Protein 6CMV (pdb70)

Sequence (664 aa):
KKTQIEKLLEFYGLNEKEVQLIFRLLYSDTKLNIEELAEEFKVSKALISKSLSELANKGLIEREKVSNEGRKGRPIYVYYVDREQLFKRISRDLEELVQASIAKLKEYIFKKKTQIEKLLEFYGLNEKEVQLIFRLLYSDTKLNIEELAEEFKVSKALISKSLSELANKGLIEREKVSNEGRKGRPIYVYYVDREQLFKRISRDLEELVQASIAKLKEYIFKSKTQIEKLLEFYGLNEKEVQLIFRLLYSDTKLNIEELAEEFKVSKALISKSLSELANKGLIEREKVSNEGRKGRPIYVYYVDREQLFKRISRDLEELVQASIAKLKEYIFKSKTQIEKLLEFYGLNEKEVQLIFRLLYSDTKLNIEELAEEFKVSKALISKSLSELANKGLIEREKVSNEGRKGRPIYVYYVDREQLFKRISRDLEELVQASIAKLKEYIFKKTQIEKLLEFYGLNEKEVQLIFRLLYSDTKLNIEELAEEFKVSKALISKSLSELANKGLIEREKVSNEGRKGRPIYVYYVDREQLFKRISRDLEELVQASIAKLKEYIFKKTQIEKLLEFYGLNEKEVQLIFRLLYSDTKLNIEELAEEFKVSKALISKSLSELANKGLIEREKVSNEGRKGRPIYVYYVDREQLFKRISRDLEELVQASIAKLKEYIFK

Foldseek 3Di:
DDDVVCVVVCCCVDDNVLVVVLVVQAPDPDWAWLVVVCVVSVHDSVVSVVSQVVCVVVVSKPKDFDAQDDVVSRTTITIHHDVVSNVVVVVVVVVVVVVVVCVVVVVVVPD/DDDPVLVVVCVLVDDSVLSVVLVVQAPDPDWAWLVVVCVVVVHDSVVVVVSQVSCVVLQQKDWAWDDCQDVPGHTTITIHGDVVSNVVSVVVVVVVVVVVVVVVVCCVPPVD/DDVVVVLVCVLVDDPVLVVVLVVQVPDPDWAFLVVVCVVVVHDSVVSVVSQVSCVVLQQKDWDFDDCQDPVGHTTITIHGDVVSNVVSSVVVVVVVVVVVVVVVVCVPPVD/DDPVQVVVCVLVDDNVLSVVLVVLVVDPDWAWLVVVCVVVVHDSVVSVVSQVSCCVSVQKPKAWDAQCDVVSHTTITIHHPVVVNVVVSVVVVVVVVVVVVVVVVVVVDD/DDVVLVVVCVLVDDSVLSVVLVVQAPDPDWAFLVVVCVVVVHDSVVSVVSQVSCVVLQQKDKDFPACPPDVSHTTITIHGDVVSNCCSVVVVVVVVVVVVCVVVVVVVPD/DDPVQVVVCCLVDDNVLSVVLVCQAPDPDWAFLVVVCVVVVHDSVVSVVSQVSCVVLVQKDKDWPDCQDPVRHTGITIHGDVVSNCVSVVVVVVVVVVVVVVVVCVVVVD

B-factor: mean 77.75, std 25.18, range [35.39, 214.0]

Structure (mmCIF, N/CA/C/O backbone):
data_6CMV
#
_entry.id   6CMV
#
_cell.length_a   72.859
_cell.length_b   94.314
_cell.length_c   78.909
_cell.angle_alpha   90.00
_cell.angle_beta   112.00
_cell.angle_gamma   90.00
#
_symmetry.space_group_name_H-M   'P 1 21 1'
#
loop_
_entity.id
_entity.type
_entity.pdbx_description
1 polymer 'Transcriptional regulator Lrs14-like protein'
2 non-polymer GLYCEROL
3 non-polymer (4S)-2-METHYL-2,4-PENTANEDIOL
4 water water
#
loop_
_atom_site.group_PDB
_atom_site.id
_atom_site.type_symbol
_atom_site.label_atom_id
_atom_site.label_alt_id
_atom_site.label_comp_id
_atom_site.label_asym_id
_atom_site.label_entity_id
_atom_site.label_seq_id
_atom_site.pdbx_PDB_ins_code
_atom_site.Cartn_x
_atom_site.Cartn_y
_atom_site.Cartn_z
_atom_site.occupancy
_atom_site.B_iso_or_equiv
_atom_site.auth_seq_id
_atom_site.auth_comp_id
_atom_site.auth_asym_id
_atom_site.auth_atom_id
_atom_site.pdbx_PDB_model_num
ATOM 1 N N . LYS A 1 27 ? -11.954 39.137 46.607 1.00 127.40 11 LYS A N 1
ATOM 2 C CA . LYS A 1 27 ? -11.508 40.115 45.621 1.00 128.87 11 LYS A CA 1
ATOM 3 C C . LYS A 1 27 ? -10.201 40.773 46.049 1.00 124.13 11 LYS A C 1
ATOM 4 O O . LYS A 1 27 ? -9.590 40.374 47.040 1.00 123.31 11 LYS A O 1
ATOM 10 N N . LYS A 1 28 ? -9.780 41.785 45.299 1.00 119.54 12 LYS A N 1
ATOM 11 C CA . LYS A 1 28 ? -8.521 42.468 45.570 1.00 108.22 12 LYS A CA 1
ATOM 12 C C . LYS A 1 28 ? -8.589 43.354 46.814 1.00 104.39 12 LYS A C 1
ATOM 13 O O . LYS A 1 28 ? -9.554 44.097 47.025 1.00 109.33 12 LYS A O 1
ATOM 19 N N . THR A 1 29 ? -7.551 43.250 47.635 1.00 100.51 13 THR A N 1
ATOM 20 C CA . THR A 1 29 ? -7.363 44.100 48.802 1.00 91.97 13 THR A CA 1
ATOM 21 C C . THR A 1 29 ? -7.254 45.546 48.350 1.00 79.15 13 THR A C 1
ATOM 22 O O . THR A 1 29 ? -6.682 45.814 47.297 1.00 75.68 13 THR A O 1
ATOM 26 N N . GLN A 1 30 ? -7.710 46.449 49.197 1.00 76.51 14 GLN A N 1
ATOM 27 C CA . GLN A 1 30 ? -7.616 47.863 48.933 1.00 87.79 14 GLN A CA 1
ATOM 28 C C . GLN A 1 30 ? -6.146 48.274 48.838 1.00 80.03 14 GLN A C 1
ATOM 29 O O . GLN A 1 30 ? -5.788 49.099 48.017 1.00 77.01 14 GLN A O 1
ATOM 35 N N . ILE A 1 31 ? -5.301 47.702 49.686 1.00 69.82 15 ILE A N 1
ATOM 36 C CA . ILE A 1 31 ? -3.889 48.019 49.670 1.00 75.73 15 ILE A CA 1
ATOM 37 C C . ILE A 1 31 ? -3.258 47.584 48.370 1.00 75.49 15 ILE A C 1
ATOM 38 O O . ILE A 1 31 ? -2.469 48.289 47.786 1.00 68.99 15 ILE A O 1
ATOM 43 N N . GLU A 1 32 ? -3.637 46.412 47.910 1.00 75.61 16 GLU A N 1
ATOM 44 C CA . GLU A 1 32 ? -3.119 45.896 46.672 1.00 82.87 16 GLU A CA 1
ATOM 45 C C . GLU A 1 32 ? -3.543 46.836 45.586 1.00 69.89 16 GLU A C 1
ATOM 46 O O . GLU A 1 32 ? -2.828 47.064 44.646 1.00 57.37 16 GLU A O 1
ATOM 52 N N . LYS A 1 33 ? -4.739 47.364 45.714 1.00 64.73 17 LYS A N 1
ATOM 53 C CA . LYS A 1 33 ? -5.240 48.310 44.748 1.00 63.86 17 LYS A CA 1
ATOM 54 C C . LYS A 1 33 ? -4.411 49.579 44.768 1.00 71.31 17 LYS A C 1
ATOM 55 O O . LYS A 1 33 ? -4.137 50.163 43.748 1.00 72.92 17 LYS A O 1
ATOM 61 N N . LEU A 1 34 ? -4.031 50.010 45.955 1.00 69.60 18 LEU A N 1
ATOM 62 C CA . LEU A 1 34 ? -3.209 51.190 46.111 1.00 65.65 18 LEU A CA 1
ATOM 63 C C . LEU A 1 34 ? -1.818 51.030 45.518 1.00 64.92 18 LEU A C 1
ATOM 64 O O . LEU A 1 34 ? -1.339 51.901 44.842 1.00 61.01 18 LEU A O 1
ATOM 69 N N . LEU A 1 35 ? -1.176 49.902 45.754 1.00 58.20 19 LEU A N 1
ATOM 70 C CA . LEU A 1 35 ? 0.151 49.694 45.182 1.00 62.26 19 LEU A CA 1
ATOM 71 C C . LEU A 1 35 ? 0.103 49.629 43.655 1.00 62.05 19 LEU A C 1
ATOM 72 O O . LEU A 1 35 ? 0.995 50.137 42.982 1.00 61.61 19 LEU A O 1
ATOM 77 N N . GLU A 1 36 ? -0.937 49.015 43.111 1.00 56.30 20 GLU A N 1
ATOM 78 C CA . GLU A 1 36 ? -1.110 48.973 41.666 1.00 67.31 20 GLU A CA 1
ATOM 79 C C . GLU A 1 36 ? -1.225 50.386 41.064 1.00 73.08 20 GLU A C 1
ATOM 80 O O . GLU A 1 36 ? -0.477 50.740 40.150 1.00 67.96 20 GLU A O 1
ATOM 86 N N . PHE A 1 37 ? -2.145 51.189 41.598 1.00 55.08 21 PHE A N 1
ATOM 87 C CA . PHE A 1 37 ? -2.268 52.601 41.234 1.00 62.32 21 PHE A CA 1
ATOM 88 C C . PHE A 1 37 ? -0.984 53.437 41.367 1.00 64.44 21 PHE A C 1
ATOM 89 O O . PHE A 1 37 ? -0.657 54.198 40.466 1.00 84.36 21 PHE A O 1
ATOM 105 N N . TYR A 1 39 ? 2.326 52.584 41.698 1.00 56.05 23 TYR A N 1
ATOM 106 C CA . TYR A 1 39 ? 3.591 52.157 41.125 1.00 57.69 23 TYR A CA 1
ATOM 107 C C . TYR A 1 39 ? 3.427 51.496 39.765 1.00 61.52 23 TYR A C 1
ATOM 108 O O . TYR A 1 39 ? 4.359 50.864 39.275 1.00 70.27 23 TYR A O 1
ATOM 117 N N . GLY A 1 40 ? 2.246 51.656 39.176 1.00 64.98 24 GLY A N 1
ATOM 118 C CA . GLY A 1 40 ? 1.875 50.957 37.959 1.00 72.35 24 GLY A CA 1
ATOM 119 C C . GLY A 1 40 ? 2.312 49.504 37.948 1.00 73.74 24 GLY A C 1
ATOM 120 O O . GLY A 1 40 ? 3.172 49.125 37.152 1.00 80.81 24 GLY A O 1
ATOM 121 N N . LEU A 1 41 ? 1.762 48.702 38.858 1.00 68.60 25 LEU A N 1
ATOM 122 C CA . LEU A 1 41 ? 2.102 47.277 38.927 1.00 71.15 25 LEU A CA 1
ATOM 123 C C . LEU A 1 41 ? 0.869 46.420 38.649 1.00 75.62 25 LEU A C 1
ATOM 124 O O . LEU A 1 41 ? -0.244 46.786 39.021 1.00 80.67 25 LEU A O 1
ATOM 129 N N . ASN A 1 42 ? 1.054 45.279 37.996 1.00 82.35 26 ASN A N 1
ATOM 130 C CA . ASN A 1 42 ? -0.059 44.348 37.869 1.00 85.74 26 ASN A CA 1
ATOM 131 C C . ASN A 1 42 ? -0.209 43.495 39.136 1.00 85.44 26 ASN A C 1
ATOM 132 O O . ASN A 1 42 ? 0.555 43.628 40.098 1.00 78.84 26 ASN A O 1
ATOM 137 N N . GLU A 1 43 ? -1.218 42.633 39.120 1.00 90.88 27 GLU A N 1
ATOM 138 C CA . GLU A 1 43 ? -1.599 41.802 40.255 1.00 94.37 27 GLU A CA 1
ATOM 139 C C . GLU A 1 43 ? -0.452 40.907 40.733 1.00 86.64 27 GLU A C 1
ATOM 140 O O . GLU A 1 43 ? -0.279 40.694 41.941 1.00 85.35 27 GLU A O 1
ATOM 146 N N . LYS A 1 44 ? 0.329 40.387 39.785 1.00 76.28 28 LYS A N 1
ATOM 147 C CA . LYS A 1 44 ? 1.386 39.432 40.113 1.00 83.18 28 LYS A CA 1
ATOM 148 C C . LYS A 1 44 ? 2.621 40.112 40.700 1.00 69.78 28 LYS A C 1
ATOM 149 O O . LYS A 1 44 ? 3.314 39.522 41.525 1.00 62.87 28 LYS A O 1
ATOM 155 N N . GLU A 1 45 ? 2.888 41.349 40.291 1.00 59.54 29 GLU A N 1
ATOM 156 C CA . GLU A 1 45 ? 4.018 42.090 40.837 1.00 66.51 29 GLU A CA 1
ATOM 157 C C . GLU A 1 45 ? 3.811 42.400 42.320 1.00 67.85 29 GLU A C 1
ATOM 158 O O . GLU A 1 45 ? 4.762 42.336 43.110 1.00 60.43 29 GLU A O 1
ATOM 164 N N . VAL A 1 46 ? 2.576 42.709 42.711 1.00 63.26 30 VAL A N 1
ATOM 165 C CA . VAL A 1 46 ? 2.307 42.983 44.116 1.00 62.48 30 VAL A CA 1
ATOM 166 C C . VAL A 1 46 ? 2.497 41.707 44.934 1.00 58.98 30 VAL A C 1
ATOM 167 O O . VAL A 1 46 ? 3.056 4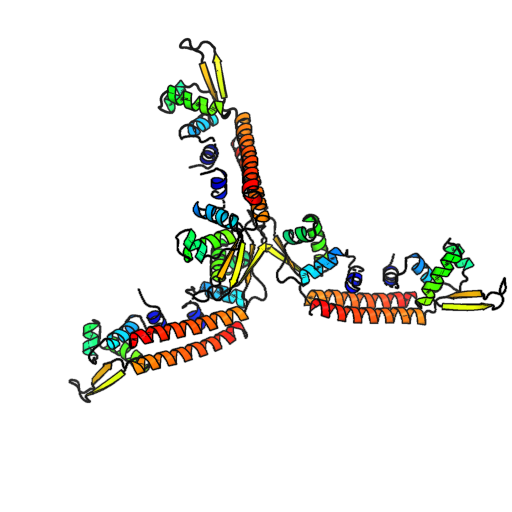1.757 46.027 1.00 57.70 30 VAL A O 1
ATOM 171 N N . GLN A 1 47 ? 2.051 40.572 44.398 1.00 53.05 31 GLN A N 1
ATOM 172 C CA . GLN A 1 47 ? 2.256 39.266 45.042 1.00 60.03 31 GLN A CA 1
ATOM 173 C C . GLN A 1 47 ? 3.731 38.944 45.206 1.00 54.94 31 GLN A C 1
ATOM 174 O O . GLN A 1 47 ? 4.148 38.472 46.259 1.00 58.88 31 GLN A O 1
ATOM 180 N N . LEU A 1 48 ? 4.510 39.192 44.159 1.00 48.53 32 LEU A N 1
ATOM 181 C CA . LEU A 1 48 ? 5.966 39.083 44.243 1.00 60.93 32 LEU A CA 1
ATOM 182 C C . LEU A 1 48 ? 6.548 39.920 45.393 1.00 52.58 32 LEU A C 1
ATOM 183 O O . LEU A 1 48 ? 7.360 39.421 46.170 1.00 51.80 32 LEU A O 1
ATOM 188 N N . ILE A 1 49 ? 6.138 41.172 45.508 1.00 46.08 33 ILE A N 1
ATOM 189 C CA . ILE A 1 49 ? 6.639 42.010 46.593 1.00 46.48 33 ILE A CA 1
ATOM 190 C C . ILE A 1 49 ? 6.272 41.403 47.945 1.00 53.24 33 ILE A C 1
ATOM 191 O O . ILE A 1 49 ? 7.076 41.409 48.879 1.00 52.14 33 ILE A O 1
ATOM 196 N N . PHE A 1 50 ? 5.067 40.851 48.041 1.00 48.97 34 PHE A N 1
ATOM 197 C CA . PHE A 1 50 ? 4.597 40.331 49.316 1.00 53.24 34 PHE A CA 1
ATOM 198 C C . PHE A 1 50 ? 5.201 38.975 49.603 1.00 57.49 34 PHE A C 1
ATOM 199 O O . PHE A 1 50 ? 5.370 38.586 50.759 1.00 57.06 34 PHE A O 1
ATOM 207 N N . ARG A 1 51 ? 5.547 38.250 48.548 1.00 63.27 35 ARG A N 1
ATOM 208 C CA . ARG A 1 51 ? 6.231 36.988 48.744 1.00 57.29 35 ARG A CA 1
ATOM 209 C C . ARG A 1 51 ? 7.601 37.262 49.391 1.00 53.55 35 ARG A C 1
ATOM 210 O O . ARG A 1 51 ? 8.013 36.558 50.309 1.00 52.70 35 ARG A O 1
ATOM 218 N N . LEU A 1 52 ? 8.284 38.305 48.925 1.00 46.74 36 LEU A N 1
ATOM 219 C CA . LEU A 1 52 ? 9.574 38.702 49.485 1.00 41.73 36 LEU A CA 1
ATOM 220 C C . LEU A 1 52 ? 9.420 39.240 50.909 1.00 57.70 36 LEU A C 1
ATOM 221 O O . LEU A 1 52 ? 10.107 38.806 51.838 1.00 55.13 36 LEU A O 1
ATOM 226 N N . LEU A 1 53 ? 8.508 40.188 51.067 1.00 59.40 37 LEU A N 1
ATOM 227 C CA . LEU A 1 53 ? 8.202 40.779 52.354 1.00 55.70 37 LEU A CA 1
ATOM 228 C C . LEU A 1 53 ? 8.052 39.709 53.447 1.00 59.51 37 LEU A C 1
ATOM 229 O O . LEU A 1 53 ? 8.615 39.816 54.539 1.00 65.96 37 LEU A O 1
ATOM 234 N N . TYR A 1 54 ? 7.319 38.652 53.121 1.00 61.09 38 TYR A N 1
ATOM 235 C CA . TYR A 1 54 ? 6.908 37.684 54.114 1.00 60.27 38 TYR A CA 1
ATOM 236 C C . TYR A 1 54 ? 7.897 36.515 54.295 1.00 68.73 38 TYR A C 1
ATOM 237 O O . TYR A 1 54 ? 7.771 35.730 55.240 1.00 66.00 38 TYR A O 1
ATOM 246 N N . SER A 1 55 ? 8.890 36.421 53.407 1.00 60.99 39 SER A N 1
ATOM 247 C CA . SER A 1 55 ? 9.988 35.460 53.557 1.00 58.69 39 SER A CA 1
ATOM 248 C C . SER A 1 55 ? 10.914 35.733 54.758 1.00 67.12 39 SER A C 1
ATOM 249 O O . SER A 1 55 ? 11.198 36.886 55.102 1.00 65.46 39 SER A O 1
ATOM 252 N N . ASP A 1 56 ? 11.397 34.662 55.379 1.00 66.28 40 ASP A N 1
ATOM 253 C CA . ASP A 1 56 ? 12.395 34.780 56.445 1.00 59.66 40 ASP A CA 1
ATOM 254 C C . ASP A 1 56 ? 13.818 34.804 55.883 1.00 57.25 40 ASP A C 1
ATOM 255 O O . ASP A 1 56 ? 14.766 34.935 56.634 1.00 60.58 40 ASP A O 1
ATOM 260 N N . THR A 1 57 ? 13.965 34.646 54.567 1.00 56.32 41 THR A N 1
ATOM 261 C CA . THR A 1 57 ? 15.277 34.668 53.929 1.00 51.62 41 THR A CA 1
ATOM 262 C C . THR A 1 57 ? 15.254 35.357 52.564 1.00 49.71 41 THR A C 1
ATOM 263 O O . THR A 1 57 ? 14.209 35.489 51.939 1.00 51.95 41 THR A O 1
ATOM 267 N N . LYS A 1 58 ? 16.427 35.762 52.093 1.00 47.92 42 LYS A N 1
ATOM 268 C CA . LYS A 1 58 ? 16.601 36.198 50.712 1.00 55.77 42 LYS A CA 1
ATOM 269 C C . LYS A 1 58 ? 16.364 35.069 49.688 1.00 51.20 42 LYS A C 1
ATOM 270 O O . LYS A 1 58 ? 16.559 33.903 49.982 1.00 65.53 42 LYS A O 1
ATOM 276 N N . LEU A 1 59 ? 15.929 35.435 48.494 1.00 47.87 43 LEU A N 1
ATOM 277 C CA . LEU A 1 59 ? 15.415 34.476 47.526 1.00 54.24 43 LEU A CA 1
ATOM 278 C C . LEU A 1 59 ? 16.071 34.698 46.180 1.00 50.23 43 LEU A C 1
ATOM 279 O O . LEU A 1 59 ? 16.281 35.842 45.782 1.00 46.79 43 LEU A O 1
ATOM 284 N N . ASN A 1 60 ? 16.401 33.604 45.496 1.00 46.23 44 ASN A N 1
ATOM 285 C CA . ASN A 1 60 ? 17.011 33.647 44.171 1.00 48.32 44 ASN A CA 1
ATOM 286 C C . ASN A 1 60 ? 15.945 33.505 43.069 1.00 51.89 44 ASN A C 1
ATOM 287 O O . ASN A 1 60 ? 14.797 33.131 43.354 1.00 52.11 44 ASN A O 1
ATOM 292 N N . ILE A 1 61 ? 16.317 33.783 41.817 1.00 53.74 45 ILE A N 1
ATOM 293 C CA . ILE A 1 61 ? 15.330 33.794 40.738 1.00 50.22 45 ILE A CA 1
ATOM 294 C C . ILE A 1 61 ? 14.778 32.414 40.376 1.00 55.38 45 ILE A C 1
ATOM 295 O O . ILE A 1 61 ? 13.664 32.296 39.847 1.00 58.86 45 ILE A O 1
ATOM 300 N N . GLU A 1 62 ? 15.548 31.372 40.652 1.00 53.68 46 GLU A N 1
ATOM 301 C CA . GLU A 1 62 ? 15.151 30.039 40.231 1.00 61.82 46 GLU A CA 1
ATOM 302 C C . GLU A 1 62 ? 13.934 29.569 41.050 1.00 61.91 46 GLU A C 1
ATOM 303 O O . GLU A 1 62 ? 12.965 29.061 40.488 1.00 61.73 46 GLU A O 1
ATOM 309 N N . GLU A 1 63 ? 13.955 29.779 42.361 1.00 60.33 47 GLU A N 1
ATOM 310 C CA . GLU A 1 63 ? 12.824 29.376 43.175 1.00 60.68 47 GLU A CA 1
ATOM 311 C C . GLU A 1 63 ? 11.621 30.307 42.952 1.00 64.19 47 GLU A C 1
ATOM 312 O O . GLU A 1 63 ? 10.467 29.870 43.052 1.00 57.89 47 GLU A O 1
ATOM 318 N N . LEU A 1 64 ? 11.876 31.573 42.632 1.00 53.87 48 LEU A N 1
ATOM 319 C CA . LEU A 1 64 ? 10.779 32.511 42.400 1.00 53.44 48 LEU A CA 1
ATOM 320 C C . LEU A 1 64 ? 10.122 32.281 41.028 1.00 59.52 48 LEU A C 1
ATOM 321 O O . LEU A 1 64 ? 8.909 32.436 40.894 1.00 57.62 48 LEU A O 1
ATOM 326 N N . ALA A 1 65 ? 10.914 31.897 40.026 1.00 56.05 49 ALA A N 1
ATOM 327 C CA . ALA A 1 65 ? 10.376 31.552 38.706 1.00 61.16 49 ALA A CA 1
ATOM 328 C C . ALA A 1 65 ? 9.436 30.375 38.822 1.00 60.25 49 ALA A C 1
ATOM 329 O O . ALA A 1 65 ? 8.354 30.359 38.226 1.00 61.60 49 ALA A O 1
ATOM 331 N N . GLU A 1 66 ? 9.880 29.375 39.577 1.00 59.93 50 GLU A N 1
ATOM 332 C CA . GLU A 1 66 ? 9.103 28.166 39.798 1.00 63.91 50 GLU A CA 1
ATOM 333 C C . GLU A 1 66 ? 7.782 28.497 40.494 1.00 64.51 50 GLU A C 1
ATOM 334 O O . GLU A 1 66 ? 6.711 28.047 40.080 1.00 58.56 50 GLU A O 1
ATOM 340 N N . GLU A 1 67 ? 7.869 29.313 41.534 1.00 56.31 51 GLU A N 1
ATOM 341 C CA . GLU A 1 67 ? 6.716 29.658 42.343 1.00 57.53 51 GLU A CA 1
ATOM 342 C C . GLU A 1 67 ? 5.724 30.513 41.564 1.00 58.79 51 GLU A C 1
ATOM 343 O O . GLU A 1 67 ? 4.518 30.312 41.671 1.00 59.11 51 GLU A O 1
ATOM 349 N N . PHE A 1 68 ? 6.221 31.448 40.754 1.00 55.39 52 PHE A N 1
ATOM 350 C CA . PHE A 1 68 ? 5.305 32.330 40.032 1.00 61.07 52 PHE A CA 1
ATOM 351 C C . PHE A 1 68 ? 4.963 31.812 38.635 1.00 68.30 52 PHE A C 1
ATOM 352 O O . PHE A 1 68 ? 4.243 32.471 37.883 1.00 55.80 52 PHE A O 1
ATOM 360 N N . LYS A 1 69 ? 5.437 30.603 38.329 1.00 62.78 53 LYS A N 1
ATOM 361 C CA . LYS A 1 69 ? 5.128 29.915 37.075 1.00 64.63 53 LYS A CA 1
ATOM 362 C C . LYS A 1 69 ? 5.410 30.770 35.830 1.00 61.20 53 LYS A C 1
ATOM 363 O O . LYS A 1 69 ? 4.546 30.949 34.982 1.00 66.05 53 LYS A O 1
ATOM 369 N N . VAL A 1 70 ? 6.617 31.314 35.752 1.00 55.23 54 VAL A N 1
ATOM 370 C CA . VAL A 1 70 ? 7.091 32.012 34.569 1.00 55.88 54 VAL A CA 1
ATOM 371 C C . VAL A 1 70 ? 8.537 31.580 34.329 1.00 57.45 54 VAL A C 1
ATOM 372 O O . VAL A 1 70 ? 9.120 30.878 35.152 1.00 56.00 54 VAL A O 1
ATOM 376 N N . SER A 1 71 ? 9.111 31.989 33.206 1.00 54.26 55 SER A N 1
ATOM 377 C CA . SER A 1 71 ? 10.506 31.674 32.933 1.00 60.51 55 SER A CA 1
ATOM 378 C C . SER A 1 71 ? 11.454 32.480 33.840 1.00 61.99 55 SER A C 1
ATOM 379 O O . SER A 1 71 ? 11.074 33.506 34.431 1.00 49.17 55 SER A O 1
ATOM 382 N N . LYS A 1 72 ? 12.696 32.005 33.939 1.00 57.17 56 LYS A N 1
ATOM 383 C CA . LYS A 1 72 ? 13.711 32.695 34.713 1.00 57.95 56 LYS A CA 1
ATOM 384 C C . LYS A 1 72 ? 13.917 34.106 34.164 1.00 56.36 56 LYS A C 1
ATOM 385 O O . LYS A 1 72 ? 13.973 35.068 34.935 1.00 53.88 56 LYS A O 1
ATOM 391 N N . ALA A 1 73 ? 13.979 34.233 32.841 1.00 48.13 57 ALA A N 1
ATOM 392 C CA . ALA A 1 73 ? 14.170 35.547 32.199 1.00 57.72 57 ALA A CA 1
ATOM 393 C C . ALA A 1 73 ? 13.080 36.526 32.596 1.00 54.73 57 ALA A C 1
ATOM 394 O O . ALA A 1 73 ? 13.364 37.675 32.930 1.00 62.62 57 ALA A O 1
ATOM 396 N N . LEU A 1 74 ? 11.836 36.060 32.589 1.00 54.90 58 LEU A N 1
ATOM 397 C CA . LEU A 1 74 ? 10.707 36.920 32.937 1.00 56.14 58 LEU A CA 1
ATOM 398 C C . LEU A 1 74 ? 10.750 37.364 34.398 1.00 56.02 58 LEU A C 1
ATOM 399 O O . LEU A 1 74 ? 10.625 38.568 34.664 1.00 52.12 58 LEU A O 1
ATOM 404 N N . ILE A 1 75 ? 10.946 36.420 35.339 1.00 56.62 59 ILE A N 1
ATOM 405 C CA . ILE A 1 75 ? 10.987 36.782 36.768 1.00 53.91 59 ILE A CA 1
ATOM 406 C C . ILE A 1 75 ? 12.216 37.661 37.036 1.00 50.22 59 ILE A C 1
ATOM 407 O O . ILE A 1 75 ? 12.171 38.593 37.835 1.00 56.08 59 ILE A O 1
ATOM 412 N N . SER A 1 76 ? 13.291 37.398 36.318 1.00 49.15 60 SER A N 1
ATOM 413 C CA . SER A 1 76 ? 14.512 38.163 36.480 1.00 46.89 60 SER A CA 1
ATOM 414 C C . SER A 1 76 ? 14.312 39.607 35.994 1.00 51.94 60 SER A C 1
ATOM 415 O O . SER A 1 76 ? 14.697 40.557 36.678 1.00 55.55 60 SER A O 1
ATOM 418 N N . LYS A 1 77 ? 13.689 39.780 34.830 1.00 51.38 61 LYS A N 1
ATOM 419 C CA . LYS A 1 77 ? 13.305 41.121 34.366 1.00 47.65 61 LYS A CA 1
ATOM 420 C C . LYS A 1 77 ? 12.396 41.864 35.383 1.00 56.34 61 LYS A C 1
ATOM 421 O O . LYS A 1 77 ? 12.606 43.061 35.669 1.00 57.34 61 LYS A O 1
ATOM 427 N N . SER A 1 78 ? 11.414 41.160 35.951 1.00 46.24 62 SER A N 1
ATOM 428 C CA . SER A 1 78 ? 10.497 41.784 36.916 1.00 44.72 62 SER A CA 1
ATOM 429 C C . SER A 1 78 ? 11.205 42.166 38.216 1.00 47.98 62 SER A C 1
ATOM 430 O O . SER A 1 78 ? 10.953 43.236 38.769 1.00 43.91 62 SER A O 1
ATOM 433 N N . LEU A 1 79 ? 12.065 41.282 38.721 1.00 43.47 63 LEU A N 1
ATOM 434 C CA . LEU A 1 79 ? 12.770 41.575 39.956 1.00 51.15 63 LEU A CA 1
ATOM 435 C C . LEU A 1 79 ? 13.673 42.783 39.746 1.00 58.04 63 LEU A C 1
ATOM 436 O O . LEU A 1 79 ? 13.778 43.649 40.619 1.00 53.32 63 LEU A O 1
ATOM 441 N N . SER A 1 80 ? 14.302 42.856 38.574 1.00 55.82 64 SER A N 1
ATOM 442 C CA . SER A 1 80 ? 15.212 43.957 38.276 1.00 50.13 64 SER A CA 1
ATOM 443 C C . SER A 1 80 ? 14.459 45.286 38.177 1.00 46.21 64 SER A C 1
ATOM 444 O O . SER A 1 80 ? 14.945 46.320 38.646 1.00 60.98 64 SER A O 1
ATOM 447 N N . GLU A 1 81 ? 13.258 45.265 37.602 1.00 48.63 65 GLU A N 1
ATOM 448 C CA . GLU A 1 81 ? 12.460 46.491 37.516 1.00 60.43 65 GLU A CA 1
ATOM 449 C C . GLU A 1 81 ? 11.859 46.889 38.871 1.00 62.20 65 GLU A C 1
ATOM 450 O O . GLU A 1 81 ? 11.688 48.077 39.150 1.00 69.81 65 GLU A O 1
ATOM 456 N N . LEU A 1 82 ? 11.571 45.909 39.724 1.00 57.16 66 LEU A N 1
ATOM 457 C CA . LEU A 1 82 ? 11.069 46.205 41.064 1.00 52.86 66 LEU A CA 1
ATOM 458 C C . LEU A 1 82 ? 12.186 46.777 41.945 1.00 52.27 66 LEU A C 1
ATOM 459 O O . LEU A 1 82 ? 11.947 47.676 42.761 1.00 50.74 66 LEU A O 1
ATOM 464 N N . ALA A 1 83 ? 13.402 46.257 41.772 1.00 46.44 67 ALA A N 1
ATOM 465 C CA . ALA A 1 83 ? 14.558 46.766 42.499 1.00 47.18 67 ALA A CA 1
ATOM 466 C C . ALA A 1 83 ? 14.911 48.187 42.027 1.00 45.89 67 ALA A C 1
ATOM 467 O O . ALA A 1 83 ? 15.229 49.031 42.854 1.00 52.54 67 ALA A O 1
ATOM 469 N N . ASN A 1 84 ? 14.806 48.467 40.732 1.00 43.67 68 ASN A N 1
ATOM 470 C CA . ASN A 1 84 ? 15.024 49.844 40.253 1.00 47.12 68 ASN A CA 1
ATOM 471 C C . ASN A 1 84 ? 13.896 50.807 40.621 1.00 50.44 68 ASN A C 1
ATOM 472 O O . ASN A 1 84 ? 14.076 52.017 40.586 1.00 52.37 68 ASN A O 1
ATOM 477 N N . LYS A 1 85 ? 12.736 50.286 40.998 1.00 54.06 69 LYS A N 1
ATOM 478 C CA . LYS A 1 85 ? 11.696 51.153 41.560 1.00 54.60 69 LYS A CA 1
ATOM 479 C C . LYS A 1 85 ? 11.954 51.379 43.047 1.00 49.68 69 LYS A C 1
ATOM 480 O O . LYS A 1 85 ? 11.285 52.194 43.690 1.00 45.55 69 LYS A O 1
ATOM 486 N N . GLY A 1 86 ? 12.903 50.628 43.602 1.00 47.08 70 GLY A N 1
ATOM 487 C CA . GLY A 1 86 ? 13.152 50.659 45.045 1.00 47.89 70 GLY A CA 1
ATOM 488 C C . GLY A 1 86 ? 12.157 49.899 45.915 1.00 48.32 70 GLY A C 1
ATOM 489 O O . GLY A 1 86 ? 12.187 50.004 47.140 1.00 58.47 70 GLY A O 1
ATOM 490 N N . LEU A 1 87 ? 11.268 49.132 45.295 1.00 50.63 71 LEU A N 1
ATOM 491 C CA . LEU A 1 87 ? 10.260 48.394 46.054 1.00 44.63 71 LEU A CA 1
ATOM 492 C C . LEU A 1 87 ? 10.840 47.116 46.669 1.00 49.79 71 LEU A C 1
ATOM 493 O O . LEU A 1 87 ? 10.334 46.624 47.676 1.00 60.20 71 LEU A O 1
ATOM 498 N N . ILE A 1 88 ? 11.899 46.580 46.061 1.00 51.44 72 ILE A N 1
ATOM 499 C CA . ILE A 1 88 ? 12.643 45.474 46.647 1.00 43.55 72 ILE A CA 1
ATOM 500 C C . ILE A 1 88 ? 14.131 45.794 46.643 1.00 52.44 72 ILE A C 1
ATOM 501 O O . ILE A 1 88 ? 14.567 46.808 46.060 1.00 47.65 72 ILE A O 1
ATOM 506 N N . GLU A 1 89 ? 14.899 44.960 47.334 1.00 45.82 73 GLU A N 1
ATOM 507 C CA . GLU A 1 89 ? 16.346 45.097 47.358 1.00 42.20 73 GLU A CA 1
ATOM 508 C C . GLU A 1 89 ? 16.997 43.954 46.576 1.00 49.80 73 GLU A C 1
ATOM 509 O O . GLU A 1 89 ? 16.505 42.815 46.579 1.00 42.78 73 GLU A O 1
ATOM 515 N N . ARG A 1 90 ? 18.094 44.267 45.893 1.00 44.51 74 ARG A N 1
ATOM 516 C CA . ARG A 1 90 ? 18.884 43.258 45.209 1.00 49.78 74 ARG A CA 1
ATOM 517 C C . ARG A 1 90 ? 20.270 43.168 45.833 1.00 47.22 74 ARG A C 1
ATOM 518 O O . ARG A 1 90 ? 20.815 44.164 46.295 1.00 52.19 74 ARG A O 1
ATOM 526 N N . GLU A 1 91 ? 20.854 41.979 45.809 1.00 45.30 75 GLU A N 1
ATOM 527 C CA . GLU A 1 91 ? 22.202 41.775 46.326 1.00 48.76 75 GLU A CA 1
ATOM 528 C C . GLU A 1 91 ? 22.959 40.840 45.386 1.00 47.04 75 GLU A C 1
ATOM 529 O O . GLU A 1 91 ? 22.535 39.694 45.150 1.00 42.86 75 GLU A O 1
ATOM 535 N N . LYS A 1 92 ? 24.049 41.351 44.825 1.00 43.97 76 LYS A N 1
ATOM 536 C CA . LYS A 1 92 ? 24.917 40.544 43.987 1.00 50.05 76 LYS A CA 1
ATOM 537 C C . LYS A 1 92 ? 25.722 39.613 44.889 1.00 51.90 76 LYS A C 1
ATOM 538 O O . LYS A 1 92 ? 26.451 40.076 45.744 1.00 54.70 76 LYS A O 1
ATOM 544 N N . VAL A 1 93 ? 25.579 38.305 44.715 1.00 52.15 77 VAL A N 1
ATOM 545 C CA . VAL A 1 93 ? 26.309 37.357 45.570 1.00 51.69 77 VAL A CA 1
ATOM 546 C C . VAL A 1 93 ? 27.401 36.632 44.795 1.00 52.09 77 VAL A C 1
ATOM 547 O O . VAL A 1 93 ? 28.317 36.082 45.393 1.00 54.01 77 VAL A O 1
ATOM 551 N N . SER A 1 94 ? 27.315 36.629 43.460 1.00 46.80 78 SER A N 1
ATOM 552 C CA . SER A 1 94 ? 28.349 35.989 42.657 1.00 39.50 78 SER A CA 1
ATOM 553 C C . SER A 1 94 ? 28.462 36.611 41.273 1.00 47.91 78 SER A C 1
ATOM 554 O O . SER A 1 94 ? 27.496 37.154 40.758 1.00 48.93 78 SER A O 1
ATOM 557 N N . ASN A 1 95 ? 29.664 36.570 40.701 1.00 56.54 79 ASN A N 1
ATOM 558 C CA . ASN A 1 95 ? 29.891 36.951 39.309 1.00 53.88 79 ASN A CA 1
ATOM 559 C C . ASN A 1 95 ? 30.138 35.706 38.465 1.00 58.39 79 ASN A C 1
ATOM 560 O O . ASN A 1 95 ? 30.584 35.796 37.330 1.00 64.25 79 ASN A O 1
ATOM 565 N N . GLU A 1 96 ? 29.839 34.537 39.022 1.00 55.67 80 GLU A N 1
ATOM 566 C CA . GLU A 1 96 ? 30.244 33.301 38.368 1.00 58.56 80 GLU A CA 1
ATOM 567 C C . GLU A 1 96 ? 29.077 32.452 37.890 1.00 56.86 80 GLU A C 1
ATOM 568 O O . GLU A 1 96 ? 29.135 31.235 37.973 1.00 55.01 80 GLU A O 1
ATOM 574 N N . GLY A 1 97 ? 28.025 33.092 37.392 1.00 51.41 81 GLY A N 1
ATOM 575 C CA . GLY A 1 97 ? 26.965 32.374 36.711 1.00 51.41 81 GLY A CA 1
ATOM 576 C C . GLY A 1 97 ? 27.477 31.947 35.346 1.00 58.99 81 GLY A C 1
ATOM 577 O O . GLY A 1 97 ? 28.556 32.385 34.938 1.00 66.59 81 GLY A O 1
ATOM 578 N N . ARG A 1 98 ? 26.730 31.092 34.646 1.00 55.11 82 ARG A N 1
ATOM 579 C CA . ARG A 1 98 ? 27.045 30.793 33.243 1.00 69.50 82 ARG A CA 1
ATOM 580 C C . ARG A 1 98 ? 27.397 32.046 32.440 1.00 65.43 82 ARG A C 1
ATOM 581 O O . ARG A 1 98 ? 26.621 33.014 32.421 1.00 69.85 82 ARG A O 1
ATOM 589 N N . LYS A 1 99 ? 28.571 32.015 31.800 1.00 72.14 83 LYS A N 1
ATOM 590 C CA . LYS A 1 99 ? 29.064 33.099 30.927 1.00 79.08 83 LYS A CA 1
ATOM 591 C C . LYS A 1 99 ? 29.413 34.374 31.739 1.00 74.71 83 LYS A C 1
ATOM 592 O O . LYS A 1 99 ? 29.489 35.481 31.206 1.00 69.75 83 LYS A O 1
ATOM 598 N N . GLY A 1 100 ? 29.644 34.200 33.038 1.00 72.80 84 GLY A N 1
ATOM 599 C CA . GLY A 1 100 ? 30.042 35.303 33.898 1.00 61.40 84 GLY A CA 1
ATOM 600 C C . GLY A 1 100 ? 28.908 36.244 34.262 1.00 50.37 84 GLY A C 1
ATOM 601 O O . GLY A 1 100 ? 29.145 37.357 34.709 1.00 58.14 84 GLY A O 1
ATOM 602 N N . ARG A 1 101 ? 27.672 35.800 34.062 1.00 58.04 85 ARG A N 1
ATOM 603 C CA . ARG A 1 101 ? 26.500 36.571 34.453 1.00 64.41 85 ARG A CA 1
ATOM 604 C C . ARG A 1 101 ? 26.396 36.641 35.982 1.00 64.39 85 ARG A C 1
ATOM 605 O O . ARG A 1 101 ? 26.567 35.628 36.681 1.00 57.63 85 ARG A O 1
ATOM 613 N N . PRO A 1 102 ? 26.144 37.829 36.521 1.00 62.85 86 PRO A N 1
ATOM 614 C CA . PRO A 1 102 ? 25.969 37.992 37.958 1.00 47.66 86 PRO A CA 1
ATOM 615 C C . PRO A 1 102 ? 24.785 37.171 38.475 1.00 49.10 86 PRO A C 1
ATOM 616 O O . PRO A 1 102 ? 23.830 36.924 37.733 1.00 51.27 86 PRO A O 1
ATOM 620 N N . ILE A 1 103 ? 24.870 36.754 39.734 1.00 47.52 87 ILE A N 1
ATOM 621 C CA . ILE A 1 103 ? 23.798 36.068 40.419 1.00 50.14 87 ILE A CA 1
ATOM 622 C C . ILE A 1 103 ? 23.326 36.971 41.555 1.00 43.44 87 ILE A C 1
ATOM 623 O O . ILE A 1 103 ? 24.133 37.481 42.325 1.00 49.68 87 ILE A O 1
ATOM 628 N N . TYR A 1 104 ? 22.033 37.157 41.671 1.00 48.49 88 TYR A N 1
ATOM 629 C CA . TYR A 1 104 ? 21.480 38.013 42.685 1.00 49.21 88 TYR A CA 1
ATOM 630 C C . TYR A 1 104 ? 20.503 37.331 43.570 1.00 53.35 88 TYR A C 1
ATOM 631 O O . TYR A 1 104 ? 19.981 36.301 43.243 1.00 48.13 88 TYR A O 1
ATOM 640 N N . VAL A 1 105 ? 20.278 37.942 44.715 1.00 51.20 89 VAL A N 1
ATOM 641 C CA . VAL A 1 105 ? 19.289 37.503 45.647 1.00 51.05 89 VAL A CA 1
ATOM 642 C C . VAL A 1 105 ? 18.476 38.736 45.861 1.00 46.67 89 VAL A C 1
ATOM 643 O O . VAL A 1 105 ? 18.923 39.831 45.689 1.00 46.10 89 VAL A O 1
ATOM 647 N N . TYR A 1 106 ? 17.248 38.531 46.224 1.00 41.16 90 TYR A N 1
ATOM 648 C CA . TYR A 1 106 ? 16.307 39.619 46.361 1.00 48.86 90 TYR A CA 1
ATOM 649 C C . TYR A 1 106 ? 15.595 39.505 47.686 1.00 52.56 90 TYR A C 1
ATOM 650 O O . TYR A 1 106 ? 15.365 38.408 48.189 1.00 59.15 90 TYR A O 1
ATOM 659 N N . TYR A 1 107 ? 15.240 40.652 48.243 1.00 49.14 91 TYR A N 1
ATOM 660 C CA . TYR A 1 107 ? 14.519 40.696 49.504 1.00 49.43 91 TYR A CA 1
ATOM 661 C C . TYR A 1 107 ? 13.813 42.025 49.662 1.00 49.80 91 TYR A C 1
ATOM 662 O O . TYR A 1 107 ? 13.971 42.934 48.844 1.00 45.34 91 TYR A O 1
ATOM 671 N N . VAL A 1 108 ? 13.022 42.124 50.718 1.00 50.02 92 VAL A N 1
ATOM 672 C CA . VAL A 1 108 ? 12.403 43.379 51.071 1.00 45.42 92 VAL A CA 1
ATOM 673 C C . VAL A 1 108 ? 12.870 43.824 52.458 1.00 49.75 92 VAL A C 1
ATOM 674 O O . VAL A 1 108 ? 12.699 43.112 53.446 1.00 57.06 92 VAL A O 1
ATOM 678 N N . ASP A 1 109 ? 13.526 44.984 52.478 1.00 52.41 93 ASP A N 1
ATOM 679 C CA . ASP A 1 109 ? 13.798 45.770 53.683 1.00 58.04 93 ASP A CA 1
ATOM 680 C C . ASP A 1 109 ? 12.500 46.425 54.202 1.00 57.21 93 ASP A C 1
ATOM 681 O O . ASP A 1 109 ? 12.023 47.428 53.645 1.00 61.39 93 ASP A O 1
ATOM 686 N N . ARG A 1 110 ? 11.935 45.866 55.273 1.00 53.14 94 ARG A N 1
ATOM 687 C CA . ARG A 1 110 ? 10.594 46.247 55.709 1.00 63.05 94 ARG A CA 1
ATOM 688 C C . ARG A 1 110 ? 10.489 47.716 56.156 1.00 65.51 94 ARG A C 1
ATOM 689 O O . ARG A 1 110 ? 9.495 48.380 55.836 1.00 63.89 94 ARG A O 1
ATOM 697 N N . GLU A 1 111 ? 11.497 48.239 56.860 1.00 61.50 95 GLU A N 1
ATOM 698 C CA . GLU A 1 111 ? 11.462 49.649 57.256 1.00 65.24 95 GLU A CA 1
ATOM 699 C C . GLU A 1 111 ? 11.551 50.563 56.028 1.00 66.25 95 GLU A C 1
ATOM 700 O O . GLU A 1 111 ? 10.815 51.554 55.913 1.00 59.76 95 GLU A O 1
ATOM 706 N N . GLN A 1 112 ? 12.443 50.223 55.101 1.00 61.60 96 GLN A N 1
ATOM 707 C CA . GLN A 1 112 ? 12.639 51.057 53.927 1.00 59.36 96 GLN A CA 1
ATOM 708 C C . GLN A 1 112 ? 11.376 51.044 53.049 1.00 60.43 96 GLN A C 1
ATOM 709 O O . GLN A 1 112 ? 10.959 52.085 52.534 1.00 58.10 96 GLN A O 1
ATOM 715 N N . LEU A 1 113 ? 10.744 49.881 52.902 1.00 50.48 97 LEU A N 1
ATOM 716 C CA . LEU A 1 113 ? 9.524 49.812 52.117 1.00 49.70 97 LEU A CA 1
ATOM 717 C C . LEU A 1 113 ? 8.405 50.672 52.747 1.00 49.26 97 LEU A C 1
ATOM 718 O O . LEU A 1 113 ? 7.697 51.425 52.047 1.00 46.05 97 LEU A O 1
ATOM 723 N N . PHE A 1 114 ? 8.241 50.555 54.061 1.00 47.25 98 PHE A N 1
ATOM 724 C CA . PHE A 1 114 ? 7.277 51.395 54.753 1.00 56.13 98 PHE A CA 1
ATOM 725 C C . PHE A 1 114 ? 7.579 52.875 54.514 1.00 58.22 98 PHE A C 1
ATOM 726 O O . PHE A 1 114 ? 6.686 53.627 54.109 1.00 52.99 98 PHE A O 1
ATOM 734 N N . LYS A 1 115 ? 8.829 53.281 54.749 1.00 55.74 99 LYS A N 1
ATOM 735 C CA . LYS A 1 115 ? 9.220 54.681 54.579 1.00 57.53 99 LYS A CA 1
ATOM 736 C C . LYS A 1 115 ? 9.023 55.138 53.129 1.00 54.80 99 LYS A C 1
ATOM 737 O O . LYS A 1 115 ? 8.539 56.239 52.889 1.00 61.23 99 LYS A O 1
ATOM 743 N N . ARG A 1 116 ? 9.366 54.288 52.161 1.00 52.62 100 ARG A N 1
ATOM 744 C CA . ARG A 1 116 ? 9.205 54.669 50.755 1.00 52.73 100 ARG A CA 1
ATOM 745 C C . ARG A 1 116 ? 7.742 54.900 50.369 1.00 52.55 100 ARG A C 1
ATOM 746 O O . ARG A 1 116 ? 7.406 55.927 49.761 1.00 53.56 100 ARG A O 1
ATOM 754 N N . ILE A 1 117 ? 6.882 53.946 50.702 1.00 44.75 101 ILE A N 1
ATOM 755 C CA . ILE A 1 117 ? 5.497 54.047 50.284 1.00 52.94 101 ILE A CA 1
ATOM 756 C C . ILE A 1 117 ? 4.834 55.232 50.985 1.00 58.96 101 ILE A C 1
ATOM 757 O O . ILE A 1 117 ? 4.107 56.006 50.355 1.00 58.48 101 ILE A O 1
ATOM 762 N N . SER A 1 118 ? 5.132 55.379 52.278 1.00 50.92 102 SER A N 1
ATOM 763 C CA . SER A 1 118 ? 4.667 56.501 53.096 1.00 61.10 102 SER A CA 1
ATOM 764 C C . SER A 1 118 ? 5.056 57.852 52.518 1.00 53.65 102 SER A C 1
ATOM 765 O O . SER A 1 118 ? 4.212 58.731 52.392 1.00 55.88 102 SER A O 1
ATOM 768 N N . ARG A 1 119 ? 6.341 58.017 52.200 1.00 55.40 103 ARG A N 1
ATOM 769 C CA . ARG A 1 119 ? 6.827 59.246 51.585 1.00 58.17 103 ARG A CA 1
ATOM 770 C C . ARG A 1 119 ? 6.194 59.447 50.198 1.00 60.07 103 ARG A C 1
ATOM 771 O O . ARG A 1 119 ? 5.814 60.570 49.846 1.00 58.64 103 ARG A O 1
ATOM 779 N N . ASP A 1 120 ? 6.089 58.376 49.411 1.00 52.43 104 ASP A N 1
ATOM 780 C CA . ASP A 1 120 ? 5.567 58.522 48.051 1.00 56.23 104 ASP A CA 1
ATOM 781 C C . ASP A 1 120 ? 4.102 58.919 48.110 1.00 63.67 104 ASP A C 1
ATOM 782 O O . ASP A 1 120 ? 3.625 59.673 47.268 1.00 63.06 104 ASP A O 1
ATOM 787 N N . LEU A 1 121 ? 3.404 58.423 49.127 1.00 61.21 105 LEU A N 1
ATOM 788 C CA . LEU A 1 121 ? 1.997 58.730 49.312 1.00 55.67 105 LEU A CA 1
ATOM 789 C C . LEU A 1 121 ? 1.835 60.188 49.669 1.00 59.09 105 LEU A C 1
ATOM 790 O O . LEU A 1 121 ? 0.993 60.885 49.102 1.00 56.20 105 LEU A O 1
ATOM 795 N N . GLU A 1 122 ? 2.642 60.645 50.622 1.00 54.75 106 GLU A N 1
ATOM 796 C CA . GLU A 1 122 ? 2.608 62.041 51.014 1.00 64.64 106 GLU A CA 1
ATOM 797 C C . GLU A 1 122 ? 2.964 62.984 49.848 1.00 63.58 106 GLU A C 1
ATOM 798 O O . GLU A 1 122 ? 2.340 64.031 49.701 1.00 61.98 106 GLU A O 1
ATOM 804 N N . GLU A 1 123 ? 3.951 62.621 49.024 1.00 60.11 107 GLU A N 1
ATOM 805 C CA . GLU A 1 123 ? 4.345 63.476 47.901 1.00 67.10 107 GLU A CA 1
ATOM 806 C C . GLU A 1 123 ? 3.264 63.490 46.802 1.00 63.67 107 GLU A C 1
ATOM 807 O O . GLU A 1 123 ? 2.998 64.528 46.194 1.00 65.24 107 GLU A O 1
ATOM 813 N N . LEU A 1 124 ? 2.638 62.341 46.565 1.00 60.83 108 LEU A N 1
ATOM 814 C CA . LEU A 1 124 ? 1.583 62.239 45.573 1.00 63.18 108 LEU A CA 1
ATOM 815 C C . LEU A 1 124 ? 0.415 63.153 45.961 1.00 69.47 108 LEU A C 1
ATOM 816 O O . LEU A 1 124 ? -0.180 63.818 45.114 1.00 72.89 108 LEU A O 1
ATOM 821 N N . VAL A 1 125 ? 0.113 63.205 47.247 1.00 64.32 109 VAL A N 1
ATOM 822 C CA . VAL A 1 125 ? -0.995 64.013 47.727 1.00 63.50 109 VAL A CA 1
ATOM 823 C C . VAL A 1 125 ? -0.687 65.512 47.685 1.00 68.96 109 VAL A C 1
ATOM 824 O O . VAL A 1 125 ? -1.536 66.320 47.287 1.00 64.18 109 VAL A O 1
ATOM 828 N N . GLN A 1 126 ? 0.526 65.892 48.069 1.00 64.75 110 GLN A N 1
ATOM 829 C CA . GLN A 1 126 ? 0.881 67.299 48.017 1.00 65.12 110 GLN A CA 1
ATOM 830 C C . GLN A 1 126 ? 0.945 67.802 46.570 1.00 68.19 110 GLN A C 1
ATOM 831 O O . GLN A 1 126 ? 0.442 68.886 46.262 1.00 71.63 110 GLN A O 1
ATOM 837 N N . ALA A 1 127 ? 1.531 66.998 45.686 1.00 61.96 111 ALA A N 1
ATOM 838 C CA . ALA A 1 127 ? 1.643 67.340 44.277 1.00 59.08 111 ALA A CA 1
ATOM 839 C C . ALA A 1 127 ? 0.252 67.476 43.650 1.00 68.00 111 ALA A C 1
ATOM 840 O O . ALA A 1 127 ? 0.001 68.402 42.867 1.00 72.35 111 ALA A O 1
ATOM 842 N N . SER A 1 128 ? -0.647 66.562 44.016 1.00 60.48 112 SER A N 1
ATOM 843 C CA . SER A 1 128 ? -2.031 66.584 43.544 1.00 69.24 112 SER A CA 1
ATOM 844 C C . SER A 1 128 ? -2.788 67.823 44.022 1.00 70.07 112 SER A C 1
ATOM 845 O O . SER A 1 128 ? -3.497 68.464 43.251 1.00 70.93 112 SER A O 1
ATOM 848 N N . ILE A 1 129 ? -2.643 68.149 45.302 1.00 66.13 113 ILE A N 1
ATOM 849 C CA . ILE A 1 129 ? -3.334 69.295 45.868 1.00 63.72 113 ILE A CA 1
ATOM 850 C C . ILE A 1 129 ? -2.786 70.614 45.296 1.00 66.52 113 ILE A C 1
ATOM 851 O O . ILE A 1 129 ? -3.548 71.554 45.043 1.00 63.94 113 ILE A O 1
ATOM 856 N N . ALA A 1 130 ? -1.476 70.686 45.081 1.00 59.27 114 ALA A N 1
ATOM 857 C CA . ALA A 1 130 ? -0.902 71.854 44.424 1.00 64.36 114 ALA A CA 1
ATOM 858 C C . ALA A 1 130 ? -1.441 72.010 43.002 1.00 74.96 114 ALA A C 1
ATOM 859 O O . ALA A 1 130 ? -1.830 73.103 42.595 1.00 75.70 114 ALA A O 1
ATOM 861 N N . LYS A 1 131 ? -1.454 70.906 42.255 1.00 79.50 115 LYS A N 1
ATOM 862 C CA . LYS A 1 131 ? -1.861 70.918 40.854 1.00 86.28 115 LYS A CA 1
ATOM 863 C C . LYS A 1 131 ? -3.313 71.380 40.679 1.00 82.90 115 LYS A C 1
ATOM 864 O O . LYS A 1 131 ? -3.600 72.243 39.852 1.00 87.96 115 LYS A O 1
ATOM 870 N N . LEU A 1 132 ? -4.229 70.827 41.460 1.00 71.72 116 LEU A N 1
ATOM 871 C CA . LEU A 1 132 ? -5.609 71.259 41.339 1.00 80.44 116 LEU A CA 1
ATOM 872 C C . LEU A 1 132 ? -5.918 72.537 42.138 1.00 73.34 116 LEU A C 1
ATOM 873 O O . LEU A 1 132 ? -7.035 73.041 42.084 1.00 76.71 116 LEU A O 1
ATOM 878 N N . LYS A 1 133 ? -4.945 73.067 42.872 1.00 75.65 117 LYS A N 1
ATOM 879 C CA . LYS A 1 133 ? -5.117 74.388 43.477 1.00 79.05 117 LYS A CA 1
ATOM 880 C C . LYS A 1 133 ? -4.953 75.429 42.385 1.00 89.38 117 LYS A C 1
ATOM 881 O O . LYS A 1 133 ? -5.671 76.427 42.350 1.00 91.50 117 LYS A O 1
ATOM 887 N N . GLU A 1 134 ? -4.015 75.182 41.480 1.00 94.24 118 GLU A N 1
ATOM 888 C CA . GLU A 1 134 ? -3.788 76.105 40.377 1.00 108.35 118 GLU A CA 1
ATOM 889 C C . GLU A 1 134 ? -4.863 75.932 39.305 1.00 116.79 118 GLU A C 1
ATOM 890 O O . GLU A 1 134 ? -5.154 76.872 38.571 1.00 124.97 118 GLU A O 1
ATOM 896 N N . TYR A 1 135 ? -5.476 74.751 39.227 1.00 114.48 119 TYR A N 1
ATOM 897 C CA . TYR A 1 135 ? -6.502 74.538 38.211 1.00 114.87 119 TYR A CA 1
ATOM 898 C C . TYR A 1 135 ? -7.864 75.102 38.623 1.00 108.78 119 TYR A C 1
ATOM 899 O O . TYR A 1 135 ? -8.591 75.651 37.796 1.00 113.57 119 TYR A O 1
ATOM 908 N N . ILE A 1 136 ? -8.205 74.968 39.898 1.00 97.44 120 ILE A N 1
ATOM 909 C CA . ILE A 1 136 ? -9.469 75.474 40.408 1.00 83.96 120 ILE A CA 1
ATOM 910 C C . ILE A 1 136 ? -9.450 77.002 40.532 1.00 94.32 120 ILE A C 1
ATOM 911 O O . ILE A 1 136 ? -10.489 77.656 40.399 1.00 98.46 120 ILE A O 1
ATOM 916 N N . PHE A 1 137 ? -8.262 77.575 40.746 1.00 94.58 121 PHE A N 1
ATOM 917 C CA . PHE A 1 137 ? -8.158 78.990 41.106 1.00 92.49 121 PHE A CA 1
ATOM 918 C C . PHE A 1 137 ? -7.341 79.870 40.149 1.00 102.54 121 PHE A C 1
ATOM 919 O O . PHE A 1 137 ? -7.724 81.004 39.864 1.00 105.09 121 PHE A O 1
ATOM 927 N N . LYS A 1 138 ? -6.216 79.367 39.665 1.00 115.43 122 LYS A N 1
ATOM 928 C CA . LYS A 1 138 ? -5.322 80.192 38.855 1.00 128.15 122 LYS A CA 1
ATOM 929 C C . LYS A 1 138 ? -5.739 80.229 37.385 1.00 131.43 122 LYS A C 1
ATOM 930 O O . LYS A 1 138 ? -6.568 79.435 36.939 1.00 132.32 122 LYS A O 1
ATOM 936 N N . LYS B 1 27 ? -5.023 61.984 26.463 1.00 148.46 11 LYS B N 1
ATOM 937 C CA . LYS B 1 27 ? -4.518 61.310 27.654 1.00 145.53 11 LYS B CA 1
ATOM 938 C C . LYS B 1 27 ? -5.231 61.825 28.909 1.00 141.07 11 LYS B C 1
ATOM 939 O O . LYS B 1 27 ? -5.855 62.886 28.884 1.00 141.20 11 LYS B O 1
ATOM 945 N N . LYS B 1 28 ? -5.149 61.064 29.997 1.00 136.60 12 LYS B N 1
ATOM 946 C CA . LYS B 1 28 ? -5.713 61.486 31.276 1.00 131.88 12 LYS B CA 1
ATOM 947 C C . LYS B 1 28 ? -4.634 61.986 32.225 1.00 125.86 12 LYS B C 1
ATOM 948 O O . LYS B 1 28 ? -3.566 61.385 32.334 1.00 128.40 12 LYS B O 1
ATOM 954 N N . THR B 1 29 ? -4.928 63.083 32.918 1.00 116.08 13 THR B N 1
ATOM 955 C CA . THR B 1 29 ? -4.013 63.671 33.893 1.00 112.73 13 THR B CA 1
ATOM 956 C C . THR B 1 29 ? -3.841 62.771 35.119 1.00 110.71 13 THR B C 1
ATOM 957 O O . THR B 1 29 ? -4.622 61.839 35.330 1.00 109.80 13 THR B O 1
ATOM 961 N N . GLN B 1 30 ? -2.812 63.052 35.916 1.00 106.81 14 GLN B N 1
ATOM 962 C CA . GLN B 1 30 ? -2.606 62.391 37.201 1.00 107.75 14 GLN B CA 1
ATOM 963 C C . GLN B 1 30 ? -3.771 62.649 38.148 1.00 103.84 14 GLN B C 1
ATOM 964 O O . GLN B 1 30 ? -4.124 61.804 38.972 1.00 100.45 14 GLN B O 1
ATOM 970 N N . ILE B 1 31 ? -4.363 63.831 38.028 1.00 104.41 15 ILE B N 1
ATOM 971 C CA . ILE B 1 31 ? -5.436 64.236 38.922 1.00 95.08 15 ILE B CA 1
ATOM 972 C C . ILE B 1 31 ? -6.707 63.456 38.615 1.00 94.55 15 ILE B C 1
ATOM 973 O O . ILE B 1 31 ? -7.412 63.023 39.527 1.00 96.95 15 ILE B O 1
ATOM 978 N N . GLU B 1 32 ? -6.985 63.261 37.330 1.00 95.04 16 GLU B N 1
ATOM 979 C CA . GLU B 1 32 ? -8.131 62.463 36.920 1.00 92.64 16 GLU B CA 1
ATOM 980 C C . GLU B 1 32 ? -8.004 61.046 37.454 1.00 81.19 16 GLU B C 1
ATOM 981 O O . GLU B 1 32 ? -8.921 60.534 38.091 1.00 80.87 16 GLU B O 1
ATOM 987 N N . LYS B 1 33 ? -6.857 60.424 37.212 1.00 82.14 17 LYS B N 1
ATOM 988 C CA . LYS B 1 33 ? -6.604 59.076 37.711 1.00 80.22 17 LYS B CA 1
ATOM 989 C C . LYS B 1 33 ? -6.765 58.965 39.231 1.00 81.43 17 LYS B C 1
ATOM 990 O O . LYS B 1 33 ? -7.254 57.951 39.733 1.00 84.82 17 LYS B O 1
ATOM 996 N N . LEU B 1 34 ? -6.372 60.009 39.960 1.00 79.02 18 LEU B N 1
ATOM 997 C CA . LEU B 1 34 ? -6.475 59.991 41.421 1.00 84.26 18 LEU B CA 1
ATOM 998 C C . LEU B 1 34 ? -7.920 60.083 41.917 1.00 79.77 18 LEU B C 1
ATOM 999 O O . LEU B 1 34 ? -8.292 59.352 42.832 1.00 78.70 18 LEU B O 1
ATOM 1004 N N . LEU B 1 35 ? -8.721 60.971 41.323 1.00 69.86 19 LEU B N 1
ATOM 1005 C CA . LEU B 1 35 ? -10.137 61.085 41.674 1.00 78.73 19 LEU B CA 1
ATOM 1006 C C . LEU B 1 35 ? -10.883 59.785 41.397 1.00 77.31 19 LEU B C 1
ATOM 1007 O O . LEU B 1 35 ? -11.756 59.387 42.168 1.00 72.66 19 LEU B O 1
ATOM 1012 N N . GLU B 1 36 ? -10.542 59.140 40.284 1.00 76.22 20 GLU B N 1
ATOM 1013 C CA . GLU B 1 36 ? -11.145 57.868 39.927 1.00 84.42 20 GLU B CA 1
ATOM 1014 C C . GLU B 1 36 ? -10.906 56.837 41.023 1.00 84.47 20 GLU B C 1
ATOM 1015 O O . GLU B 1 36 ? -11.834 56.155 41.439 1.00 91.11 20 GLU B O 1
ATOM 1021 N N . PHE B 1 37 ? -9.667 56.748 41.505 1.00 74.84 21 PHE B N 1
ATOM 1022 C CA . PHE B 1 37 ? -9.289 55.786 42.546 1.00 70.90 21 PHE B CA 1
ATOM 1023 C C . PHE B 1 37 ? -9.904 56.094 43.911 1.00 68.43 21 PHE B C 1
ATOM 1024 O O . PHE B 1 37 ? -10.598 55.269 44.488 1.00 72.26 21 PHE B O 1
ATOM 1040 N N . TYR B 1 39 ? -12.412 57.874 44.831 1.00 63.86 23 TYR B N 1
ATOM 1041 C CA . TYR B 1 39 ? -13.853 57.964 44.958 1.00 67.30 23 TYR B CA 1
ATOM 1042 C C . TYR B 1 39 ? -14.603 56.888 44.198 1.00 69.44 23 TYR B C 1
ATOM 1043 O O . TYR B 1 39 ? -15.830 56.862 44.229 1.00 75.49 23 TYR B O 1
ATOM 1052 N N . GLY B 1 40 ? -13.877 56.026 43.498 1.00 61.48 24 GLY B N 1
ATOM 1053 C CA . GLY B 1 40 ? -14.504 55.003 42.676 1.00 73.99 24 GLY B CA 1
ATOM 1054 C C . GLY B 1 40 ? -15.454 55.554 41.625 1.00 76.72 24 GLY B C 1
ATOM 1055 O O . GLY B 1 40 ? -16.613 55.153 41.566 1.00 87.71 24 GLY B O 1
ATOM 1056 N N . LEU B 1 41 ? -14.963 56.477 40.801 1.00 76.28 25 LEU B N 1
ATOM 1057 C CA . LEU B 1 41 ? -15.764 57.091 39.741 1.00 75.47 25 LEU B CA 1
ATOM 1058 C C . LEU B 1 41 ? -15.203 56.724 38.373 1.00 79.23 25 LEU B C 1
ATOM 1059 O O . LEU B 1 41 ? -13.994 56.563 38.231 1.00 87.66 25 LEU B O 1
ATOM 1064 N N . ASN B 1 42 ? -16.062 56.591 37.365 1.00 83.75 26 ASN B N 1
ATOM 1065 C CA . ASN B 1 42 ? -15.563 56.372 36.013 1.00 88.93 26 ASN B CA 1
ATOM 1066 C C . ASN B 1 42 ? -15.055 57.681 35.436 1.00 100.03 26 ASN B C 1
ATOM 1067 O O . ASN B 1 42 ? -15.331 58.751 35.983 1.00 100.79 26 ASN B O 1
ATOM 1072 N N . GLU B 1 43 ? -14.342 57.600 34.332 1.00 111.05 27 GLU B N 1
ATOM 1073 C CA . GLU B 1 43 ? -13.750 58.784 33.762 1.00 115.84 27 GLU B CA 1
ATOM 1074 C C . GLU B 1 43 ? -14.763 59.845 33.413 1.00 108.28 27 GLU B C 1
ATOM 1075 O O . GLU B 1 43 ? -14.488 61.015 33.598 1.00 108.78 27 GLU B O 1
ATOM 1081 N N . LYS B 1 44 ? -15.920 59.461 32.907 1.00 102.55 28 LYS B N 1
ATOM 1082 C CA . LYS B 1 44 ? -16.925 60.461 32.585 1.00 104.40 28 LYS B CA 1
ATOM 1083 C C . LYS B 1 44 ? -17.426 61.183 33.825 1.00 97.26 28 LYS B C 1
ATOM 1084 O O . LYS B 1 44 ? -17.648 62.377 33.791 1.00 94.27 28 LYS B O 1
ATOM 1090 N N . GLU B 1 45 ? -17.608 60.456 34.913 1.00 87.40 29 GLU B N 1
ATOM 1091 C CA . GLU B 1 45 ? -18.080 61.085 36.117 1.00 74.11 29 GLU B CA 1
ATOM 1092 C C . GLU B 1 45 ? -17.045 62.088 36.502 1.00 70.71 29 GLU B C 1
ATOM 1093 O O . GLU B 1 45 ? -17.365 63.158 36.943 1.00 63.25 29 GLU B O 1
ATOM 1099 N N . VAL B 1 46 ? -15.787 61.732 36.342 1.00 74.92 30 VAL B N 1
ATOM 1100 C CA . VAL B 1 46 ? -14.719 62.652 36.658 1.00 73.58 30 VAL B CA 1
ATOM 1101 C C . VAL B 1 46 ? -14.791 63.837 35.718 1.00 82.15 30 VAL B C 1
ATOM 1102 O O . VAL B 1 46 ? -14.571 64.957 36.107 1.00 79.56 30 VAL B O 1
ATOM 1106 N N . GLN B 1 47 ? -15.096 63.578 34.465 1.00 90.20 31 GLN B N 1
ATOM 1107 C CA . GLN B 1 47 ? -15.217 64.642 33.493 1.00 95.83 31 GLN B CA 1
ATOM 1108 C C . GLN B 1 47 ? -16.367 65.557 33.827 1.00 89.46 31 GLN B C 1
ATOM 1109 O O . GLN B 1 47 ? -16.304 66.750 33.617 1.00 90.46 31 GLN B O 1
ATOM 1115 N N . LEU B 1 48 ? -17.427 64.975 34.348 1.00 76.56 32 LEU B N 1
ATOM 1116 C CA . LEU B 1 48 ? -18.599 65.727 34.686 1.00 71.54 32 LEU B CA 1
ATOM 1117 C C . LEU B 1 48 ? -18.266 66.800 35.701 1.00 74.09 32 LEU B C 1
ATOM 1118 O O . LEU B 1 48 ? -18.792 67.885 35.637 1.00 72.98 32 LEU B O 1
ATOM 1123 N N . ILE B 1 49 ? -17.397 66.496 36.639 1.00 63.03 33 ILE B N 1
ATOM 1124 C CA . ILE B 1 49 ? -16.979 67.470 37.652 1.00 62.72 33 ILE B CA 1
ATOM 1125 C C . ILE B 1 49 ? -16.343 68.701 37.007 1.00 71.40 33 ILE B C 1
ATOM 1126 O O . ILE B 1 49 ? -16.583 69.838 37.414 1.00 72.81 33 ILE B O 1
ATOM 1131 N N . PHE B 1 50 ? -15.516 68.460 35.998 1.00 75.25 34 PHE B N 1
ATOM 1132 C CA . PHE B 1 50 ? -14.807 69.535 35.339 1.00 76.17 34 PHE B CA 1
ATOM 1133 C C . PHE B 1 50 ? -15.713 70.259 34.343 1.00 78.85 34 PHE B C 1
ATOM 1134 O O . PHE B 1 50 ? -15.528 71.445 34.086 1.00 78.08 34 PHE B O 1
ATOM 1142 N N . ARG B 1 51 ? -16.701 69.554 33.800 1.00 81.26 35 ARG B N 1
ATOM 1143 C CA . ARG B 1 51 ? -17.702 70.198 32.953 1.00 80.46 35 ARG B CA 1
ATOM 1144 C C . ARG B 1 51 ? -18.456 71.255 33.755 1.00 79.47 35 ARG B C 1
ATOM 1145 O O . ARG B 1 51 ? -18.727 72.347 33.255 1.00 88.00 35 ARG B O 1
ATOM 1153 N N . LEU B 1 52 ? -18.772 70.937 35.006 1.00 71.58 36 LEU B N 1
ATOM 1154 C CA . LEU B 1 52 ? -19.521 71.859 35.849 1.00 67.70 36 LEU B CA 1
ATOM 1155 C C . LEU B 1 52 ? -18.642 72.980 36.400 1.00 76.55 36 LEU B C 1
ATOM 1156 O O . LEU B 1 52 ? -19.123 74.101 36.620 1.00 80.90 36 LEU B O 1
ATOM 1161 N N . LEU B 1 53 ? -17.365 72.672 36.622 1.00 72.09 37 LEU B N 1
ATOM 1162 C CA . LEU B 1 53 ? -16.398 73.645 37.143 1.00 72.82 37 LEU B CA 1
ATOM 1163 C C . LEU B 1 53 ? -16.137 74.763 36.132 1.00 78.03 37 LEU B C 1
ATOM 1164 O O . LEU B 1 53 ? -15.752 75.877 36.496 1.00 84.98 37 LEU B O 1
ATOM 1169 N N . TYR B 1 54 ? -16.348 74.456 34.857 1.00 79.17 38 TYR B N 1
ATOM 1170 C CA . TYR B 1 54 ? -16.090 75.415 33.788 1.00 85.03 38 TYR B CA 1
ATOM 1171 C C . TYR B 1 54 ? -17.368 75.778 33.056 1.00 84.93 38 TYR B C 1
ATOM 1172 O O . TYR B 1 54 ? -17.355 76.150 31.882 1.00 90.48 38 TYR B O 1
ATOM 1181 N N . SER B 1 55 ? -18.468 75.654 33.787 1.00 83.16 39 SER B N 1
ATOM 1182 C CA . SER B 1 55 ? -19.759 76.133 33.359 1.00 79.17 39 SER B CA 1
ATOM 1183 C C . SER B 1 55 ? -19.975 77.508 33.964 1.00 85.93 39 SER B C 1
ATOM 1184 O O . SER B 1 55 ? -19.664 77.731 35.134 1.00 83.94 39 SER B O 1
ATOM 1187 N N . ASP B 1 56 ? -20.493 78.433 33.167 1.00 90.71 40 ASP B N 1
ATOM 1188 C CA . ASP B 1 56 ? -20.807 79.762 33.672 1.00 101.54 40 ASP B CA 1
ATOM 1189 C C . ASP B 1 56 ? -22.127 79.746 34.439 1.00 96.40 40 ASP B C 1
ATOM 1190 O O . ASP B 1 56 ? -22.319 80.525 35.373 1.00 100.76 40 ASP B O 1
ATOM 1195 N N . THR B 1 57 ? -23.034 78.856 34.049 1.00 84.53 41 THR B N 1
ATOM 1196 C CA . THR B 1 57 ? -24.330 78.779 34.711 1.00 81.37 41 THR B CA 1
ATOM 1197 C C . THR B 1 57 ? -24.531 77.460 35.430 1.00 78.19 41 THR B C 1
ATOM 1198 O O . THR B 1 57 ? -23.850 76.473 35.162 1.00 85.18 41 THR B O 1
ATOM 1202 N N . LYS B 1 58 ? -25.481 77.459 36.353 1.00 61.76 42 LYS B N 1
ATOM 1203 C CA . LYS B 1 58 ? -25.925 76.244 36.996 1.00 55.88 42 LYS B CA 1
ATOM 1204 C C . LYS B 1 58 ? -26.777 75.399 36.022 1.00 57.84 42 LYS B C 1
ATOM 1205 O O . LYS B 1 58 ? -27.441 75.933 35.139 1.00 68.84 42 LYS B O 1
ATOM 1211 N N . LEU B 1 59 ? -26.744 74.078 36.171 1.00 48.05 43 LEU B N 1
ATOM 1212 C CA . LEU B 1 59 ? -27.328 73.192 35.172 1.00 46.99 43 LEU B CA 1
ATOM 1213 C C . LEU B 1 59 ? -28.325 72.216 35.781 1.00 49.05 43 LEU B C 1
ATOM 1214 O O . LEU B 1 59 ? -28.127 71.727 36.887 1.00 53.59 43 LEU B O 1
ATOM 1219 N N . ASN B 1 60 ? -29.404 71.929 35.062 1.00 55.05 44 ASN B N 1
ATOM 1220 C CA . ASN B 1 60 ? -30.355 70.929 35.543 1.00 54.33 44 ASN B CA 1
ATOM 1221 C C . ASN B 1 60 ? -30.140 69.579 34.856 1.00 56.35 44 ASN B C 1
ATOM 1222 O O . ASN B 1 60 ? -29.237 69.423 34.025 1.00 49.25 44 ASN B O 1
ATOM 1227 N N . ILE B 1 61 ? -30.955 68.598 35.232 1.00 62.75 45 ILE B N 1
ATOM 1228 C CA . ILE B 1 61 ? -30.803 67.244 34.731 1.00 60.21 45 ILE B CA 1
ATOM 1229 C C . ILE B 1 61 ? -30.975 67.227 33.222 1.00 62.87 45 ILE B C 1
ATOM 1230 O O . ILE B 1 61 ? -30.169 66.619 32.509 1.00 62.13 45 ILE B O 1
ATOM 1235 N N . GLU B 1 62 ? -32.012 67.906 32.728 1.00 61.33 46 GLU B N 1
ATOM 1236 C CA . GLU B 1 62 ? -32.366 67.763 31.315 1.00 68.23 46 GLU B CA 1
ATOM 1237 C C . GLU B 1 62 ? -31.324 68.414 30.397 1.00 63.81 46 GLU B C 1
ATOM 1238 O O . GLU B 1 62 ? -31.051 67.889 29.322 1.00 64.13 46 GLU B O 1
ATOM 1244 N N . GLU B 1 63 ? -30.728 69.528 30.825 1.00 55.83 47 GLU B N 1
ATOM 1245 C CA . GLU B 1 63 ? -29.605 70.116 30.090 1.00 51.83 47 GLU B CA 1
ATOM 1246 C C . GLU B 1 63 ? -28.416 69.163 30.024 1.00 56.92 47 GLU B C 1
ATOM 1247 O O . GLU B 1 63 ? -27.746 69.076 28.997 1.00 62.44 47 GLU B O 1
ATOM 1253 N N . LEU B 1 64 ? -28.151 68.446 31.108 1.00 60.15 48 LEU B N 1
ATOM 1254 C CA . LEU B 1 64 ? -26.984 67.564 31.144 1.00 64.72 48 LEU B CA 1
ATOM 1255 C C . LEU B 1 64 ? -27.225 66.306 30.319 1.00 67.34 48 LEU B C 1
ATOM 1256 O O . LEU B 1 64 ? -26.336 65.851 29.610 1.00 69.53 48 LEU B O 1
ATOM 1261 N N . ALA B 1 65 ? -28.436 65.765 30.406 1.00 69.84 49 ALA B N 1
ATOM 1262 C CA . ALA B 1 65 ? -28.818 64.579 29.651 1.00 73.39 49 ALA B CA 1
ATOM 1263 C C . ALA B 1 65 ? -28.761 64.820 28.143 1.00 76.17 49 ALA B C 1
ATOM 1264 O O . ALA B 1 65 ? -28.419 63.916 27.380 1.00 76.42 49 ALA B O 1
ATOM 1266 N N . GLU B 1 66 ? -29.095 66.034 27.715 1.00 76.58 50 GLU B N 1
ATOM 1267 C CA . GLU B 1 66 ? -29.066 66.367 26.295 1.00 83.76 50 GLU B CA 1
ATOM 1268 C C . GLU B 1 66 ? -27.650 66.644 25.808 1.00 89.91 50 GLU B C 1
ATOM 1269 O O . GLU B 1 66 ? -27.299 66.295 24.685 1.00 107.74 50 GLU B O 1
ATOM 1275 N N . GLU B 1 67 ? -26.834 67.270 26.649 1.00 89.05 51 GLU B N 1
ATOM 1276 C CA . GLU B 1 67 ? -25.448 67.542 26.281 1.00 92.54 51 GLU B CA 1
ATOM 1277 C C . GLU B 1 67 ? -24.649 66.246 26.145 1.00 91.90 51 GLU B C 1
ATOM 1278 O O . GLU B 1 67 ? -24.005 66.015 25.125 1.00 91.81 51 GLU B O 1
ATOM 1284 N N . PHE B 1 68 ? -24.704 65.410 27.182 1.00 86.11 52 PHE B N 1
ATOM 1285 C CA . PHE B 1 68 ? -23.942 64.166 27.245 1.00 78.23 52 PHE B CA 1
ATOM 1286 C C . PHE B 1 68 ? -24.569 63.048 26.403 1.00 85.68 52 PHE B C 1
ATOM 1287 O O . PHE B 1 68 ? -24.018 61.949 26.319 1.00 86.64 52 PHE B O 1
ATOM 1295 N N . LYS B 1 69 ? -25.717 63.338 25.789 1.00 90.09 53 LYS B N 1
ATOM 1296 C CA . LYS B 1 69 ? -26.446 62.381 24.947 1.00 89.60 53 LYS B CA 1
ATOM 1297 C C . LYS B 1 69 ? -26.856 61.091 25.685 1.00 79.95 53 LYS B C 1
ATOM 1298 O O . LYS B 1 69 ? -26.679 59.999 25.152 1.00 85.08 53 LYS B O 1
ATOM 1304 N N . VAL B 1 70 ? -27.401 61.213 26.894 1.00 69.85 54 VAL B N 1
ATOM 1305 C CA . VAL B 1 70 ? -27.761 60.046 27.706 1.00 66.39 54 VAL B CA 1
ATOM 1306 C C . VAL B 1 70 ? -29.142 60.193 28.340 1.00 66.30 54 VAL B C 1
ATOM 1307 O O . VAL B 1 70 ? -29.783 61.249 28.224 1.00 60.29 54 VAL B O 1
ATOM 1311 N N . SER B 1 71 ? -29.595 59.135 29.014 1.00 59.93 55 SER B N 1
ATOM 1312 C CA . SER B 1 71 ? -30.875 59.174 29.719 1.00 59.03 55 SER B CA 1
ATOM 1313 C C . SER B 1 71 ? -30.811 60.027 30.978 1.00 60.62 55 SER B C 1
ATOM 1314 O O . SER B 1 71 ? -29.745 60.213 31.559 1.00 60.98 55 SER B O 1
ATOM 1317 N N . LYS B 1 72 ? -31.959 60.532 31.415 1.00 58.67 56 LYS B N 1
ATOM 1318 C CA . LYS B 1 72 ? -32.001 61.252 32.682 1.00 58.49 56 LYS B CA 1
ATOM 1319 C C . LYS B 1 72 ? -31.649 60.334 33.870 1.00 54.62 56 LYS B C 1
ATOM 1320 O O . LYS B 1 72 ? -31.050 60.790 34.825 1.00 58.57 56 LYS B O 1
ATOM 1326 N N . ALA B 1 73 ? -31.996 59.051 33.796 1.00 54.99 57 ALA B N 1
ATOM 1327 C CA . ALA B 1 73 ? -31.671 58.091 34.859 1.00 59.64 57 ALA B CA 1
ATOM 1328 C C . ALA B 1 73 ? -30.166 57.933 35.033 1.00 58.80 57 ALA B C 1
ATOM 1329 O O . ALA B 1 73 ? -29.655 57.901 36.147 1.00 64.26 57 ALA B O 1
ATOM 1331 N N . LEU B 1 74 ? -29.455 57.826 33.918 1.00 55.47 58 LEU B N 1
ATOM 1332 C CA . LEU B 1 74 ? -28.011 57.670 33.966 1.00 59.79 58 LEU B CA 1
ATOM 1333 C C . LEU B 1 74 ? -27.300 58.892 34.563 1.00 60.81 58 LEU B C 1
ATOM 1334 O O . LEU B 1 74 ? -26.444 58.758 35.431 1.00 69.94 58 LEU B O 1
ATOM 1339 N N . ILE B 1 75 ? -27.637 60.077 34.075 1.00 56.43 59 ILE B N 1
ATOM 1340 C CA . ILE B 1 75 ? -26.931 61.271 34.489 1.00 62.39 59 ILE B CA 1
ATOM 1341 C C . ILE B 1 75 ? -27.337 61.583 35.935 1.00 62.63 59 ILE B C 1
ATOM 1342 O O . ILE B 1 75 ? -26.530 62.084 36.710 1.00 67.71 59 ILE B O 1
ATOM 1347 N N . SER B 1 76 ? -28.563 61.222 36.311 1.00 54.40 60 SER B N 1
ATOM 1348 C CA . SER B 1 76 ? -29.032 61.392 37.688 1.00 60.03 60 SER B CA 1
ATOM 1349 C C . SER B 1 76 ? -28.226 60.537 38.662 1.00 61.49 60 SER B C 1
ATOM 1350 O O . SER B 1 76 ? -27.840 60.995 39.734 1.00 63.06 60 SER B O 1
ATOM 1353 N N . LYS B 1 77 ? -27.962 59.297 38.283 1.00 67.62 61 LYS B N 1
ATOM 1354 C CA . LYS B 1 77 ? -27.120 58.430 39.112 1.00 63.94 61 LYS B CA 1
ATOM 1355 C C . LYS B 1 77 ? -25.734 59.045 39.357 1.00 60.60 61 LYS B C 1
ATOM 1356 O O . LYS B 1 77 ? -25.256 59.053 40.491 1.00 67.64 61 LYS B O 1
ATOM 1362 N N . SER B 1 78 ? -25.104 59.570 38.307 1.00 59.52 62 SER B N 1
ATOM 1363 C CA . SER B 1 78 ? -23.748 60.138 38.418 1.00 68.66 62 SER B CA 1
ATOM 1364 C C . SER B 1 78 ? -23.701 61.401 39.283 1.00 67.17 62 SER B C 1
ATOM 1365 O O . SER B 1 78 ? -22.818 61.546 40.132 1.00 70.05 62 SER B O 1
ATOM 1368 N N . LEU B 1 79 ? -24.651 62.308 39.045 1.00 62.28 63 LEU B N 1
ATOM 1369 C CA . LEU B 1 79 ? -24.774 63.556 39.783 1.00 65.15 63 LEU B CA 1
ATOM 1370 C C . LEU B 1 79 ? -25.039 63.282 41.256 1.00 61.55 63 LEU B C 1
ATOM 1371 O O . LEU B 1 79 ? -24.449 63.902 42.151 1.00 60.82 63 LEU B O 1
ATOM 1376 N N . SER B 1 80 ? -25.948 62.352 41.489 1.00 53.95 64 SER B N 1
ATOM 1377 C CA . SER B 1 80 ? -26.255 61.904 42.831 1.00 61.79 64 SER B CA 1
ATOM 1378 C C . SER B 1 80 ? -24.981 61.391 43.541 1.00 67.49 64 SER B C 1
ATOM 1379 O O . SER B 1 80 ? -24.712 61.736 44.695 1.00 70.95 64 SER B O 1
ATOM 1382 N N . GLU B 1 81 ? -24.182 60.589 42.846 1.00 59.05 65 GLU B N 1
ATOM 1383 C CA . GLU B 1 81 ? -22.969 60.080 43.458 1.00 61.38 65 GLU B CA 1
ATOM 1384 C C . GLU B 1 81 ? -21.973 61.203 43.689 1.00 67.48 65 GLU B C 1
ATOM 1385 O O . GLU B 1 81 ? -21.248 61.186 44.684 1.00 70.13 65 GLU B O 1
ATOM 1391 N N . LEU B 1 82 ? -21.947 62.191 42.794 1.00 50.40 66 LEU B N 1
ATOM 1392 C CA . LEU B 1 82 ? -21.010 63.286 42.948 1.00 51.74 66 LEU B CA 1
ATOM 1393 C C . LEU B 1 82 ? -21.457 64.188 44.097 1.00 55.21 66 LEU B C 1
ATOM 1394 O O . LEU B 1 82 ? -20.631 64.678 44.876 1.00 58.62 66 LEU B O 1
ATOM 1399 N N . ALA B 1 83 ? -22.768 64.389 44.209 1.00 54.92 67 ALA B N 1
ATOM 1400 C CA . ALA B 1 83 ? -23.324 65.261 45.239 1.00 60.09 67 ALA B CA 1
ATOM 1401 C C . ALA B 1 83 ? -23.240 64.641 46.652 1.00 59.38 67 ALA B C 1
ATOM 1402 O O . ALA B 1 83 ? -22.865 65.333 47.596 1.00 52.62 67 ALA B O 1
ATOM 1404 N N . ASN B 1 84 ? -23.588 63.359 46.808 1.00 62.04 68 ASN B N 1
ATOM 1405 C CA . ASN B 1 84 ? -23.391 62.669 48.099 1.00 66.34 68 ASN B CA 1
ATOM 1406 C C . ASN B 1 84 ? -21.940 62.764 48.611 1.00 65.40 68 ASN B C 1
ATOM 1407 O O . ASN B 1 84 ? -21.695 62.917 49.807 1.00 73.67 68 ASN B O 1
ATOM 1412 N N . LYS B 1 85 ? -20.975 62.680 47.702 1.00 59.02 69 LYS B N 1
ATOM 1413 C CA . LYS B 1 85 ? -19.567 62.759 48.095 1.00 56.22 69 LYS B CA 1
ATOM 1414 C C . LYS B 1 85 ? -19.110 64.197 48.371 1.00 60.61 69 LYS B C 1
ATOM 1415 O O . LYS B 1 85 ? -17.958 64.409 48.753 1.00 61.74 69 LYS B O 1
ATOM 1421 N N . GLY B 1 86 ? -20.002 65.170 48.166 1.00 53.48 70 GLY B N 1
ATOM 1422 C CA . GLY B 1 86 ? -19.702 66.578 48.410 1.00 40.73 70 GLY B CA 1
ATOM 1423 C C . GLY B 1 86 ? -18.841 67.247 47.347 1.00 47.72 70 GLY B C 1
ATOM 1424 O O . GLY B 1 86 ? -18.328 68.336 47.560 1.00 53.34 70 GLY B O 1
ATOM 1425 N N . LEU B 1 87 ? -18.681 66.601 46.194 1.00 49.97 71 LEU B N 1
ATOM 1426 C CA . LEU B 1 87 ? -17.823 67.137 45.142 1.00 58.03 71 LEU B CA 1
ATOM 1427 C C . LEU B 1 87 ? -18.531 68.178 44.270 1.00 59.45 71 LEU B C 1
ATOM 1428 O O . LEU B 1 87 ? -17.886 69.026 43.664 1.00 63.55 71 LEU B O 1
ATOM 1433 N N . ILE B 1 88 ? -19.854 68.104 44.198 1.00 56.92 72 ILE B N 1
ATOM 1434 C CA . ILE B 1 88 ? -20.636 69.144 43.530 1.00 53.79 72 ILE B CA 1
ATOM 1435 C C . ILE B 1 88 ? -21.785 69.568 44.410 1.00 51.56 72 ILE B C 1
ATOM 1436 O O . ILE B 1 88 ? -22.173 68.867 45.353 1.00 65.04 72 ILE B O 1
ATOM 1441 N N . GLU B 1 89 ? -22.311 70.732 44.091 1.00 50.55 73 GLU B N 1
ATOM 1442 C CA . GLU B 1 89 ? -23.440 71.309 44.800 1.00 50.50 73 GLU B CA 1
ATOM 1443 C C . GLU B 1 89 ? -24.759 70.982 44.096 1.00 61.70 73 GLU B C 1
ATOM 1444 O O . GLU B 1 89 ? -24.888 71.106 42.870 1.00 57.81 73 GLU B O 1
ATOM 1450 N N . ARG B 1 90 ? -25.736 70.559 44.884 1.00 62.03 74 ARG B N 1
ATOM 1451 C CA . ARG B 1 90 ? -27.067 70.278 44.381 1.00 48.83 74 ARG B CA 1
ATOM 1452 C C . ARG B 1 90 ? -28.057 71.184 45.108 1.00 48.61 74 ARG B C 1
ATOM 1453 O O . ARG B 1 90 ? -28.215 71.094 46.322 1.00 53.12 74 ARG B O 1
ATOM 1461 N N . GLU B 1 91 ? -28.713 72.063 44.366 1.00 50.00 75 GLU B N 1
ATOM 1462 C CA . GLU B 1 91 ? -29.516 73.117 44.971 1.00 54.51 75 GLU B CA 1
ATOM 1463 C C . GLU B 1 91 ? -30.911 73.175 44.374 1.00 56.88 75 GLU B C 1
ATOM 1464 O O . GLU B 1 91 ? -31.065 73.128 43.151 1.00 56.49 75 GLU B O 1
ATOM 1470 N N . LYS B 1 92 ? -31.913 73.303 45.243 1.00 53.70 76 LYS B N 1
ATOM 1471 C CA . LYS B 1 92 ? -33.303 73.378 44.828 1.00 51.76 76 LYS B CA 1
ATOM 1472 C C . LYS B 1 92 ? -33.646 74.784 44.330 1.00 55.77 76 LYS B C 1
ATOM 1473 O O . LYS B 1 92 ? -33.359 75.755 45.017 1.00 58.70 76 LYS B O 1
ATOM 1479 N N . VAL B 1 93 ? -34.251 74.892 43.149 1.00 55.86 77 VAL B N 1
ATOM 1480 C CA . VAL B 1 93 ? -34.615 76.197 42.578 1.00 51.59 77 VAL B CA 1
ATOM 1481 C C . VAL B 1 93 ? -36.123 76.361 42.406 1.00 60.90 77 VAL B C 1
ATOM 1482 O O . VAL B 1 93 ? -36.593 77.435 42.022 1.00 62.89 77 VAL B O 1
ATOM 1486 N N . SER B 1 94 ? -36.869 75.295 42.687 1.00 56.29 78 SER B N 1
ATOM 1487 C CA . SER B 1 94 ? -38.326 75.297 42.597 1.00 59.74 78 SER B CA 1
ATOM 1488 C C . SER B 1 94 ? -38.916 74.140 43.405 1.00 63.44 78 SER B C 1
ATOM 1489 O O . SER B 1 94 ? -38.366 73.053 43.419 1.00 56.94 78 SER B O 1
ATOM 1492 N N . ASN B 1 95 ? -40.050 74.373 44.016 1.00 66.01 79 ASN B N 1
ATOM 1493 C CA . ASN B 1 95 ? -40.725 73.332 44.718 1.00 64.57 79 ASN B CA 1
ATOM 1494 C C . ASN B 1 95 ? -41.611 72.491 43.828 1.00 70.80 79 ASN B C 1
ATOM 1495 O O . ASN B 1 95 ? -41.809 71.334 44.090 1.00 79.52 79 ASN B O 1
ATOM 1500 N N . GLU B 1 96 ? -42.173 73.094 42.794 1.00 67.34 80 GLU B N 1
ATOM 1501 C CA . GLU B 1 96 ? -43.041 72.409 41.845 1.00 81.11 80 GLU B CA 1
ATOM 1502 C C . GLU B 1 96 ? -42.415 72.807 40.520 1.00 78.67 80 GLU B C 1
ATOM 1503 O O . GLU B 1 96 ? -42.020 73.942 40.354 1.00 90.01 80 GLU B O 1
ATOM 1509 N N . GLY B 1 97 ? -42.317 71.863 39.605 1.00 75.74 81 GLY B N 1
ATOM 1510 C CA . GLY B 1 97 ? -41.726 72.019 38.294 1.00 61.69 81 GLY B CA 1
ATOM 1511 C C . GLY B 1 97 ? -42.816 71.531 37.351 1.00 62.84 81 GLY B C 1
ATOM 1512 O O . GLY B 1 97 ? -43.879 71.162 37.799 1.00 72.74 81 GLY B O 1
ATOM 1513 N N . ARG B 1 98 ? -42.618 71.538 36.046 1.00 66.35 82 ARG B N 1
ATOM 1514 C CA . ARG B 1 98 ? -43.737 71.120 35.203 1.00 67.44 82 ARG B CA 1
ATOM 1515 C C . ARG B 1 98 ? -44.407 69.822 35.650 1.00 66.13 82 ARG B C 1
ATOM 1516 O O . ARG B 1 98 ? -45.586 69.623 35.393 1.00 68.33 82 ARG B O 1
ATOM 1524 N N . LYS B 1 99 ? -43.661 68.943 36.310 1.00 65.20 83 LYS B N 1
ATOM 1525 C CA . LYS B 1 99 ? -44.202 67.643 36.682 1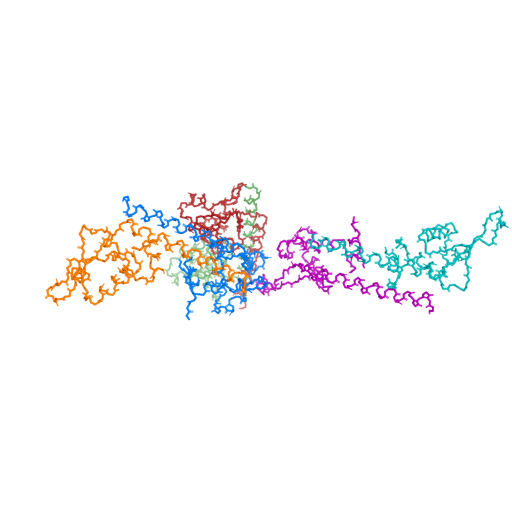.00 71.07 83 LYS B CA 1
ATOM 1526 C C . LYS B 1 99 ? -44.636 67.561 38.157 1.00 69.85 83 LYS B C 1
ATOM 1527 O O . LYS B 1 99 ? -45.025 66.491 38.632 1.00 80.11 83 LYS B O 1
ATOM 1533 N N . GLY B 1 100 ? -44.568 68.683 38.874 1.00 57.45 84 GLY B N 1
ATOM 1534 C CA . GLY B 1 100 ? -44.986 68.725 40.269 1.00 53.19 84 GLY B CA 1
ATOM 1535 C C . GLY B 1 100 ? -43.951 68.179 41.246 1.00 58.59 84 GLY B C 1
ATOM 1536 O O . GLY B 1 100 ? -44.260 67.865 42.383 1.00 63.50 84 GLY B O 1
ATOM 1537 N N . ARG B 1 101 ? -42.717 68.055 40.778 1.00 54.30 85 ARG B N 1
ATOM 1538 C CA . ARG B 1 101 ? -41.607 67.621 41.591 1.00 50.26 85 ARG B CA 1
ATOM 1539 C C . ARG B 1 101 ? -40.662 68.792 41.734 1.00 52.76 85 ARG B C 1
ATOM 1540 O O . ARG B 1 101 ? -40.615 69.645 40.852 1.00 55.47 85 ARG B O 1
ATOM 1548 N N . PRO B 1 102 ? -39.928 68.853 42.858 1.00 55.79 86 PRO B N 1
ATOM 1549 C CA . PRO B 1 102 ? -38.870 69.853 43.020 1.00 56.81 86 PRO B CA 1
ATOM 1550 C C . PRO B 1 102 ? -37.840 69.779 41.887 1.00 56.96 86 PRO B C 1
ATOM 1551 O O . PRO B 1 102 ? -37.608 68.710 41.329 1.00 56.18 86 PRO B O 1
ATOM 1555 N N . ILE B 1 103 ? -37.233 70.910 41.563 1.00 63.32 87 ILE B N 1
ATOM 1556 C CA . ILE B 1 103 ? -36.266 71.000 40.478 1.00 57.90 87 ILE B CA 1
ATOM 1557 C C . ILE B 1 103 ? -34.912 71.400 41.047 1.00 55.53 87 ILE B C 1
ATOM 1558 O O . ILE B 1 103 ? -34.845 72.351 41.825 1.00 45.91 87 ILE B O 1
ATOM 1563 N N . TYR B 1 104 ? -33.845 70.692 40.665 1.00 50.55 88 TYR B N 1
ATOM 1564 C CA . TYR B 1 104 ? -32.511 70.964 41.211 1.00 51.15 88 TYR B CA 1
ATOM 1565 C C . TYR B 1 104 ? -31.514 71.389 40.142 1.00 53.92 88 TYR B C 1
ATOM 1566 O O . TYR B 1 104 ? -31.553 70.877 39.027 1.00 48.63 88 TYR B O 1
ATOM 1575 N N . VAL B 1 105 ? -30.617 72.316 40.492 1.00 50.96 89 VAL B N 1
ATOM 1576 C CA . VAL B 1 105 ? -29.486 72.638 39.630 1.00 47.76 89 VAL B CA 1
ATOM 1577 C C . VAL B 1 105 ? -28.186 72.189 40.274 1.00 49.71 89 VAL B C 1
ATOM 1578 O O . VAL B 1 105 ? -28.095 72.033 41.486 1.00 51.95 89 VAL B O 1
ATOM 1582 N N . TYR B 1 106 ? -27.189 71.995 39.435 1.00 54.46 90 TYR B N 1
ATOM 1583 C CA . TYR B 1 106 ? -25.930 71.401 39.829 1.00 52.93 90 TYR B CA 1
ATOM 1584 C C . TYR B 1 106 ? -24.825 72.337 39.413 1.00 57.08 90 TYR B C 1
ATOM 1585 O O . TYR B 1 106 ? -24.831 72.870 38.304 1.00 65.83 90 TYR B O 1
ATOM 1594 N N . TYR B 1 107 ? -23.884 72.557 40.314 1.00 57.90 91 TYR B N 1
ATOM 1595 C CA . TYR B 1 107 ? -22.742 73.375 39.985 1.00 56.17 91 TYR B CA 1
ATOM 1596 C C . TYR B 1 107 ? -21.586 73.011 40.883 1.00 60.81 91 TYR B C 1
ATOM 1597 O O . TYR B 1 107 ? -21.720 72.242 41.827 1.00 56.25 91 TYR B O 1
ATOM 1606 N N . VAL B 1 108 ? -20.436 73.580 40.582 1.00 64.33 92 VAL B N 1
ATOM 1607 C CA . VAL B 1 108 ? -19.289 73.377 41.418 1.00 63.36 92 VAL B CA 1
ATOM 1608 C C . VAL B 1 108 ? -18.995 74.665 42.165 1.00 66.63 92 VAL B C 1
ATOM 1609 O O . VAL B 1 108 ? -18.893 75.730 41.555 1.00 67.94 92 VAL B O 1
ATOM 1613 N N . ASP B 1 109 ? -18.906 74.563 43.488 1.00 66.07 93 ASP B N 1
ATOM 1614 C CA . ASP B 1 109 ? -18.320 75.614 44.313 1.00 61.92 93 ASP B CA 1
ATOM 1615 C C . ASP B 1 109 ? -16.819 75.353 44.418 1.00 64.60 93 ASP B C 1
ATOM 1616 O O . ASP B 1 109 ? -16.392 74.300 44.924 1.00 61.39 93 ASP B O 1
ATOM 1621 N N . ARG B 1 110 ? -16.026 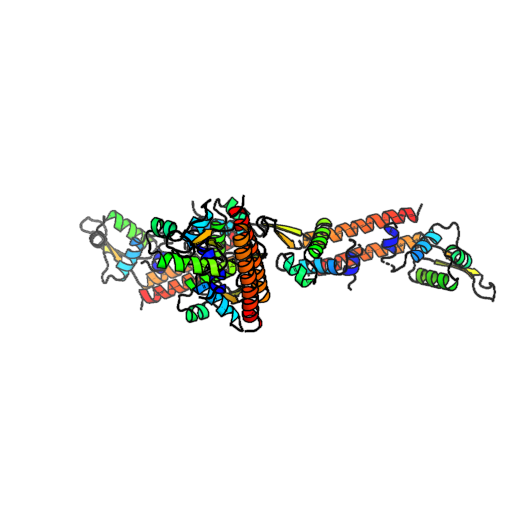76.303 43.943 1.00 72.56 94 ARG B N 1
ATOM 1622 C CA . ARG B 1 110 ? -14.582 76.117 43.832 1.00 73.60 94 ARG B CA 1
ATOM 1623 C C . ARG B 1 110 ? -13.877 75.907 45.173 1.00 69.67 94 ARG B C 1
ATOM 1624 O O . ARG B 1 110 ? -13.021 75.041 45.290 1.00 69.75 94 ARG B O 1
ATOM 1632 N N . GLU B 1 111 ? -14.224 76.688 46.188 1.00 71.69 95 GLU B N 1
ATOM 1633 C CA . GLU B 1 111 ? -13.598 76.496 47.488 1.00 77.81 95 GLU B CA 1
ATOM 1634 C C . GLU B 1 111 ? -14.041 75.176 48.113 1.00 67.23 95 GLU B C 1
ATOM 1635 O O . GLU B 1 111 ? -13.224 74.410 48.637 1.00 62.35 95 GLU B O 1
ATOM 1641 N N . GLN B 1 112 ? -15.336 74.906 48.055 1.00 63.94 96 GLN B N 1
ATOM 1642 C CA . GLN B 1 112 ? -15.857 73.681 48.633 1.00 62.01 96 GLN B CA 1
ATOM 1643 C C . GLN B 1 112 ? -15.214 72.472 47.977 1.00 65.83 96 GLN B C 1
ATOM 1644 O O . GLN B 1 112 ? -14.816 71.536 48.658 1.00 71.89 96 GLN B O 1
ATOM 1650 N N . LEU B 1 113 ? -15.087 72.513 46.652 1.00 65.00 97 LEU B N 1
ATOM 1651 C CA . LEU B 1 113 ? -14.518 71.397 45.910 1.00 70.17 97 LEU B CA 1
ATOM 1652 C C . LEU B 1 113 ? -13.092 71.118 46.376 1.00 62.01 97 LEU B C 1
ATOM 1653 O O . LEU B 1 113 ? -12.730 69.971 46.666 1.00 57.50 97 LEU B O 1
ATOM 1658 N N . PHE B 1 114 ? -12.299 72.178 46.459 1.00 59.80 98 PHE B N 1
ATOM 1659 C CA . PHE B 1 114 ? -10.910 72.072 46.857 1.00 61.03 98 PHE B CA 1
ATOM 1660 C C . PHE B 1 114 ? -10.797 71.606 48.312 1.00 66.62 98 PHE B C 1
ATOM 1661 O O . PHE B 1 114 ? -9.966 70.754 48.622 1.00 67.28 98 PHE B O 1
ATOM 1669 N N . LYS B 1 115 ? -11.637 72.147 49.200 1.00 54.22 99 LYS B N 1
ATOM 1670 C CA . LYS B 1 115 ? -11.645 71.688 50.589 1.00 63.28 99 LYS B CA 1
ATOM 1671 C C . LYS B 1 115 ? -12.036 70.204 50.721 1.00 67.89 99 LYS B C 1
ATOM 1672 O O . LYS B 1 115 ? -11.424 69.463 51.502 1.00 71.48 99 LYS B O 1
ATOM 1678 N N . ARG B 1 116 ? -13.035 69.771 49.982 1.00 64.89 100 ARG B N 1
ATOM 1679 C CA . ARG B 1 116 ? -13.466 68.404 50.075 1.00 60.20 100 ARG B CA 1
ATOM 1680 C C . ARG B 1 116 ? -12.393 67.426 49.649 1.00 61.94 100 ARG B C 1
ATOM 1681 O O . ARG B 1 116 ? -12.119 66.474 50.338 1.00 57.14 100 ARG B O 1
ATOM 1689 N N . ILE B 1 117 ? -11.757 67.682 48.526 1.00 62.05 101 ILE B N 1
ATOM 1690 C CA . ILE B 1 117 ? -10.719 66.798 48.053 1.00 64.55 101 ILE B CA 1
ATOM 1691 C C . ILE B 1 117 ? -9.523 66.760 48.975 1.00 70.88 101 ILE B C 1
ATOM 1692 O O . ILE B 1 117 ? -8.999 65.706 49.247 1.00 76.12 101 ILE B O 1
ATOM 1697 N N . SER B 1 118 ? -9.113 67.906 49.482 1.00 59.34 102 SER B N 1
ATOM 1698 C CA . SER B 1 118 ? -7.983 67.942 50.366 1.00 65.15 102 SER B CA 1
ATOM 1699 C C . SER B 1 118 ? -8.248 67.158 51.606 1.00 64.39 102 SER B C 1
ATOM 1700 O O . SER B 1 118 ? -7.403 66.415 52.045 1.00 66.27 102 SER B O 1
ATOM 1703 N N . ARG B 1 119 ? -9.419 67.324 52.177 1.00 54.94 103 ARG B N 1
ATOM 1704 C CA . ARG B 1 119 ? -9.740 66.601 53.376 1.00 60.33 103 ARG B CA 1
ATOM 1705 C C . ARG B 1 119 ? -9.818 65.130 53.111 1.00 66.78 103 ARG B C 1
ATOM 1706 O O . ARG B 1 119 ? -9.380 64.342 53.903 1.00 66.51 103 ARG B O 1
ATOM 1714 N N . ASP B 1 120 ? -10.398 64.763 51.989 1.00 68.89 104 ASP B N 1
ATOM 1715 C CA . ASP B 1 120 ? -10.521 63.361 51.663 1.00 66.65 104 ASP B CA 1
ATOM 1716 C C . ASP B 1 120 ? -9.160 62.732 51.455 1.00 65.43 104 ASP B C 1
ATOM 1717 O O . ASP B 1 120 ? -8.919 61.610 51.828 1.00 56.95 104 ASP B O 1
ATOM 1722 N N . LEU B 1 121 ? -8.276 63.486 50.837 1.00 62.81 105 LEU B N 1
ATOM 1723 C CA . LEU B 1 121 ? -6.931 63.010 50.527 1.00 63.29 105 LEU B CA 1
ATOM 1724 C C . LEU B 1 121 ? -6.100 62.805 51.794 1.00 66.76 105 LEU B C 1
ATOM 1725 O O . LEU B 1 121 ? -5.319 61.862 51.884 1.00 60.36 105 LEU B O 1
ATOM 1730 N N . GLU B 1 122 ? -6.267 63.679 52.779 1.00 63.58 106 GLU B N 1
ATOM 1731 C CA . GLU B 1 122 ? -5.540 63.488 54.019 1.00 75.70 106 GLU B CA 1
ATOM 1732 C C . GLU B 1 122 ? -6.063 62.264 54.764 1.00 71.33 106 GLU B C 1
ATOM 1733 O O . GLU B 1 122 ? -5.275 61.511 55.338 1.00 77.83 106 GLU B O 1
ATOM 1739 N N . GLU B 1 123 ? -7.375 62.050 54.734 1.00 64.39 107 GLU B N 1
ATOM 1740 C CA . GLU B 1 123 ? -7.953 60.880 55.390 1.00 69.55 107 GLU B CA 1
ATOM 1741 C C . GLU B 1 123 ? -7.568 59.570 54.694 1.00 73.73 107 GLU B C 1
ATOM 1742 O O . GLU B 1 123 ? -7.483 58.519 55.334 1.00 77.12 107 GLU B O 1
ATOM 1748 N N . LEU B 1 124 ? -7.338 59.633 53.385 1.00 66.22 108 LEU B N 1
ATOM 1749 C CA . LEU B 1 124 ? -6.956 58.449 52.631 1.00 68.65 108 LEU B CA 1
ATOM 1750 C C . LEU B 1 124 ? -5.500 58.054 52.929 1.00 64.46 108 LEU B C 1
ATOM 1751 O O . LEU B 1 124 ? -5.187 56.870 53.104 1.00 57.99 108 LEU B O 1
ATOM 1756 N N . VAL B 1 125 ? -4.626 59.054 52.984 1.00 57.79 109 VAL B N 1
ATOM 1757 C CA . VAL B 1 125 ? -3.225 58.859 53.326 1.00 61.72 109 VAL B CA 1
ATOM 1758 C C . VAL B 1 125 ? -3.039 58.278 54.724 1.00 70.45 109 VAL B C 1
ATOM 1759 O O . VAL B 1 125 ? -2.220 57.383 54.926 1.00 71.40 109 VAL B O 1
ATOM 1763 N N . GLN B 1 126 ? -3.802 58.778 55.689 1.00 61.78 110 GLN B N 1
ATOM 1764 C CA . GLN B 1 126 ? -3.670 58.288 57.049 1.00 57.17 110 GLN B CA 1
ATOM 1765 C C . GLN B 1 126 ? -4.238 56.883 57.198 1.00 61.37 110 GLN B C 1
ATOM 1766 O O . GLN B 1 126 ? -3.658 56.048 57.886 1.00 71.09 110 GLN B O 1
ATOM 1772 N N . ALA B 1 127 ? -5.362 56.612 56.552 1.00 61.70 111 ALA B N 1
ATOM 1773 C CA . ALA B 1 127 ? -5.942 55.277 56.629 1.00 67.17 111 ALA B CA 1
ATOM 1774 C C . ALA B 1 127 ? -5.056 54.238 55.923 1.00 64.54 111 ALA B C 1
ATOM 1775 O O . ALA B 1 127 ? -5.078 53.054 56.267 1.00 73.03 111 ALA B O 1
ATOM 1777 N N . SER B 1 128 ? -4.270 54.692 54.954 1.00 54.33 112 SER B N 1
ATOM 1778 C CA . SER B 1 128 ? -3.431 53.805 54.156 1.00 60.30 112 SER B CA 1
ATOM 1779 C C . SER B 1 128 ? -2.187 53.400 54.919 1.00 59.65 112 SER B C 1
ATOM 1780 O O . SER B 1 128 ? -1.893 52.218 55.074 1.00 62.59 112 SER B O 1
ATOM 1783 N N . ILE B 1 129 ? -1.462 54.407 55.377 1.00 64.21 113 ILE B N 1
ATOM 1784 C CA . ILE B 1 129 ? -0.273 54.236 56.187 1.00 63.69 113 ILE B CA 1
ATOM 1785 C C . ILE B 1 129 ? -0.547 53.336 57.387 1.00 66.69 113 ILE B C 1
ATOM 1786 O O . ILE B 1 129 ? 0.219 52.420 57.660 1.00 70.75 113 ILE B O 1
ATOM 1791 N N . ALA B 1 130 ? -1.652 53.581 58.077 1.00 63.94 114 ALA B N 1
ATOM 1792 C CA . ALA B 1 130 ? -2.061 52.724 59.183 1.00 69.58 114 ALA B CA 1
ATOM 1793 C C . ALA B 1 130 ? -2.204 51.256 58.752 1.00 70.05 114 ALA B C 1
ATOM 1794 O O . ALA B 1 130 ? -1.690 50.356 59.423 1.00 73.27 114 ALA B O 1
ATOM 1796 N N . LYS B 1 131 ? -2.899 51.020 57.638 1.00 57.73 115 LYS B N 1
ATOM 1797 C CA . LYS B 1 131 ? -3.097 49.664 57.106 1.00 66.82 115 LYS B CA 1
ATOM 1798 C C . LYS B 1 131 ? -1.768 49.036 56.617 1.00 61.85 115 LYS B C 1
ATOM 1799 O O . LYS B 1 131 ? -1.509 47.844 56.822 1.00 53.94 115 LYS B O 1
ATOM 1805 N N . LEU B 1 132 ? -0.938 49.851 55.973 1.00 55.85 116 LEU B N 1
ATOM 1806 C CA . LEU B 1 132 ? 0.380 49.433 55.527 1.00 58.74 116 LEU B CA 1
ATOM 1807 C C . LEU B 1 132 ? 1.242 48.956 56.681 1.00 64.52 116 LEU B C 1
ATOM 1808 O O . LEU B 1 132 ? 1.922 47.924 56.584 1.00 68.10 116 LEU B O 1
ATOM 1813 N N . LYS B 1 133 ? 1.221 49.735 57.759 1.00 61.35 117 LYS B N 1
ATOM 1814 C CA . LYS B 1 133 ? 1.934 49.410 58.983 1.00 64.18 117 LYS B CA 1
ATOM 1815 C C . LYS B 1 133 ? 1.590 47.992 59.444 1.00 70.53 117 LYS B C 1
ATOM 1816 O O . LYS B 1 133 ? 2.482 47.194 59.731 1.00 78.87 117 LYS B O 1
ATOM 1822 N N . GLU B 1 134 ? 0.298 47.681 59.484 1.00 68.71 118 GLU B N 1
ATOM 1823 C CA . GLU B 1 134 ? -0.171 46.347 59.875 1.00 74.12 118 GLU B CA 1
ATOM 1824 C C . GLU B 1 134 ? 0.279 45.249 58.906 1.00 71.49 118 GLU B C 1
ATOM 1825 O O . GLU B 1 134 ? 0.639 44.157 59.341 1.00 79.09 118 GLU B O 1
ATOM 1831 N N . TYR B 1 135 ? 0.239 45.519 57.603 1.00 62.45 119 TYR B N 1
ATOM 1832 C CA . TYR B 1 135 ? 0.728 44.544 56.624 1.00 71.46 119 TYR B CA 1
ATOM 1833 C C . TYR B 1 135 ? 2.236 44.281 56.766 1.00 66.61 119 TYR B C 1
ATOM 1834 O O . TYR B 1 135 ? 2.674 43.134 56.807 1.00 71.59 119 TYR B O 1
ATOM 1843 N N . ILE B 1 136 ? 3.019 45.351 56.862 1.00 62.56 120 ILE B N 1
ATOM 1844 C CA . ILE B 1 136 ? 4.466 45.255 56.768 1.00 60.59 120 ILE B CA 1
ATOM 1845 C C . ILE B 1 136 ? 5.110 44.821 58.091 1.00 70.47 120 ILE B C 1
ATOM 1846 O O . ILE B 1 136 ? 6.188 44.220 58.090 1.00 63.50 120 ILE B O 1
ATOM 1851 N N . PHE B 1 137 ? 4.445 45.068 59.220 1.00 70.66 121 PHE B N 1
ATOM 1852 C CA . PHE B 1 137 ? 5.088 44.790 60.505 1.00 69.95 121 PHE B CA 1
ATOM 1853 C C . PHE B 1 137 ? 4.361 43.807 61.415 1.00 73.92 121 PHE B C 1
ATOM 1854 O O . PHE B 1 137 ? 4.976 43.213 62.288 1.00 81.40 121 PHE B O 1
ATOM 1862 N N . LYS B 1 138 ? 3.064 43.629 61.224 1.00 77.18 122 LYS B N 1
ATOM 1863 C CA . LYS B 1 138 ? 2.295 42.818 62.158 1.00 78.29 122 LYS B CA 1
ATOM 1864 C C . LYS B 1 138 ? 1.694 41.580 61.492 1.00 73.88 122 LYS B C 1
ATOM 1865 O O . LYS B 1 138 ? 0.894 40.869 62.094 1.00 82.74 122 LYS B O 1
ATOM 1871 N N . SER B 1 139 ? 2.097 41.318 60.257 1.00 72.11 123 SER B N 1
ATOM 1872 C CA . SER B 1 139 ? 1.591 40.169 59.512 1.00 80.64 123 SER B CA 1
ATOM 1873 C C . SER B 1 139 ? 2.641 39.071 59.338 1.00 86.12 123 SER B C 1
ATOM 1874 O O . SER B 1 139 ? 2.308 37.891 59.211 1.00 86.38 123 SER B O 1
ATOM 1878 N N . LYS C 1 28 ? 21.746 33.635 7.677 1.00 132.12 12 LYS C N 1
ATOM 1879 C CA . LYS C 1 28 ? 23.174 33.825 7.438 1.00 128.16 12 LYS C CA 1
ATOM 1880 C C . LYS C 1 28 ? 23.977 33.111 8.520 1.00 119.03 12 LYS C C 1
ATOM 1881 O O . LYS C 1 28 ? 24.037 33.573 9.659 1.00 118.72 12 LYS C O 1
ATOM 1887 N N . THR C 1 29 ? 24.588 31.985 8.156 1.00 110.19 13 THR C N 1
ATOM 1888 C CA . THR C 1 29 ? 25.210 31.084 9.128 1.00 107.82 13 THR C CA 1
ATOM 1889 C C . THR C 1 29 ? 26.385 31.723 9.871 1.00 107.45 13 THR C C 1
ATOM 1890 O O . THR C 1 29 ? 27.000 32.668 9.371 1.00 106.70 13 THR C O 1
ATOM 1894 N N . GLN C 1 30 ? 26.688 31.212 11.065 1.00 103.47 14 GLN C N 1
ATOM 1895 C CA . GLN C 1 30 ? 27.765 31.780 11.874 1.00 105.96 14 GLN C CA 1
ATOM 1896 C C . GLN C 1 30 ? 29.150 31.399 11.332 1.00 91.63 14 GLN C C 1
ATOM 1897 O O . GLN C 1 30 ? 30.148 32.040 11.662 1.00 85.80 14 GLN C O 1
ATOM 1903 N N . ILE C 1 31 ? 29.209 30.361 10.500 1.00 83.77 15 ILE C N 1
ATOM 1904 C CA . ILE C 1 31 ? 30.458 30.001 9.828 1.00 82.80 15 ILE C CA 1
ATOM 1905 C C . ILE C 1 31 ? 30.770 31.016 8.719 1.00 90.35 15 ILE C C 1
ATOM 1906 O O . ILE C 1 31 ? 31.933 31.321 8.443 1.00 81.87 15 ILE C O 1
ATOM 1911 N N . GLU C 1 32 ? 29.724 31.558 8.103 1.00 100.43 16 GLU C N 1
ATOM 1912 C CA . GLU C 1 32 ? 29.896 32.613 7.120 1.00 101.10 16 GLU C CA 1
ATOM 1913 C C . GLU C 1 32 ? 30.273 33.919 7.825 1.00 94.05 16 GLU C C 1
ATOM 1914 O O . GLU C 1 32 ? 31.060 34.704 7.303 1.00 96.12 16 GLU C O 1
ATOM 1920 N N . LYS C 1 33 ? 29.724 34.143 9.018 1.00 88.13 17 LYS C N 1
ATOM 1921 C CA . LYS C 1 33 ? 30.058 35.336 9.804 1.00 93.97 17 LYS C CA 1
ATOM 1922 C C . LYS C 1 33 ? 31.451 35.246 10.425 1.00 86.04 17 LYS C C 1
ATOM 1923 O O . LYS C 1 33 ? 32.166 36.246 10.486 1.00 78.17 17 LYS C O 1
ATOM 1929 N N . LEU C 1 34 ? 31.831 34.055 10.890 1.00 79.77 18 LEU C N 1
ATOM 1930 C CA . LEU C 1 34 ? 33.192 33.830 11.367 1.00 73.39 18 LEU C CA 1
ATOM 1931 C C . LEU C 1 34 ? 34.215 34.166 10.281 1.00 75.84 18 LEU C C 1
ATOM 1932 O O . LEU C 1 34 ? 35.113 34.968 10.508 1.00 74.89 18 LEU C O 1
ATOM 1937 N N . LEU C 1 35 ? 34.068 33.555 9.104 1.00 84.26 19 LEU C N 1
ATOM 1938 C CA . LEU C 1 35 ? 34.982 33.796 7.981 1.00 89.24 19 LEU C CA 1
ATOM 1939 C C . LEU C 1 35 ? 34.961 35.251 7.516 1.00 90.21 19 LEU C C 1
ATOM 1940 O O . LEU C 1 35 ? 36.000 35.795 7.135 1.00 92.67 19 LEU C O 1
ATOM 1945 N N . GLU C 1 36 ? 33.780 35.867 7.538 1.00 90.98 20 GLU C N 1
ATOM 1946 C CA . GLU C 1 36 ? 33.651 37.305 7.302 1.00 96.76 20 GLU C CA 1
ATOM 1947 C C . GLU C 1 36 ? 34.490 38.088 8.314 1.00 91.13 20 GLU C C 1
ATOM 1948 O O . GLU C 1 36 ? 35.364 38.865 7.942 1.00 92.30 20 GLU C O 1
ATOM 1954 N N . PHE C 1 37 ? 34.218 37.861 9.596 1.00 77.93 21 PHE C N 1
ATOM 1955 C CA . PHE C 1 37 ? 34.917 38.539 10.676 1.00 78.83 21 PHE C CA 1
ATOM 1956 C C . PHE C 1 37 ? 36.451 38.370 10.634 1.00 83.84 21 PHE C C 1
ATOM 1957 O O . PHE C 1 37 ? 37.199 39.293 10.967 1.00 86.18 21 PHE C O 1
ATOM 1973 N N . TYR C 1 39 ? 38.560 36.979 7.867 1.00 83.16 23 TYR C N 1
ATOM 1974 C CA . TYR C 1 39 ? 39.266 37.137 6.602 1.00 73.60 23 TYR C CA 1
ATOM 1975 C C . TYR C 1 39 ? 38.619 38.154 5.679 1.00 76.10 23 TYR C C 1
ATOM 1976 O O . TYR C 1 39 ? 39.167 38.459 4.624 1.00 86.25 23 TYR C O 1
ATOM 1985 N N . GLY C 1 40 ? 37.458 38.672 6.072 1.00 69.85 24 GLY C N 1
ATOM 1986 C CA . GLY C 1 40 ? 36.721 39.621 5.251 1.00 77.86 24 GLY C CA 1
ATOM 1987 C C . GLY C 1 40 ? 36.279 39.068 3.897 1.00 89.76 24 GLY C C 1
ATOM 1988 O O . GLY C 1 40 ? 36.484 39.708 2.863 1.00 85.85 24 GLY C O 1
ATOM 1989 N N . LEU C 1 41 ? 35.711 37.875 3.900 1.00 94.59 25 LEU C N 1
ATOM 1990 C CA . LEU C 1 41 ? 35.330 37.281 2.643 1.00 98.77 25 LEU C CA 1
ATOM 1991 C C . LEU C 1 41 ? 34.062 37.886 2.098 1.00 116.41 25 LEU C C 1
ATOM 1992 O O . LEU C 1 41 ? 33.003 37.837 2.714 1.00 113.98 25 LEU C O 1
ATOM 1997 N N . ASN C 1 42 ? 34.193 38.440 0.903 1.00 131.09 26 ASN C N 1
ATOM 1998 C CA . ASN C 1 42 ? 33.082 39.059 0.224 1.00 147.26 26 ASN C CA 1
ATOM 1999 C C . ASN C 1 42 ? 32.209 37.934 -0.197 1.00 157.58 26 ASN C C 1
ATOM 2000 O O . ASN C 1 42 ? 32.681 36.800 -0.283 1.00 152.14 26 ASN C O 1
ATOM 2005 N N . GLU C 1 43 ? 30.949 38.212 -0.465 1.00 173.77 27 GLU C N 1
ATOM 2006 C CA . GLU C 1 43 ? 30.140 37.113 -0.890 1.00 185.93 27 GLU C CA 1
ATOM 2007 C C . GLU C 1 43 ? 30.788 36.674 -2.169 1.00 181.00 27 GLU C C 1
ATOM 2008 O O . GLU C 1 43 ? 31.313 37.475 -2.937 1.00 187.64 27 GLU C O 1
ATOM 2014 N N . LYS C 1 44 ? 30.789 35.358 -2.318 1.00 165.39 28 LYS C N 1
ATOM 2015 C CA . LYS C 1 44 ? 31.395 34.735 -3.450 1.00 148.91 28 LYS C CA 1
ATOM 2016 C C . LYS C 1 44 ? 32.483 33.837 -2.916 1.00 128.68 28 LYS C C 1
ATOM 2017 O O . LYS C 1 44 ? 32.602 32.694 -3.314 1.00 127.07 28 LYS C O 1
ATOM 2023 N N . GLU C 1 45 ? 33.273 34.362 -1.999 1.00 107.82 29 GLU C N 1
ATOM 2024 C CA . GLU C 1 45 ? 34.377 33.634 -1.436 1.00 91.78 29 GLU C CA 1
ATOM 2025 C C . GLU C 1 45 ? 33.936 32.505 -0.532 1.00 84.75 29 GLU C C 1
ATOM 2026 O O . GLU C 1 45 ? 34.500 31.435 -0.562 1.00 78.40 29 GLU C O 1
ATOM 2032 N N . VAL C 1 46 ? 32.927 32.747 0.274 1.00 82.51 30 VAL C N 1
ATOM 2033 C CA . VAL C 1 46 ? 32.434 31.715 1.154 1.00 89.71 30 VAL C CA 1
ATOM 2034 C C . VAL C 1 46 ? 31.778 30.554 0.439 1.00 88.95 30 VAL C C 1
ATOM 2035 O O . VAL C 1 46 ? 31.931 29.420 0.834 1.00 89.80 30 VAL C O 1
ATOM 2039 N N . GLN C 1 47 ? 31.020 30.844 -0.602 1.00 95.63 31 GLN C N 1
ATOM 2040 C CA . GLN C 1 47 ? 30.329 29.803 -1.339 1.00 99.47 31 GLN C CA 1
ATOM 2041 C C . GLN C 1 47 ? 31.375 28.940 -1.969 1.00 93.94 31 GLN C C 1
ATOM 2042 O O . GLN C 1 47 ? 31.306 27.729 -1.973 1.00 92.65 31 GLN C O 1
ATOM 2048 N N . LEU C 1 48 ? 32.368 29.613 -2.491 1.00 87.34 32 LEU C N 1
ATOM 2049 C CA . LEU C 1 48 ? 33.516 28.967 -3.098 1.00 76.58 32 LEU C CA 1
ATOM 2050 C C . LEU C 1 48 ? 34.223 28.006 -2.129 1.00 68.52 32 LEU C C 1
ATOM 2051 O O . LEU C 1 48 ? 34.487 26.858 -2.491 1.00 63.35 32 LEU C O 1
ATOM 2056 N N . ILE C 1 49 ? 34.536 28.471 -0.912 1.00 63.27 33 ILE C N 1
ATOM 2057 C CA . ILE C 1 49 ? 35.125 27.603 0.119 1.00 67.03 33 ILE C CA 1
ATOM 2058 C C . ILE C 1 49 ? 34.284 26.346 0.334 1.00 71.47 33 ILE C C 1
ATOM 2059 O O . ILE C 1 49 ? 34.783 25.217 0.274 1.00 72.93 33 ILE C O 1
ATOM 2064 N N . PHE C 1 50 ? 32.997 26.552 0.584 1.00 75.11 34 PHE C N 1
ATOM 2065 C CA . PHE C 1 50 ? 32.111 25.436 0.867 1.00 85.08 34 PHE C CA 1
ATOM 2066 C C . PHE C 1 50 ? 31.933 24.531 -0.342 1.00 84.18 34 PHE C C 1
ATOM 2067 O O . PHE C 1 50 ? 31.754 23.326 -0.185 1.00 84.10 34 PHE C O 1
ATOM 2075 N N . ARG C 1 51 ? 31.989 25.106 -1.543 1.00 80.64 35 ARG C N 1
ATOM 2076 C CA . ARG C 1 51 ? 31.959 24.305 -2.762 1.00 72.66 35 ARG C CA 1
ATOM 2077 C C . ARG C 1 51 ? 33.156 23.356 -2.810 1.00 67.22 35 ARG C C 1
ATOM 2078 O O . ARG C 1 51 ? 33.013 22.193 -3.165 1.00 72.94 35 ARG C O 1
ATOM 2086 N N . LEU C 1 52 ? 34.335 23.856 -2.453 1.00 67.77 36 LEU C N 1
ATOM 2087 C CA . LEU C 1 52 ? 35.530 23.028 -2.463 1.00 69.00 36 LEU C CA 1
ATOM 2088 C C . LEU C 1 52 ? 35.527 22.088 -1.268 1.00 74.83 36 LEU C C 1
ATOM 2089 O O . LEU C 1 52 ? 36.055 20.976 -1.332 1.00 72.79 36 LEU C O 1
ATOM 2094 N N . LEU C 1 53 ? 34.920 22.535 -0.176 1.00 78.54 37 LEU C N 1
ATOM 2095 C CA . LEU C 1 53 ? 34.871 21.730 1.032 1.00 83.50 37 LEU C CA 1
ATOM 2096 C C . LEU C 1 53 ? 34.011 20.474 0.832 1.00 89.86 37 LEU C C 1
ATOM 2097 O O . LEU C 1 53 ? 34.404 19.368 1.223 1.00 94.19 37 LEU C O 1
ATOM 2102 N N . TYR C 1 54 ? 32.852 20.650 0.201 1.00 93.65 38 TYR C N 1
ATOM 2103 C CA . TYR C 1 54 ? 31.901 19.557 -0.013 1.00 86.71 38 TYR C CA 1
ATOM 2104 C C . TYR C 1 54 ? 32.210 18.750 -1.258 1.00 93.37 38 TYR C C 1
ATOM 2105 O O . TYR C 1 54 ? 31.588 17.720 -1.504 1.00 111.26 38 TYR C O 1
ATOM 2114 N N . SER C 1 55 ? 33.170 19.220 -2.040 1.00 88.97 39 SER C N 1
ATOM 2115 C CA . SER C 1 55 ? 33.604 18.501 -3.223 1.00 80.22 39 SER C CA 1
ATOM 2116 C C . SER C 1 55 ? 34.521 17.341 -2.869 1.00 89.18 39 SER C C 1
ATOM 2117 O O . SER C 1 55 ? 35.299 17.425 -1.916 1.00 97.49 39 SER C O 1
ATOM 2120 N N . ASP C 1 56 ? 34.444 16.264 -3.644 1.00 98.47 40 ASP C N 1
ATOM 2121 C CA . ASP C 1 56 ? 35.375 15.155 -3.465 1.00 113.72 40 ASP C CA 1
ATOM 2122 C C . ASP C 1 56 ? 36.227 14.930 -4.710 1.00 109.94 40 ASP C C 1
ATOM 2123 O O . ASP C 1 56 ? 36.823 13.870 -4.882 1.00 113.98 40 ASP C O 1
ATOM 2128 N N . THR C 1 57 ? 36.274 15.937 -5.575 1.00 101.46 41 THR C N 1
ATOM 2129 C CA . THR C 1 57 ? 37.271 15.998 -6.641 1.00 99.87 41 THR C CA 1
ATOM 2130 C C . THR C 1 57 ? 37.874 17.411 -6.720 1.00 98.34 41 THR C C 1
ATOM 2131 O O . THR C 1 57 ? 37.203 18.404 -6.432 1.00 99.81 41 THR C O 1
ATOM 2135 N N . LYS C 1 58 ? 39.143 17.502 -7.097 1.00 86.98 42 LYS C N 1
ATOM 2136 C CA . LYS C 1 58 ? 39.770 18.804 -7.287 1.00 76.98 42 LYS C CA 1
ATOM 2137 C C . LYS C 1 58 ? 39.179 19.493 -8.518 1.00 74.33 42 LYS C C 1
ATOM 2138 O O . LYS C 1 58 ? 38.858 18.843 -9.511 1.00 82.90 42 LYS C O 1
ATOM 2144 N N . LEU C 1 59 ? 39.031 20.811 -8.449 1.00 70.92 43 LEU C N 1
ATOM 2145 C CA . LEU C 1 59 ? 38.316 21.543 -9.491 1.00 63.88 43 LEU C CA 1
ATOM 2146 C C . LEU C 1 59 ? 39.205 22.558 -10.213 1.00 63.25 43 LEU C C 1
ATOM 2147 O O . LEU C 1 59 ? 40.089 23.181 -9.600 1.00 62.92 43 LEU C O 1
ATOM 2152 N N . ASN C 1 60 ? 38.978 22.721 -11.513 1.00 61.07 44 ASN C N 1
ATOM 2153 C CA . ASN C 1 60 ? 39.663 23.779 -12.260 1.00 65.90 44 ASN C CA 1
ATOM 2154 C C . ASN C 1 60 ? 38.793 25.028 -12.359 1.00 62.36 44 ASN C C 1
ATOM 2155 O O . ASN C 1 60 ? 37.597 24.989 -12.061 1.00 59.53 44 ASN C O 1
ATOM 2160 N N . ILE C 1 61 ? 39.406 26.130 -12.778 1.00 63.40 45 ILE C N 1
ATOM 2161 C CA . ILE C 1 61 ? 38.745 27.439 -12.807 1.00 63.54 45 ILE C CA 1
ATOM 2162 C C . ILE C 1 61 ? 37.578 27.453 -13.793 1.00 68.19 45 ILE C C 1
ATOM 2163 O O . ILE C 1 61 ? 36.563 28.120 -13.565 1.00 64.07 45 ILE C O 1
ATOM 2168 N N . GLU C 1 62 ? 37.698 26.677 -14.865 1.00 66.73 46 GLU C N 1
ATOM 2169 C CA . GLU C 1 62 ? 36.663 26.652 -15.881 1.00 65.58 46 GLU C CA 1
ATOM 2170 C C . GLU C 1 62 ? 35.377 25.973 -15.388 1.00 65.17 46 GLU C C 1
ATOM 2171 O O . GLU C 1 62 ? 34.289 26.500 -15.622 1.00 75.29 46 GLU C O 1
ATOM 2177 N N . GLU C 1 63 ? 35.481 24.823 -14.718 1.00 60.35 47 GLU C N 1
ATOM 2178 C CA . GLU C 1 63 ? 34.301 24.203 -14.099 1.00 58.98 47 GLU C CA 1
ATOM 2179 C C . GLU C 1 63 ? 33.615 25.175 -13.136 1.00 71.05 47 GLU C C 1
ATOM 2180 O O . GLU C 1 63 ? 32.404 25.384 -13.206 1.00 74.26 47 GLU C O 1
ATOM 2186 N N . LEU C 1 64 ? 34.412 25.745 -12.226 1.00 65.56 48 LEU C N 1
ATOM 2187 C CA . LEU C 1 64 ? 33.931 26.676 -11.203 1.00 69.81 48 LEU C CA 1
ATOM 2188 C C . LEU C 1 64 ? 33.257 27.923 -11.778 1.00 69.68 48 LEU C C 1
ATOM 2189 O O . LEU C 1 64 ? 32.232 28.368 -11.260 1.00 71.07 48 LEU C O 1
ATOM 2194 N N . ALA C 1 65 ? 33.845 28.493 -12.831 1.00 62.51 49 ALA C N 1
ATOM 2195 C CA . ALA C 1 65 ? 33.283 29.675 -13.478 1.00 68.90 49 ALA C CA 1
ATOM 2196 C C . ALA C 1 65 ? 31.939 29.343 -14.112 1.00 74.53 49 ALA C C 1
ATOM 2197 O O . ALA C 1 65 ? 31.010 30.152 -14.084 1.00 70.96 49 ALA C O 1
ATOM 2199 N N . GLU C 1 66 ? 31.841 28.140 -14.673 1.00 76.02 50 GLU C N 1
ATOM 2200 C CA . GLU C 1 66 ? 30.618 27.697 -15.324 1.00 81.32 50 GLU C CA 1
ATOM 2201 C C . GLU C 1 66 ? 29.484 27.466 -14.319 1.00 86.69 50 GLU C C 1
ATOM 2202 O O . GLU C 1 66 ? 28.358 27.891 -14.562 1.00 97.17 50 GLU C O 1
ATOM 2208 N N . GLU C 1 67 ? 29.761 26.820 -13.187 1.00 80.26 51 GLU C N 1
ATOM 2209 C CA . GLU C 1 67 ? 28.684 26.593 -12.229 1.00 79.91 51 GLU C CA 1
ATOM 2210 C C . GLU C 1 67 ? 28.389 27.819 -11.364 1.00 82.45 51 GLU C C 1
ATOM 2211 O O . GLU C 1 67 ? 27.271 27.963 -10.879 1.00 93.44 51 GLU C O 1
ATOM 2217 N N . PHE C 1 68 ? 29.353 28.715 -11.178 1.00 81.11 52 PHE C N 1
ATOM 2218 C CA . PHE C 1 68 ? 29.053 29.961 -10.461 1.00 82.45 52 PHE C CA 1
ATOM 2219 C C . PHE C 1 68 ? 28.488 31.036 -11.398 1.00 87.33 52 PHE C C 1
ATOM 2220 O O . PHE C 1 68 ? 28.152 32.137 -10.955 1.00 86.30 52 PHE C O 1
ATOM 2228 N N . LYS C 1 69 ? 28.362 30.693 -12.681 1.00 89.08 53 LYS C N 1
ATOM 2229 C CA . LYS C 1 69 ? 27.922 31.623 -13.729 1.00 94.91 53 LYS C CA 1
ATOM 2230 C C . LYS C 1 69 ? 28.581 33.006 -13.613 1.00 87.37 53 LYS C C 1
ATOM 2231 O O . LYS C 1 69 ? 27.903 34.028 -13.529 1.00 83.45 53 LYS C O 1
ATOM 2237 N N . VAL C 1 70 ? 29.913 33.011 -13.622 1.00 78.10 54 VAL C N 1
ATOM 2238 C CA . VAL C 1 70 ? 30.721 34.214 -13.450 1.00 69.15 54 VAL C CA 1
ATOM 2239 C C . VAL C 1 70 ? 32.007 34.064 -14.295 1.00 68.55 54 VAL C C 1
ATOM 2240 O O . VAL C 1 70 ? 32.368 32.950 -14.685 1.00 65.32 54 VAL C O 1
ATOM 2244 N N . SER C 1 71 ? 32.698 35.159 -14.593 1.00 63.15 55 SER C N 1
ATOM 2245 C CA . SER C 1 71 ? 33.889 35.068 -15.447 1.00 56.76 55 SER C CA 1
ATOM 2246 C C . SER C 1 71 ? 35.033 34.270 -14.803 1.00 57.81 55 SER C C 1
ATOM 2247 O O . SER C 1 71 ? 35.209 34.296 -13.583 1.00 58.74 55 SER C O 1
ATOM 2250 N N . LYS C 1 72 ? 35.806 33.565 -15.631 1.00 56.12 56 LYS C N 1
ATOM 2251 C CA . LYS C 1 72 ? 37.030 32.884 -15.176 1.00 53.15 56 LYS C CA 1
ATOM 2252 C C . LYS C 1 72 ? 38.014 33.851 -14.521 1.00 55.96 56 LYS C C 1
ATOM 2253 O O . LYS C 1 72 ? 38.731 33.484 -13.596 1.00 60.42 56 LYS C O 1
ATOM 2259 N N . ALA C 1 73 ? 38.031 35.091 -14.993 1.00 52.42 57 ALA C N 1
ATOM 2260 C CA . ALA C 1 73 ? 38.892 36.121 -14.425 1.00 53.90 57 ALA C CA 1
ATOM 2261 C C . ALA C 1 73 ? 38.511 36.404 -12.980 1.00 62.74 57 ALA C C 1
ATOM 2262 O O . ALA C 1 73 ? 39.375 36.533 -12.109 1.00 65.03 57 ALA C O 1
ATOM 2264 N N . LEU C 1 74 ? 37.212 36.497 -12.719 1.00 61.73 58 LEU C N 1
ATOM 2265 C CA . LEU C 1 74 ? 36.762 36.784 -11.362 1.00 66.46 58 LEU C CA 1
ATOM 2266 C C . LEU C 1 74 ? 36.968 35.588 -10.434 1.00 57.42 58 LEU C C 1
ATOM 2267 O O . LEU C 1 74 ? 37.430 35.746 -9.314 1.00 63.91 58 LEU C O 1
ATOM 2272 N N . ILE C 1 75 ? 36.607 34.399 -10.904 1.00 61.64 59 ILE C N 1
ATOM 2273 C CA . ILE C 1 75 ? 36.852 33.165 -10.169 1.00 64.44 59 ILE C CA 1
ATOM 2274 C C . ILE C 1 75 ? 38.326 33.059 -9.764 1.00 62.62 59 ILE C C 1
ATOM 2275 O O . ILE C 1 75 ? 38.639 32.770 -8.609 1.00 63.20 59 ILE C O 1
ATOM 2280 N N . SER C 1 76 ? 39.216 33.326 -10.716 1.00 59.63 60 SER C N 1
ATOM 2281 C CA . SER C 1 76 ? 40.657 33.176 -10.525 1.00 64.58 60 SER C CA 1
ATOM 2282 C C . SER C 1 76 ? 41.152 34.116 -9.433 1.00 65.57 60 SER C C 1
ATOM 2283 O O . SER C 1 76 ? 42.031 33.778 -8.633 1.00 61.49 60 SER C O 1
ATOM 2286 N N . LYS C 1 77 ? 40.559 35.299 -9.389 1.00 57.34 61 LYS C N 1
ATOM 2287 C CA . LYS C 1 77 ? 41.003 36.312 -8.453 1.00 56.00 61 LYS C CA 1
ATOM 2288 C C . LYS C 1 77 ? 40.543 35.922 -7.048 1.00 63.27 61 LYS C C 1
ATOM 2289 O O . LYS C 1 77 ? 41.275 36.087 -6.069 1.00 62.66 61 LYS C O 1
ATOM 2295 N N . SER C 1 78 ? 39.324 35.392 -6.969 1.00 54.00 62 SER C N 1
ATOM 2296 C CA . SER C 1 78 ? 38.767 34.924 -5.712 1.00 62.03 62 SER C CA 1
ATOM 2297 C C . SER C 1 78 ? 39.566 33.744 -5.161 1.00 66.56 62 SER C C 1
ATOM 2298 O O . SER C 1 78 ? 39.915 33.725 -3.983 1.00 66.79 62 SER C O 1
ATOM 2301 N N . LEU C 1 79 ? 39.863 32.773 -6.023 1.00 68.34 63 LEU C N 1
ATOM 2302 C CA . LEU C 1 79 ? 40.583 31.575 -5.608 1.00 67.19 63 LEU C CA 1
ATOM 2303 C C . LEU C 1 79 ? 41.987 31.908 -5.125 1.00 66.87 63 LEU C C 1
ATOM 2304 O O . LEU C 1 79 ? 42.482 31.299 -4.180 1.00 66.73 63 LEU C O 1
ATOM 2309 N N . SER C 1 80 ? 42.626 32.877 -5.771 1.00 62.60 64 SER C N 1
ATOM 2310 C CA . SER C 1 80 ? 43.951 33.301 -5.344 1.00 62.88 64 SER C CA 1
ATOM 2311 C C . SER C 1 80 ? 43.889 33.970 -3.982 1.00 61.69 64 SER C C 1
ATOM 2312 O O . SER C 1 80 ? 44.756 33.744 -3.144 1.00 59.75 64 SER C O 1
ATOM 2315 N N . GLU C 1 81 ? 42.854 34.777 -3.761 1.00 65.84 65 GLU C N 1
ATOM 2316 C CA . GLU C 1 81 ? 42.648 35.418 -2.470 1.00 70.65 65 GLU C CA 1
ATOM 2317 C C . GLU C 1 81 ? 42.512 34.362 -1.371 1.00 72.52 65 GLU C C 1
ATOM 2318 O O . GLU C 1 81 ? 43.125 34.470 -0.307 1.00 72.04 65 GLU C O 1
ATOM 2324 N N . LEU C 1 82 ? 41.714 33.337 -1.649 1.00 59.61 66 LEU C N 1
ATOM 2325 C CA . LEU C 1 82 ? 41.524 32.237 -0.719 1.00 66.18 66 LEU C CA 1
ATOM 2326 C C . LEU C 1 82 ? 42.787 31.400 -0.547 1.00 57.05 66 LEU C C 1
ATOM 2327 O O . LEU C 1 82 ? 43.063 30.928 0.548 1.00 49.28 66 LEU C O 1
ATOM 2332 N N . ALA C 1 83 ? 43.549 31.213 -1.625 1.00 56.79 67 ALA C N 1
ATOM 2333 C CA . ALA C 1 83 ? 44.776 30.422 -1.544 1.00 51.97 67 ALA C CA 1
ATOM 2334 C C . ALA C 1 83 ? 45.853 31.193 -0.783 1.00 60.56 67 ALA C C 1
ATOM 2335 O O . ALA C 1 83 ? 46.551 30.622 0.055 1.00 69.88 67 ALA C O 1
ATOM 2337 N N . ASN C 1 84 ? 45.964 32.491 -1.054 1.00 60.10 68 ASN C N 1
ATOM 2338 C CA . ASN C 1 84 ? 46.954 33.335 -0.380 1.00 69.39 68 ASN C CA 1
ATOM 2339 C C . ASN C 1 84 ? 46.708 33.481 1.131 1.00 65.55 68 ASN C C 1
ATOM 2340 O O . ASN C 1 84 ? 47.619 33.798 1.874 1.00 71.09 68 ASN C O 1
ATOM 2345 N N . LYS C 1 85 ? 45.485 33.242 1.584 1.00 65.14 69 LYS C N 1
ATOM 2346 C CA . LYS C 1 85 ? 45.198 33.253 3.008 1.00 59.16 69 LYS C CA 1
ATOM 2347 C C . LYS C 1 85 ? 45.341 31.845 3.592 1.00 58.70 69 LYS C C 1
ATOM 2348 O O . LYS C 1 85 ? 45.049 31.618 4.766 1.00 57.24 69 LYS C O 1
ATOM 2354 N N . GLY C 1 86 ? 45.769 30.907 2.747 1.00 64.05 70 GLY C N 1
ATOM 2355 C CA . GLY C 1 86 ? 46.018 29.534 3.147 1.00 64.90 70 GLY C CA 1
ATOM 2356 C C . GLY C 1 86 ? 44.758 28.777 3.503 1.00 65.77 70 GLY C C 1
ATOM 2357 O O . GLY C 1 86 ? 44.779 27.850 4.328 1.00 77.25 70 GLY C O 1
ATOM 2358 N N . LEU C 1 87 ? 43.649 29.181 2.895 1.00 55.94 71 LEU C N 1
ATOM 2359 C CA . LEU C 1 87 ? 42.362 28.568 3.201 1.00 65.04 71 LEU C CA 1
ATOM 2360 C C . LEU C 1 87 ? 42.071 27.418 2.246 1.00 64.13 71 LEU C C 1
ATOM 2361 O O . LEU C 1 87 ? 41.349 26.491 2.597 1.00 66.74 71 LEU C O 1
ATOM 2366 N N . ILE C 1 88 ? 42.632 27.489 1.040 1.00 65.79 72 ILE C N 1
ATOM 2367 C CA . ILE C 1 88 ? 42.474 26.431 0.041 1.00 64.11 72 ILE C CA 1
ATOM 2368 C C . ILE C 1 88 ? 43.810 26.122 -0.642 1.00 66.31 72 ILE C C 1
ATOM 2369 O O . ILE C 1 88 ? 44.762 26.886 -0.533 1.00 63.02 72 ILE C O 1
ATOM 2374 N N . GLU C 1 89 ? 43.879 24.991 -1.334 1.00 65.53 73 GLU C N 1
ATOM 2375 C CA . GLU C 1 89 ? 45.094 24.614 -2.042 1.00 57.78 73 GLU C CA 1
ATOM 2376 C C . GLU C 1 89 ? 44.954 24.904 -3.534 1.00 60.35 73 GLU C C 1
ATOM 2377 O O . GLU C 1 89 ? 43.962 24.528 -4.165 1.00 65.66 73 GLU C O 1
ATOM 2383 N N . ARG C 1 90 ? 45.942 25.599 -4.072 1.00 60.50 74 ARG C N 1
ATOM 2384 C CA . ARG C 1 90 ? 46.092 25.774 -5.505 1.00 60.05 74 ARG C CA 1
ATOM 2385 C C . ARG C 1 90 ? 47.258 24.896 -5.981 1.00 58.45 74 ARG C C 1
ATOM 2386 O O . ARG C 1 90 ? 48.417 25.159 -5.662 1.00 70.08 74 ARG C O 1
ATOM 2394 N N . GLU C 1 91 ? 46.951 23.853 -6.725 1.00 53.68 75 GLU C N 1
ATOM 2395 C CA . GLU C 1 91 ? 47.980 22.912 -7.163 1.00 66.51 75 GLU C CA 1
ATOM 2396 C C . GLU C 1 91 ? 48.219 22.959 -8.679 1.00 69.02 75 GLU C C 1
ATOM 2397 O O . GLU C 1 91 ? 47.292 22.776 -9.469 1.00 70.56 75 GLU C O 1
ATOM 2403 N N . LYS C 1 92 ? 49.462 23.218 -9.068 1.00 69.71 76 LYS C N 1
ATOM 2404 C CA . LYS C 1 92 ? 49.907 23.026 -10.440 1.00 66.91 76 LYS C CA 1
ATOM 2405 C C . LYS C 1 92 ? 49.841 21.551 -10.780 1.00 65.12 76 LYS C C 1
ATOM 2406 O O . LYS C 1 92 ? 50.560 20.753 -10.195 1.00 71.11 76 LYS C O 1
ATOM 2412 N N . VAL C 1 93 ? 48.968 21.186 -11.712 1.00 71.86 77 VAL C N 1
ATOM 2413 C CA . VAL C 1 93 ? 48.824 19.789 -12.109 1.00 85.48 77 VAL C CA 1
ATOM 2414 C C . VAL C 1 93 ? 49.822 19.436 -13.212 1.00 92.85 77 VAL C C 1
ATOM 2415 O O . VAL C 1 93 ? 50.437 18.371 -13.190 1.00 96.53 77 VAL C O 1
ATOM 2419 N N . SER C 1 94 ? 49.908 20.270 -14.224 1.00 86.91 78 SER C N 1
ATOM 2420 C CA . SER C 1 94 ? 50.773 19.964 -15.325 1.00 85.65 78 SER C CA 1
ATOM 2421 C C . SER C 1 94 ? 51.313 21.215 -15.899 1.00 82.39 78 SER C C 1
ATOM 2422 O O . SER C 1 94 ? 50.672 22.238 -15.815 1.00 76.87 78 SER C O 1
ATOM 2425 N N . ASN C 1 95 ? 52.486 21.141 -16.497 1.00 79.28 79 ASN C N 1
ATOM 2426 C CA . ASN C 1 95 ? 53.034 22.323 -17.103 1.00 84.57 79 ASN C CA 1
ATOM 2427 C C . ASN C 1 95 ? 52.408 22.563 -18.459 1.00 79.00 79 ASN C C 1
ATOM 2428 O O . ASN C 1 95 ? 52.521 23.632 -18.997 1.00 71.33 79 ASN C O 1
ATOM 2433 N N . GLU C 1 96 ? 51.756 21.552 -19.013 1.00 79.86 80 GLU C N 1
ATOM 2434 C CA . GLU C 1 96 ? 51.119 21.685 -20.311 1.00 74.72 80 GLU C CA 1
ATOM 2435 C C . GLU C 1 96 ? 49.725 21.120 -20.389 1.00 72.75 80 GLU C C 1
ATOM 2436 O O . GLU C 1 96 ? 49.555 19.942 -20.557 1.00 77.02 80 GLU C O 1
ATOM 2442 N N . GLY C 1 97 ? 48.723 21.968 -20.321 1.00 65.23 81 GLY C N 1
ATOM 2443 C CA . GLY C 1 97 ? 47.346 21.521 -20.439 1.00 62.44 81 GLY C CA 1
ATOM 2444 C C . GLY C 1 97 ? 46.768 21.605 -21.839 1.00 73.96 81 GLY C C 1
ATOM 2445 O O . GLY C 1 97 ? 47.494 21.812 -22.813 1.00 70.25 81 GLY C O 1
ATOM 2446 N N . ARG C 1 98 ? 45.446 21.462 -21.934 1.00 87.02 82 ARG C N 1
ATOM 2447 C CA . ARG C 1 98 ? 44.746 21.359 -23.221 1.00 87.16 82 ARG C CA 1
ATOM 2448 C C . ARG C 1 98 ? 44.952 22.580 -24.135 1.00 79.12 82 ARG C C 1
ATOM 2449 O O . ARG C 1 98 ? 45.015 22.446 -25.358 1.00 75.89 82 ARG C O 1
ATOM 2457 N N . LYS C 1 99 ? 45.061 23.764 -23.534 1.00 65.40 83 LYS C N 1
ATOM 2458 C CA . LYS C 1 99 ? 45.271 25.000 -24.281 1.00 57.90 83 LYS C CA 1
ATOM 2459 C C . LYS C 1 99 ? 46.743 25.404 -24.430 1.00 56.42 83 LYS C C 1
ATOM 2460 O O . LYS C 1 99 ? 47.028 26.512 -24.865 1.00 62.67 83 LYS C O 1
ATOM 2466 N N . GLY C 1 100 ? 47.673 24.526 -24.046 1.00 54.71 84 GLY C N 1
ATOM 2467 C CA . GLY C 1 100 ? 49.091 24.852 -24.075 1.00 47.74 84 GLY C CA 1
ATOM 2468 C C . GLY C 1 100 ? 49.608 25.681 -22.895 1.00 60.20 84 GLY C C 1
ATOM 2469 O O . GLY C 1 100 ? 50.736 26.175 -22.916 1.00 60.56 84 GLY C O 1
ATOM 2470 N N . ARG C 1 101 ? 48.785 25.832 -21.865 1.00 52.60 85 ARG C N 1
ATOM 2471 C CA . ARG C 1 101 ? 49.141 26.605 -20.680 1.00 53.10 85 ARG C CA 1
ATOM 2472 C C . ARG C 1 101 ? 49.136 25.689 -19.461 1.00 55.67 85 ARG C C 1
ATOM 2473 O O . ARG C 1 101 ? 48.483 24.642 -19.477 1.00 61.17 85 ARG C O 1
ATOM 2481 N N . PRO C 1 102 ? 49.861 26.084 -18.391 1.00 57.95 86 PRO C N 1
ATOM 2482 C CA . PRO C 1 102 ? 49.801 25.276 -17.165 1.00 53.19 86 PRO C CA 1
ATOM 2483 C C . PRO C 1 102 ? 48.377 25.148 -16.628 1.00 58.65 86 PRO C C 1
ATOM 2484 O O . PRO C 1 102 ? 47.547 26.053 -16.793 1.00 59.30 86 PRO C O 1
ATOM 2488 N N . ILE C 1 103 ? 48.092 24.011 -16.009 1.00 59.51 87 ILE C N 1
ATOM 2489 C CA . ILE C 1 103 ? 46.784 23.789 -15.417 1.00 64.37 87 ILE C CA 1
ATOM 2490 C C . ILE C 1 103 ? 46.872 23.704 -13.894 1.00 60.44 87 ILE C C 1
ATOM 2491 O O . ILE C 1 103 ? 47.706 22.988 -13.328 1.00 57.90 87 ILE C O 1
ATOM 2496 N N . TYR C 1 104 ? 45.994 24.445 -13.237 1.00 57.47 88 TYR C N 1
ATOM 2497 C CA . TYR C 1 104 ? 45.928 24.438 -11.788 1.00 56.46 88 TYR C CA 1
ATOM 2498 C C . TYR C 1 104 ? 44.582 23.881 -11.363 1.00 62.89 88 TYR C C 1
ATOM 2499 O O . TYR C 1 104 ? 43.574 24.136 -12.024 1.00 64.37 88 TYR C O 1
ATOM 2508 N N . VAL C 1 105 ? 44.569 23.085 -10.296 1.00 60.42 89 VAL C N 1
ATOM 2509 C CA . VAL C 1 105 ? 43.310 22.691 -9.664 1.00 58.88 89 VAL C CA 1
ATOM 2510 C C . VAL C 1 105 ? 43.198 23.237 -8.236 1.00 61.40 89 VAL C C 1
ATOM 2511 O O . VAL C 1 105 ? 44.186 23.642 -7.623 1.00 58.54 89 VAL C O 1
ATOM 2515 N N . TYR C 1 106 ? 41.981 23.241 -7.710 1.00 63.50 90 TYR C N 1
ATOM 2516 C CA . TYR C 1 106 ? 41.708 23.869 -6.430 1.00 57.05 90 TYR C CA 1
ATOM 2517 C C . TYR C 1 106 ? 40.957 22.919 -5.531 1.00 61.55 90 TYR C C 1
ATOM 2518 O O . TYR C 1 106 ? 40.008 22.258 -5.958 1.00 69.87 90 TYR C O 1
ATOM 2527 N N . TYR C 1 107 ? 41.408 22.824 -4.289 1.00 60.17 91 TYR C N 1
ATOM 2528 C CA . TYR C 1 107 ? 40.717 22.002 -3.316 1.00 62.29 91 TYR C CA 1
ATOM 2529 C C . TYR C 1 107 ? 40.990 22.504 -1.900 1.00 65.14 91 TYR C C 1
ATOM 2530 O O . TYR C 1 107 ? 41.903 23.316 -1.681 1.00 58.19 91 TYR C O 1
ATOM 2539 N N . VAL C 1 108 ? 40.193 22.043 -0.939 1.00 63.75 92 VAL C N 1
ATOM 2540 C CA . VAL C 1 108 ? 40.567 22.283 0.437 1.00 59.55 92 VAL C CA 1
ATOM 2541 C C . VAL C 1 108 ? 41.150 21.010 1.045 1.00 58.54 92 VAL C C 1
ATOM 2542 O O . VAL C 1 108 ? 40.624 19.912 0.893 1.00 64.57 92 VAL C O 1
ATOM 2546 N N . ASP C 1 109 ? 42.313 21.183 1.659 1.00 63.52 93 ASP C N 1
ATOM 2547 C CA . ASP C 1 109 ? 42.911 20.188 2.519 1.00 64.33 93 ASP C CA 1
ATOM 2548 C C . ASP C 1 109 ? 42.319 20.413 3.921 1.00 68.01 93 ASP C C 1
ATOM 2549 O O . ASP C 1 109 ? 42.618 21.419 4.579 1.00 61.62 93 ASP C O 1
ATOM 2554 N N . ARG C 1 110 ? 41.455 19.507 4.365 1.00 72.79 94 ARG C N 1
ATOM 2555 C CA . ARG C 1 110 ? 40.732 19.720 5.623 1.00 68.91 94 ARG C CA 1
ATOM 2556 C C . ARG C 1 110 ? 41.638 19.980 6.831 1.00 68.83 94 ARG C C 1
ATOM 2557 O O . ARG C 1 110 ? 41.329 20.832 7.666 1.00 67.42 94 ARG C O 1
ATOM 2565 N N . GLU C 1 111 ? 42.760 19.279 6.922 1.00 70.39 95 GLU C N 1
ATOM 2566 C CA . GLU C 1 111 ? 43.699 19.511 8.012 1.00 70.52 95 GLU C CA 1
ATOM 2567 C C . GLU C 1 111 ? 44.278 20.932 7.968 1.00 70.16 95 GLU C C 1
ATOM 2568 O O . GLU C 1 111 ? 44.246 21.661 8.954 1.00 69.05 95 GLU C O 1
ATOM 2574 N N . GLN C 1 112 ? 44.797 21.319 6.807 1.00 71.54 96 GLN C N 1
ATOM 2575 C CA . GLN C 1 112 ? 45.408 22.627 6.630 1.00 71.09 96 GLN C CA 1
ATOM 2576 C C . GLN C 1 112 ? 44.428 23.741 6.951 1.00 74.51 96 GLN C C 1
ATOM 2577 O O . GLN C 1 112 ? 44.761 24.694 7.661 1.00 71.75 96 GLN C O 1
ATOM 2583 N N . LEU C 1 113 ? 43.219 23.609 6.415 1.00 68.37 97 LEU C N 1
ATOM 2584 C CA . LEU C 1 113 ? 42.158 24.573 6.631 1.00 66.63 97 LEU C CA 1
ATOM 2585 C C . LEU C 1 113 ? 41.902 24.747 8.120 1.00 75.08 97 LEU C C 1
ATOM 2586 O O . LEU C 1 113 ? 41.849 25.874 8.623 1.00 64.36 97 LEU C O 1
ATOM 2591 N N . PHE C 1 114 ? 41.759 23.625 8.822 1.00 65.38 98 PHE C N 1
ATOM 2592 C CA . PHE C 1 114 ? 41.523 23.668 10.256 1.00 68.08 98 PHE C CA 1
ATOM 2593 C C . PHE C 1 114 ? 42.663 24.312 11.036 1.00 72.92 98 PHE C C 1
ATOM 2594 O O . PHE C 1 114 ? 42.412 25.115 11.931 1.00 63.40 98 PHE C O 1
ATOM 2602 N N . LYS C 1 115 ? 43.904 23.953 10.709 1.00 66.26 99 LYS C N 1
ATOM 2603 C CA . LYS C 1 115 ? 45.070 24.530 11.382 1.00 66.77 99 LYS C CA 1
ATOM 2604 C C . LYS C 1 115 ? 45.183 26.023 11.095 1.00 66.22 99 LYS C C 1
ATOM 2605 O O . LYS C 1 115 ? 45.551 26.803 11.966 1.00 77.19 99 LYS C O 1
ATOM 2611 N N . ARG C 1 116 ? 44.846 26.427 9.877 1.00 68.78 100 ARG C N 1
ATOM 2612 C CA . ARG C 1 116 ? 44.909 27.839 9.520 1.00 65.95 100 ARG C CA 1
ATOM 2613 C C . ARG C 1 116 ? 43.885 28.672 10.295 1.00 64.05 100 ARG C C 1
ATOM 2614 O O . ARG C 1 116 ? 44.215 29.722 10.846 1.00 63.63 100 ARG C O 1
ATOM 2622 N N . ILE C 1 117 ? 42.641 28.211 10.332 1.00 62.98 101 ILE C N 1
ATOM 2623 C CA . ILE C 1 117 ? 41.603 28.971 10.996 1.00 62.78 101 ILE C CA 1
ATOM 2624 C C . ILE C 1 117 ? 41.907 29.023 12.488 1.00 64.97 101 ILE C C 1
ATOM 2625 O O . ILE C 1 117 ? 41.877 30.098 13.104 1.00 59.85 101 ILE C O 1
ATOM 2630 N N . SER C 1 118 ? 42.246 27.871 13.053 1.00 61.21 102 SER C N 1
ATOM 2631 C CA . SER C 1 118 ? 42.473 27.792 14.487 1.00 69.64 102 SER C CA 1
ATOM 2632 C C . SER C 1 118 ? 43.704 28.597 14.918 1.00 68.76 102 SER C C 1
ATOM 2633 O O . SER C 1 118 ? 43.667 29.256 15.955 1.00 72.86 102 SER C O 1
ATOM 2636 N N . ARG C 1 119 ? 44.769 28.591 14.121 1.00 66.03 103 ARG C N 1
ATOM 2637 C CA . ARG C 1 119 ? 45.928 29.421 14.443 1.00 63.61 103 ARG C CA 1
ATOM 2638 C C . ARG C 1 119 ? 45.636 30.917 14.290 1.00 77.38 103 ARG C C 1
ATOM 2639 O O . ARG C 1 119 ? 46.071 31.730 15.112 1.00 74.09 103 ARG C O 1
ATOM 2647 N N . ASP C 1 120 ? 44.909 31.286 13.239 1.00 69.42 104 ASP C N 1
ATOM 2648 C CA . ASP C 1 120 ? 44.574 32.691 13.018 1.00 70.58 104 ASP C CA 1
ATOM 2649 C C . ASP C 1 120 ? 43.597 33.177 14.088 1.00 67.85 104 ASP C C 1
ATOM 2650 O O . ASP C 1 120 ? 43.722 34.285 14.599 1.00 65.21 104 ASP C O 1
ATOM 2655 N N . LEU C 1 121 ? 42.624 32.337 14.428 1.00 70.76 105 LEU C N 1
ATOM 2656 C CA . LEU C 1 121 ? 41.686 32.649 15.498 1.00 71.97 105 LEU C CA 1
ATOM 2657 C C . LEU C 1 121 ? 42.405 32.811 16.857 1.00 71.45 105 LEU C C 1
ATOM 2658 O O . LEU C 1 121 ? 42.160 33.778 17.577 1.00 67.99 105 LEU C O 1
ATOM 2663 N N . GLU C 1 122 ? 43.317 31.927 17.214 1.00 63.74 106 GLU C N 1
ATOM 2664 C CA . GLU C 1 122 ? 44.012 32.086 18.478 1.00 69.74 106 GLU C CA 1
ATOM 2665 C C . GLU C 1 122 ? 44.845 33.349 18.537 1.00 85.37 106 GLU C C 1
ATOM 2666 O O . GLU C 1 122 ? 44.837 34.105 19.512 1.00 86.78 106 GLU C O 1
ATOM 2672 N N . GLU C 1 123 ? 45.565 33.587 17.465 1.00 81.71 107 GLU C N 1
ATOM 2673 C CA . GLU C 1 123 ? 46.423 34.727 17.403 1.00 76.71 107 GLU C CA 1
ATOM 2674 C C . GLU C 1 123 ? 45.614 35.976 17.506 1.00 75.44 107 GLU C C 1
ATOM 2675 O O . GLU C 1 123 ? 46.043 36.937 18.089 1.00 69.94 107 GLU C O 1
ATOM 2681 N N . LEU C 1 124 ? 44.439 35.964 16.919 1.00 74.07 108 LEU C N 1
ATOM 2682 C CA . LEU C 1 124 ? 43.604 37.133 16.952 1.00 72.59 108 LEU C CA 1
ATOM 2683 C C . LEU C 1 124 ? 43.210 37.513 18.361 1.00 75.60 108 LEU C C 1
ATOM 2684 O O . LEU C 1 124 ? 43.211 38.673 18.695 1.00 70.48 108 LEU C O 1
ATOM 2689 N N . VAL C 1 125 ? 42.858 36.544 19.184 1.00 74.78 109 VAL C N 1
ATOM 2690 C CA . VAL C 1 125 ? 42.519 36.844 20.555 1.00 85.68 109 VAL C CA 1
ATOM 2691 C C . VAL C 1 125 ? 43.731 37.288 21.336 1.00 84.60 109 VAL C C 1
ATOM 2692 O O . VAL C 1 125 ? 43.629 38.166 22.162 1.00 94.76 109 VAL C O 1
ATOM 2696 N N . GLN C 1 126 ? 44.878 36.691 21.068 1.00 71.11 110 GLN C N 1
ATOM 2697 C CA . GLN C 1 126 ? 46.059 37.070 21.809 1.00 66.38 110 GLN C CA 1
ATOM 2698 C C . GLN C 1 126 ? 46.323 38.560 21.625 1.00 70.82 110 GLN C C 1
ATOM 2699 O O . GLN C 1 126 ? 46.660 39.246 22.555 1.00 73.45 110 GLN C O 1
ATOM 2705 N N . ALA C 1 127 ? 46.149 39.045 20.414 1.00 65.23 111 ALA C N 1
ATOM 2706 C CA . ALA C 1 127 ? 46.315 40.443 20.020 1.00 63.25 111 ALA C CA 1
ATOM 2707 C C . ALA C 1 127 ? 45.178 41.350 20.514 1.00 63.04 111 ALA C C 1
ATOM 2708 O O . ALA C 1 127 ? 45.407 42.520 20.815 1.00 62.08 111 ALA C O 1
ATOM 2710 N N . SER C 1 128 ? 43.957 40.820 20.566 1.00 60.64 112 SER C N 1
ATOM 2711 C CA . SER C 1 128 ? 42.810 41.573 21.061 1.00 64.55 112 SER C CA 1
ATOM 2712 C C . SER C 1 128 ? 42.942 41.835 22.561 1.00 70.94 112 SER C C 1
ATOM 2713 O O . SER C 1 128 ? 42.810 42.969 23.024 1.00 63.02 112 SER C O 1
ATOM 2716 N N . ILE C 1 129 ? 43.207 40.765 23.303 1.00 67.94 113 ILE C N 1
ATOM 2717 C CA . ILE C 1 129 ? 43.455 40.841 24.728 1.00 66.11 113 ILE C CA 1
ATOM 2718 C C . ILE C 1 129 ? 44.603 41.801 25.064 1.00 72.70 113 ILE C C 1
ATOM 2719 O O . ILE C 1 129 ? 44.467 42.633 25.960 1.00 73.92 113 ILE C O 1
ATOM 2724 N N . ALA C 1 130 ? 45.712 41.708 24.335 1.00 73.05 114 ALA C N 1
ATOM 2725 C CA . ALA C 1 130 ? 46.834 42.618 24.548 1.00 66.70 114 ALA C CA 1
ATOM 2726 C C . ALA C 1 130 ? 46.431 44.064 24.270 1.00 66.12 114 ALA C C 1
ATOM 2727 O O . ALA C 1 130 ? 46.755 44.972 25.043 1.00 66.13 114 ALA C O 1
ATOM 2729 N N . LYS C 1 131 ? 45.716 44.277 23.173 1.00 68.68 115 LYS C N 1
ATOM 2730 C CA . LYS C 1 131 ? 45.238 45.612 22.835 1.00 70.65 115 LYS C CA 1
ATOM 2731 C C . LYS C 1 131 ? 44.264 46.092 23.913 1.00 71.71 115 LYS C C 1
ATOM 2732 O O . LYS C 1 131 ? 44.291 47.253 24.322 1.00 68.85 115 LYS C O 1
ATOM 2738 N N . LEU C 1 132 ? 43.418 45.187 24.390 1.00 68.48 116 LEU C N 1
ATOM 2739 C CA . LEU C 1 132 ? 42.451 45.545 25.405 1.00 64.09 116 LEU C CA 1
ATOM 2740 C C . LEU C 1 132 ? 43.177 45.862 26.710 1.00 69.58 116 LEU C C 1
ATOM 2741 O O . LEU C 1 132 ? 42.727 46.694 27.495 1.00 63.57 116 LEU C O 1
ATOM 2746 N N . LYS C 1 133 ? 44.320 45.217 26.929 1.00 64.57 117 LYS C N 1
ATOM 2747 C CA . LYS C 1 133 ? 45.087 45.465 28.135 1.00 60.53 117 LYS C CA 1
ATOM 2748 C C . LYS C 1 133 ? 45.631 46.891 28.138 1.00 68.08 117 LYS C C 1
ATOM 2749 O O . LYS C 1 133 ? 45.489 47.608 29.131 1.00 66.10 117 LYS C O 1
ATOM 2755 N N . GLU C 1 134 ? 46.240 47.310 27.030 1.00 68.75 118 GLU C N 1
ATOM 2756 C CA . GLU C 1 134 ? 46.810 48.649 26.982 1.00 74.74 118 GLU C CA 1
ATOM 2757 C C . GLU C 1 134 ? 45.711 49.701 27.055 1.00 72.36 118 GLU C C 1
ATOM 2758 O O . GLU C 1 134 ? 45.914 50.762 27.633 1.00 74.43 118 GLU C O 1
ATOM 2764 N N . TYR C 1 135 ? 44.534 49.400 26.518 1.00 64.93 119 TYR C N 1
ATOM 2765 C CA . TYR C 1 135 ? 43.452 50.371 26.575 1.00 70.08 119 TYR C CA 1
ATOM 2766 C C . TYR C 1 135 ? 42.908 50.564 27.983 1.00 72.72 119 TYR C C 1
ATOM 2767 O O . TYR C 1 135 ? 42.624 51.684 28.391 1.00 79.64 119 TYR C O 1
ATOM 2776 N N . ILE C 1 136 ? 42.765 49.469 28.720 1.00 77.10 120 ILE C N 1
ATOM 2777 C CA . ILE C 1 136 ? 42.135 49.498 30.035 1.00 69.73 120 ILE C CA 1
ATOM 2778 C C . ILE C 1 136 ? 43.071 50.011 31.136 1.00 69.88 120 ILE C C 1
ATOM 2779 O O . ILE C 1 136 ? 42.640 50.739 32.035 1.00 69.64 120 ILE C O 1
ATOM 2784 N N . PHE C 1 137 ? 44.347 49.653 31.050 1.00 67.80 121 PHE C N 1
ATOM 2785 C CA . PHE C 1 137 ? 45.296 49.932 32.127 1.00 60.33 121 PHE C CA 1
ATOM 2786 C C . PHE C 1 137 ? 46.347 50.969 31.800 1.00 67.15 121 PHE C C 1
ATOM 2787 O O . PHE C 1 137 ? 46.879 51.603 32.703 1.00 83.19 121 PHE C O 1
ATOM 2795 N N . LYS C 1 138 ? 46.649 51.159 30.524 1.00 69.88 122 LYS C N 1
ATOM 2796 C CA . LYS C 1 138 ? 47.749 52.048 30.178 1.00 79.90 122 LYS C CA 1
ATOM 2797 C C . LYS C 1 138 ? 47.318 53.183 29.256 1.00 79.20 122 LYS C C 1
ATOM 2798 O O . LYS C 1 138 ? 48.144 53.984 28.834 1.00 84.18 122 LYS C O 1
ATOM 2804 N N . SER C 1 139 ? 46.027 53.262 28.954 1.00 77.59 123 SER C N 1
ATOM 2805 C CA . SER C 1 139 ? 45.508 54.352 28.123 1.00 92.29 123 SER C CA 1
ATOM 2806 C C . SER C 1 139 ? 44.643 55.339 28.923 1.00 94.89 123 SER C C 1
ATOM 2807 O O . SER C 1 139 ? 44.234 56.379 28.406 1.00 89.23 123 SER C O 1
ATOM 2811 N N . LYS D 1 28 ? 33.566 49.452 14.742 1.00 134.91 12 LYS D N 1
ATOM 2812 C CA . LYS D 1 28 ? 34.483 49.336 13.619 1.00 136.40 12 LYS D CA 1
ATOM 2813 C C . LYS D 1 28 ? 35.530 48.268 13.888 1.00 128.37 12 LYS D C 1
ATOM 2814 O O . LYS D 1 28 ? 35.574 47.263 13.189 1.00 121.18 12 LYS D O 1
ATOM 2820 N N . THR D 1 29 ? 36.372 48.477 14.897 1.00 122.92 13 THR D N 1
ATOM 2821 C CA . THR D 1 29 ? 37.393 47.475 15.212 1.00 112.30 13 THR D CA 1
ATOM 2822 C C . THR D 1 29 ? 36.813 46.101 15.514 1.00 112.46 13 THR D C 1
ATOM 2823 O O . THR D 1 29 ? 35.607 45.944 15.720 1.00 115.45 13 THR D O 1
ATOM 2827 N N . GLN D 1 30 ? 37.697 45.109 15.562 1.00 107.65 14 GLN D N 1
ATOM 2828 C CA . GLN D 1 30 ? 37.297 43.739 15.837 1.00 103.03 14 GLN D CA 1
ATOM 2829 C C . GLN D 1 30 ? 36.982 43.526 17.323 1.00 97.89 14 GLN D C 1
ATOM 2830 O O . GLN D 1 30 ? 36.195 42.645 17.662 1.00 97.30 14 GLN D O 1
ATOM 2836 N N . ILE D 1 31 ? 37.590 44.306 18.208 1.00 90.56 15 ILE D N 1
ATOM 2837 C CA . ILE D 1 31 ? 37.301 44.162 19.627 1.00 97.24 15 ILE D CA 1
ATOM 2838 C C . ILE D 1 31 ? 35.853 44.532 19.886 1.00 85.16 15 ILE D C 1
ATOM 2839 O O . ILE D 1 31 ? 35.151 43.880 20.645 1.00 69.78 15 ILE D O 1
ATOM 2844 N N . GLU D 1 32 ? 35.416 45.597 19.236 1.00 83.57 16 GLU D N 1
ATOM 2845 C CA . GLU D 1 32 ? 34.060 46.072 19.394 1.00 83.85 16 GLU D CA 1
ATOM 2846 C C . GLU D 1 32 ? 33.051 45.055 18.913 1.00 87.43 16 GLU D C 1
ATOM 2847 O O . GLU D 1 32 ? 32.022 44.848 19.541 1.00 87.22 16 GLU D O 1
ATOM 2853 N N . LYS D 1 33 ? 33.344 44.415 17.794 1.00 78.03 17 LYS D N 1
ATOM 2854 C CA . LYS D 1 33 ? 32.440 43.418 17.267 1.00 77.55 17 LYS D CA 1
ATOM 2855 C C . LYS D 1 33 ? 32.336 42.273 18.250 1.00 86.12 17 LYS D C 1
ATOM 2856 O O . LYS D 1 33 ? 31.260 41.733 18.470 1.00 81.67 17 LYS D O 1
ATOM 2862 N N . LEU D 1 34 ? 33.470 41.904 18.834 1.00 86.31 18 LEU D N 1
ATOM 2863 C CA . LEU D 1 34 ? 33.503 40.822 19.800 1.00 73.35 18 LEU D CA 1
ATOM 2864 C C . LEU D 1 34 ? 32.676 41.177 21.010 1.00 70.10 18 LEU D C 1
ATOM 2865 O O . LEU D 1 34 ? 31.894 40.369 21.487 1.00 79.06 18 LEU D O 1
ATOM 2870 N N . LEU D 1 35 ? 32.829 42.400 21.496 1.00 66.34 19 LEU D N 1
ATOM 2871 C CA . LEU D 1 35 ? 32.031 42.834 22.636 1.00 70.34 19 LEU D CA 1
ATOM 2872 C C . LEU D 1 35 ? 30.530 42.775 22.318 1.00 64.21 19 LEU D C 1
ATOM 2873 O O . LEU D 1 35 ? 29.735 42.278 23.121 1.00 67.31 19 LEU D O 1
ATOM 2878 N N . GLU D 1 36 ? 30.153 43.256 21.142 1.00 64.51 20 GLU D N 1
ATOM 2879 C CA . GLU D 1 36 ? 28.757 43.208 20.712 1.00 81.19 20 GLU D CA 1
ATOM 2880 C C . GLU D 1 36 ? 28.207 41.784 20.637 1.00 82.08 20 GLU D C 1
ATOM 2881 O O . GLU D 1 36 ? 27.107 41.509 21.115 1.00 84.97 20 GLU D O 1
ATOM 2887 N N . PHE D 1 37 ? 28.978 40.883 20.045 1.00 67.33 21 PHE D N 1
ATOM 2888 C CA . PHE D 1 37 ? 28.533 39.508 19.884 1.00 65.99 21 PHE D CA 1
ATOM 2889 C C . PHE D 1 37 ? 28.422 38.737 21.198 1.00 74.99 21 PHE D C 1
ATOM 2890 O O . PHE D 1 37 ? 27.422 38.060 21.452 1.00 89.10 21 PHE D O 1
ATOM 2906 N N . TYR D 1 39 ? 28.226 39.647 24.332 1.00 59.69 23 TYR D N 1
ATOM 2907 C CA . TYR D 1 39 ? 27.398 40.149 25.425 1.00 64.68 23 TYR D CA 1
ATOM 2908 C C . TYR D 1 39 ? 26.071 40.693 24.922 1.00 63.15 23 TYR D C 1
ATOM 2909 O O . TYR D 1 39 ? 25.281 41.231 25.705 1.00 65.33 23 TYR D O 1
ATOM 2918 N N . GLY D 1 40 ? 25.823 40.541 23.623 1.00 68.23 24 GLY D N 1
ATOM 2919 C CA . GLY D 1 40 ? 24.576 41.001 23.028 1.00 66.01 24 GLY D CA 1
ATOM 2920 C C . GLY D 1 40 ? 24.341 42.481 23.282 1.00 68.26 24 GLY D C 1
ATOM 2921 O O . GLY D 1 40 ? 23.295 42.881 23.808 1.00 66.52 24 GLY D O 1
ATOM 2922 N N . LEU D 1 41 ? 25.334 43.289 22.923 1.00 69.28 25 LEU D N 1
ATOM 2923 C CA . LEU D 1 41 ? 25.277 44.730 23.115 1.00 67.14 25 LEU D CA 1
ATOM 2924 C C . LEU D 1 41 ? 25.084 45.412 21.783 1.00 73.58 25 LEU D C 1
ATOM 2925 O O . LEU D 1 41 ? 25.664 45.000 20.776 1.00 77.00 25 LEU D O 1
ATOM 2930 N N . ASN D 1 42 ? 24.337 46.491 21.789 1.00 83.26 26 ASN D N 1
ATOM 2931 C CA . ASN D 1 42 ? 24.193 47.272 20.598 1.00 94.01 26 ASN D CA 1
ATOM 2932 C C . ASN D 1 42 ? 25.472 48.088 20.561 1.00 97.27 26 ASN D C 1
ATOM 2933 O O . ASN D 1 42 ? 26.200 48.094 21.513 1.00 93.23 26 ASN D O 1
ATOM 2938 N N . GLU D 1 43 ? 25.705 48.817 19.491 1.00 104.43 27 GLU D N 1
ATOM 2939 C CA . GLU D 1 43 ? 26.914 49.610 19.392 1.00 109.66 27 GLU D CA 1
ATOM 2940 C C . GLU D 1 43 ? 27.055 50.686 20.449 1.00 106.06 27 GLU D C 1
ATOM 2941 O O . GLU D 1 43 ? 28.150 50.931 20.916 1.00 106.50 27 GLU D O 1
ATOM 2947 N N . LYS D 1 44 ? 25.978 51.359 20.808 1.00 97.31 28 LYS D N 1
ATOM 2948 C CA . LYS D 1 44 ? 26.115 52.398 21.814 1.00 92.90 28 LYS D CA 1
ATOM 2949 C C . LYS D 1 44 ? 26.523 51.849 23.178 1.00 86.22 28 LYS D C 1
ATOM 2950 O O . LYS D 1 44 ? 27.314 52.454 23.883 1.00 74.93 28 LYS D O 1
ATOM 2956 N N . GLU D 1 45 ? 25.976 50.699 23.540 1.00 86.84 29 GLU D N 1
ATOM 2957 C CA . GLU D 1 45 ? 26.260 50.088 24.819 1.00 78.97 29 GLU D CA 1
ATOM 2958 C C . GLU D 1 45 ? 27.730 49.863 24.979 1.00 66.94 29 GLU D C 1
ATOM 2959 O O . GLU D 1 45 ? 28.251 49.958 26.053 1.00 66.96 29 GLU D O 1
ATOM 2965 N N . VAL D 1 46 ? 28.398 49.539 23.904 1.00 61.31 30 VAL D N 1
ATOM 2966 C CA . VAL D 1 46 ? 29.835 49.330 23.944 1.00 62.35 30 VAL D CA 1
ATOM 2967 C C . VAL D 1 46 ? 30.556 50.643 24.271 1.00 59.57 30 VAL D C 1
ATOM 2968 O O . VAL D 1 46 ? 31.492 50.656 25.068 1.00 67.15 30 VAL D O 1
ATOM 2972 N N . GLN D 1 47 ? 30.107 51.758 23.711 1.00 59.80 31 GLN D N 1
ATOM 2973 C CA . GLN D 1 47 ? 30.802 53.013 23.982 1.00 69.80 31 GLN D CA 1
ATOM 2974 C C . GLN D 1 47 ? 30.428 53.572 25.365 1.00 70.53 31 GLN D C 1
ATOM 2975 O O . GLN D 1 47 ? 31.179 54.351 25.953 1.00 67.68 31 GLN D O 1
ATOM 2981 N N . LEU D 1 48 ? 29.291 53.133 25.894 1.00 64.62 32 LEU D N 1
ATOM 2982 C CA . LEU D 1 48 ? 28.938 53.375 27.290 1.00 57.34 32 LEU D CA 1
ATOM 2983 C C . LEU D 1 48 ? 29.966 52.736 28.236 1.00 55.42 32 LEU D C 1
ATOM 2984 O O . LEU D 1 48 ? 30.390 53.349 29.223 1.00 56.05 32 LEU D O 1
ATOM 2989 N N . ILE D 1 49 ? 30.372 51.505 27.940 1.00 52.57 33 ILE D N 1
ATOM 2990 C CA . ILE D 1 49 ? 31.421 50.854 28.723 1.00 48.89 33 ILE D CA 1
ATOM 2991 C C . ILE D 1 49 ? 32.732 51.645 28.632 1.00 55.66 33 ILE D C 1
ATOM 2992 O O . ILE D 1 49 ? 33.445 51.803 29.621 1.00 59.86 33 ILE D O 1
ATOM 2997 N N . PHE D 1 50 ? 33.046 52.157 27.452 1.00 57.35 34 PHE D N 1
ATOM 2998 C CA . PHE D 1 50 ? 34.330 52.808 27.253 1.00 63.47 34 PHE D CA 1
ATOM 2999 C C . PHE D 1 50 ? 34.340 54.217 27.825 1.00 63.49 34 PHE D C 1
ATOM 3000 O O . PHE D 1 50 ? 35.393 54.733 28.199 1.00 64.06 34 PHE D O 1
ATOM 3008 N N . ARG D 1 51 ? 33.154 54.824 27.886 1.00 57.08 35 ARG D N 1
ATOM 3009 C CA . ARG D 1 51 ? 32.958 56.107 28.547 1.00 55.77 35 ARG D CA 1
ATOM 3010 C C . ARG D 1 51 ? 33.171 55.998 30.066 1.00 53.36 35 ARG D C 1
ATOM 3011 O O . ARG D 1 51 ? 33.852 56.842 30.672 1.00 53.51 35 ARG D O 1
ATOM 3019 N N . LEU D 1 52 ? 32.593 54.966 30.673 1.00 54.64 36 LEU D N 1
ATOM 3020 C CA . LEU D 1 52 ? 32.836 54.679 32.086 1.00 55.91 36 LEU D CA 1
ATOM 3021 C C . LEU D 1 52 ? 34.309 54.358 32.340 1.00 59.08 36 LEU D C 1
ATOM 3022 O O . LEU D 1 52 ? 34.859 54.762 33.357 1.00 57.20 36 LEU D O 1
ATOM 3027 N N . LEU D 1 53 ? 34.957 53.651 31.414 1.00 56.25 37 LEU D N 1
ATOM 3028 C CA . LEU D 1 53 ? 36.400 53.412 31.523 1.00 61.23 37 LEU D CA 1
ATOM 3029 C C . LEU D 1 53 ? 37.234 54.698 31.477 1.00 63.08 37 LEU D C 1
ATOM 3030 O O . LEU D 1 53 ? 38.314 54.780 32.063 1.00 56.20 37 LEU D O 1
ATOM 3035 N N . TYR D 1 54 ? 36.736 55.684 30.742 1.00 50.81 38 TYR D N 1
ATOM 3036 C CA . TYR D 1 54 ? 37.459 56.925 30.526 1.00 56.88 38 TYR D CA 1
ATOM 3037 C C . TYR D 1 54 ? 37.411 57.825 31.784 1.00 62.57 38 TYR D C 1
ATOM 3038 O O . TYR D 1 54 ? 38.265 58.690 31.983 1.00 66.65 38 TYR D O 1
ATOM 3047 N N . SER D 1 55 ? 36.422 57.594 32.638 1.00 54.68 39 SER D N 1
ATOM 3048 C CA . SER D 1 55 ? 36.119 58.509 33.741 1.00 65.49 39 SER D CA 1
ATOM 3049 C C . SER D 1 55 ? 36.994 58.336 34.990 1.00 70.50 39 SER D C 1
ATOM 3050 O O . SER D 1 55 ? 37.412 57.233 35.320 1.00 68.30 39 SER D O 1
ATOM 3053 N N . ASP D 1 56 ? 37.235 59.440 35.692 1.00 73.66 40 ASP D N 1
ATOM 3054 C CA . ASP D 1 56 ? 37.945 59.427 36.975 1.00 72.66 40 ASP D CA 1
ATOM 3055 C C . ASP D 1 56 ? 37.006 59.216 38.169 1.00 69.66 40 ASP D C 1
ATOM 3056 O O . ASP D 1 56 ? 37.456 58.996 39.292 1.00 76.99 40 ASP D O 1
ATOM 3061 N N . THR D 1 57 ? 35.707 59.286 37.925 1.00 56.58 41 THR D N 1
ATOM 3062 C CA . THR D 1 57 ? 34.736 59.216 38.999 1.00 59.38 41 THR D CA 1
ATOM 3063 C C . THR D 1 57 ? 33.573 58.316 38.596 1.00 56.38 41 THR D C 1
ATOM 3064 O O . THR D 1 57 ? 33.485 57.895 37.448 1.00 61.02 41 THR D O 1
ATOM 3068 N N . LYS D 1 58 ? 32.691 58.021 39.541 1.00 51.11 42 LYS D N 1
ATOM 3069 C CA . LYS D 1 58 ? 31.460 57.297 39.246 1.00 44.95 42 LYS D CA 1
ATOM 3070 C C . LYS D 1 58 ? 30.403 58.214 38.613 1.00 48.77 42 LYS D C 1
ATOM 3071 O O . LYS D 1 58 ? 30.275 59.363 38.991 1.00 54.24 42 LYS D O 1
ATOM 3077 N N . LEU D 1 59 ? 29.636 57.694 37.651 1.00 51.17 43 LEU D N 1
ATOM 3078 C CA . LEU D 1 59 ? 28.764 58.543 36.852 1.00 44.36 43 LEU D CA 1
ATOM 3079 C C . LEU D 1 59 ? 27.297 58.246 37.120 1.00 52.08 43 LEU D C 1
ATOM 3080 O O . LEU D 1 59 ? 26.919 57.086 37.345 1.00 59.87 43 LEU D O 1
ATOM 3085 N N . ASN D 1 60 ? 26.482 59.297 37.108 1.00 52.40 44 ASN D N 1
ATOM 3086 C CA . ASN D 1 60 ? 25.038 59.173 37.268 1.00 61.51 44 ASN D CA 1
ATOM 3087 C C . ASN D 1 60 ? 24.346 59.281 35.915 1.00 61.28 44 ASN D C 1
ATOM 3088 O O . ASN D 1 60 ? 24.956 59.732 34.939 1.00 48.44 44 ASN D O 1
ATOM 3093 N N . ILE D 1 61 ? 23.078 58.879 35.860 1.00 57.44 45 ILE D N 1
ATOM 3094 C CA . ILE D 1 61 ? 22.411 58.710 34.580 1.00 59.77 45 ILE D CA 1
ATOM 3095 C C . ILE D 1 61 ? 22.080 60.052 33.935 1.00 55.83 45 ILE D C 1
ATOM 3096 O O . ILE D 1 61 ? 21.853 60.118 32.732 1.00 55.61 45 ILE D O 1
ATOM 3101 N N . GLU D 1 62 ? 22.041 61.120 34.719 1.00 53.00 46 GLU D N 1
ATOM 3102 C CA . GLU D 1 62 ? 21.656 62.417 34.157 1.00 61.62 46 GLU D CA 1
ATOM 3103 C C . GLU D 1 62 ? 22.772 62.975 33.282 1.00 61.79 46 GLU D C 1
ATOM 3104 O O . GLU D 1 62 ? 22.520 63.532 32.208 1.00 65.81 46 GLU D O 1
ATOM 3110 N N . GLU D 1 63 ? 24.005 62.823 33.733 1.00 59.27 47 GLU D N 1
ATOM 3111 C CA . GLU D 1 63 ? 25.125 63.282 32.934 1.00 72.23 47 GLU D CA 1
ATOM 3112 C C . GLU D 1 63 ? 25.365 62.333 31.765 1.00 72.25 47 GLU D C 1
ATOM 3113 O O . GLU D 1 63 ? 25.753 62.773 30.688 1.00 69.71 47 GLU D O 1
ATOM 3119 N N . LEU D 1 64 ? 25.118 61.041 31.959 1.00 62.22 48 LEU D N 1
ATOM 3120 C CA . LEU D 1 64 ? 25.253 60.102 30.850 1.00 63.93 48 LEU D CA 1
ATOM 3121 C C . LEU D 1 64 ? 24.163 60.341 29.795 1.00 67.52 48 LEU D C 1
ATOM 3122 O O . LEU D 1 64 ? 24.464 60.369 28.600 1.00 62.85 48 LEU D O 1
ATOM 3127 N N . ALA D 1 65 ? 22.917 60.538 30.229 1.00 66.70 49 ALA D N 1
ATOM 3128 C CA . ALA D 1 65 ? 21.823 60.897 29.309 1.00 70.45 49 ALA D CA 1
ATOM 3129 C C . ALA D 1 65 ? 22.145 62.148 28.496 1.00 69.36 49 ALA D C 1
ATOM 3130 O O . ALA D 1 65 ? 21.930 62.172 27.285 1.00 77.43 49 ALA D O 1
ATOM 3132 N N . GLU D 1 66 ? 22.663 63.176 29.169 1.00 68.02 50 GLU D N 1
ATOM 3133 C CA . GLU D 1 66 ? 23.115 64.403 28.518 1.00 76.50 50 GLU D CA 1
ATOM 3134 C C . GLU D 1 66 ? 24.273 64.190 27.531 1.00 81.30 50 GLU D C 1
ATOM 3135 O O . GLU D 1 66 ? 24.303 64.816 26.473 1.00 92.43 50 GLU D O 1
ATOM 3141 N N . GLU D 1 67 ? 25.222 63.321 27.868 1.00 76.54 51 GLU D N 1
ATOM 3142 C CA . GLU D 1 67 ? 26.336 63.034 26.963 1.00 80.76 51 GLU D CA 1
ATOM 3143 C C . GLU D 1 67 ? 25.871 62.239 25.729 1.00 81.85 51 GLU D C 1
ATOM 3144 O O . GLU D 1 67 ? 26.272 62.533 24.602 1.00 83.27 51 GLU D O 1
ATOM 3150 N N . PHE D 1 68 ? 25.006 61.252 25.939 1.00 77.52 52 PHE D N 1
ATOM 3151 C CA . PHE D 1 68 ? 24.569 60.387 24.844 1.00 74.38 52 PHE D CA 1
ATOM 3152 C C . PHE D 1 68 ? 23.314 60.895 24.125 1.00 83.43 52 PHE D C 1
ATOM 3153 O O . PHE D 1 68 ? 22.859 60.282 23.157 1.00 85.17 52 PHE D O 1
ATOM 3161 N N . LYS D 1 69 ? 22.785 62.025 24.587 1.00 75.83 53 LYS D N 1
ATOM 3162 C CA . LYS D 1 69 ? 21.612 62.647 23.981 1.00 76.58 53 LYS D CA 1
ATOM 3163 C C . LYS D 1 69 ? 20.478 61.653 23.794 1.00 77.28 53 LYS D C 1
ATOM 3164 O O . LYS D 1 69 ? 20.020 61.417 22.682 1.00 81.79 53 LYS D O 1
ATOM 3170 N N . VAL D 1 70 ? 20.071 61.047 24.901 1.00 77.93 54 VAL D N 1
ATOM 3171 C CA . VAL D 1 70 ? 18.854 60.254 24.989 1.00 78.20 54 VAL D CA 1
ATOM 3172 C C . VAL D 1 70 ? 18.217 60.556 26.343 1.00 79.31 54 VAL D C 1
ATOM 3173 O O . VAL D 1 70 ? 18.802 61.252 27.170 1.00 73.99 54 VAL D O 1
ATOM 3177 N N . SER D 1 71 ? 17.023 60.026 26.572 1.00 80.59 55 SER D N 1
ATOM 3178 C CA . SER D 1 71 ? 16.319 60.270 27.819 1.00 69.04 55 SER D CA 1
ATOM 3179 C C . SER D 1 71 ? 16.938 59.492 28.990 1.00 68.96 55 SER D C 1
ATOM 3180 O O . SER D 1 71 ? 17.625 58.486 28.797 1.00 70.45 55 SER D O 1
ATOM 3183 N N . LYS D 1 72 ? 16.678 59.977 30.199 1.00 66.31 56 LYS D N 1
ATOM 3184 C CA . LYS D 1 72 ? 17.098 59.324 31.422 1.00 66.37 56 LYS D CA 1
ATOM 3185 C C . LYS D 1 72 ? 16.594 57.888 31.483 1.00 67.61 56 LYS D C 1
ATOM 3186 O O . LYS D 1 72 ? 17.346 56.989 31.863 1.00 66.75 56 LYS D O 1
ATOM 3192 N N . ALA D 1 73 ? 15.337 57.673 31.087 1.00 64.31 57 ALA D N 1
ATOM 3193 C CA . ALA D 1 73 ? 14.736 56.338 31.126 1.00 66.82 57 ALA D CA 1
ATOM 3194 C C . ALA D 1 73 ? 15.504 55.364 30.256 1.00 69.52 57 ALA D C 1
ATOM 3195 O O . ALA D 1 73 ? 15.790 54.244 30.676 1.00 71.38 57 ALA D O 1
ATOM 3197 N N . LEU D 1 74 ? 15.813 55.758 29.042 1.00 67.62 58 LEU D N 1
ATOM 3198 C CA . LEU D 1 74 ? 16.528 54.895 28.137 1.00 64.29 58 LEU D CA 1
ATOM 3199 C C . LEU D 1 74 ? 17.951 54.547 28.532 1.00 62.21 58 LEU D C 1
ATOM 3200 O O . LEU D 1 74 ? 18.373 53.399 28.474 1.00 61.46 58 LEU D O 1
ATOM 3205 N N . ILE D 1 75 ? 18.695 55.554 28.942 1.00 64.66 59 ILE D N 1
ATOM 3206 C CA . ILE D 1 75 ? 20.064 55.365 29.343 1.00 60.02 59 ILE D CA 1
ATOM 3207 C C . ILE D 1 75 ? 20.069 54.504 30.575 1.00 54.08 59 ILE D C 1
ATOM 3208 O O . ILE D 1 75 ? 20.901 53.677 30.766 1.00 46.98 59 ILE D O 1
ATOM 3213 N N . SER D 1 76 ? 19.091 54.744 31.424 1.00 49.96 60 SER D N 1
ATOM 3214 C CA . SER D 1 76 ? 18.959 54.008 32.652 1.00 55.75 60 SER D CA 1
ATOM 3215 C C . SER D 1 76 ? 18.717 52.545 32.363 1.00 65.90 60 SER D C 1
ATOM 3216 O O . SER D 1 76 ? 19.248 51.678 33.036 1.00 68.28 60 SER D O 1
ATOM 3219 N N . LYS D 1 77 ? 17.926 52.273 31.336 1.00 57.23 61 LYS D N 1
ATOM 3220 C CA . LYS D 1 77 ? 17.640 50.906 30.959 1.00 61.52 61 LYS D CA 1
ATOM 3221 C C . LYS D 1 77 ? 18.889 50.172 30.509 1.00 62.27 61 LYS D C 1
ATOM 3222 O O . LYS D 1 77 ? 19.118 49.049 30.913 1.00 65.31 61 LYS D O 1
ATOM 3228 N N . SER D 1 78 ? 19.701 50.804 29.675 1.00 57.42 62 SER D N 1
ATOM 3229 C CA . SER D 1 78 ? 20.933 50.173 29.216 1.00 67.84 62 SER D CA 1
ATOM 3230 C C . SER D 1 78 ? 21.954 49.983 30.328 1.00 53.61 62 SER D C 1
ATOM 3231 O O . SER D 1 78 ? 22.626 48.972 30.395 1.00 56.49 62 SER D O 1
ATOM 3234 N N . LEU D 1 79 ? 22.066 50.966 31.201 1.00 50.66 63 LEU D N 1
ATOM 3235 C CA . LEU D 1 79 ? 22.992 50.858 32.299 1.00 39.68 63 LEU D CA 1
ATOM 3236 C C . LEU D 1 79 ? 22.570 49.711 33.185 1.00 39.58 63 LEU D C 1
ATOM 3237 O O . LEU D 1 79 ? 23.394 48.954 33.645 1.00 56.22 63 LEU D O 1
ATOM 3242 N N . SER D 1 80 ? 21.274 49.577 33.407 1.00 47.43 64 SER D N 1
ATOM 3243 C CA . SER D 1 80 ? 20.751 48.506 34.232 1.00 53.16 64 SER D CA 1
ATOM 3244 C C . SER D 1 80 ? 21.088 47.171 33.597 1.00 61.31 64 SER D C 1
ATOM 3245 O O . SER D 1 80 ? 21.464 46.231 34.271 1.00 56.58 64 SER D O 1
ATOM 3248 N N . GLU D 1 81 ? 20.951 47.107 32.285 1.00 57.10 65 GLU D N 1
ATOM 3249 C CA . GLU D 1 81 ? 21.285 45.908 31.495 1.00 47.62 65 GLU D CA 1
ATOM 3250 C C . GLU D 1 81 ? 22.765 45.536 31.568 1.00 53.23 65 GLU D C 1
ATOM 3251 O O . GLU D 1 81 ? 23.092 44.357 31.701 1.00 56.47 65 GLU D O 1
ATOM 3257 N N . LEU D 1 82 ? 23.656 46.530 31.478 1.00 45.88 66 LEU D N 1
ATOM 3258 C CA . LEU D 1 82 ? 25.096 46.258 31.566 1.00 47.96 66 LEU D CA 1
ATOM 3259 C C . LEU D 1 82 ? 25.454 45.749 32.959 1.00 51.67 66 LEU D C 1
ATOM 3260 O O . LEU D 1 82 ? 26.249 44.809 33.101 1.00 46.48 66 LEU D O 1
ATOM 3265 N N . ALA D 1 83 ? 24.846 46.355 33.983 1.00 45.81 67 ALA D N 1
ATOM 3266 C CA . ALA D 1 83 ? 25.114 45.969 35.361 1.00 37.59 67 ALA D CA 1
ATOM 3267 C C . ALA D 1 83 ? 24.641 44.537 35.604 1.00 45.06 67 ALA D C 1
ATOM 3268 O O . ALA D 1 83 ? 25.392 43.728 36.139 1.00 52.58 67 ALA D O 1
ATOM 3270 N N . ASN D 1 84 ? 23.411 44.225 35.175 1.00 42.59 68 ASN D N 1
ATOM 3271 C CA . ASN D 1 84 ? 22.861 42.867 35.278 1.00 41.95 68 ASN D CA 1
ATOM 3272 C C . ASN D 1 84 ? 23.673 41.864 34.475 1.00 47.89 68 ASN D C 1
ATOM 3273 O O . ASN D 1 84 ? 23.555 40.662 34.688 1.00 52.25 68 ASN D O 1
ATOM 3278 N N . LYS D 1 85 ? 24.489 42.364 33.552 1.00 49.83 69 LYS D N 1
ATOM 3279 C CA . LYS D 1 85 ? 25.352 41.510 32.748 1.00 57.87 69 LYS D CA 1
ATOM 3280 C C . LYS D 1 85 ? 26.740 41.393 33.380 1.00 56.62 69 LYS D C 1
ATOM 3281 O O . LYS D 1 85 ? 27.572 40.612 32.924 1.00 47.75 69 LYS D O 1
ATOM 3287 N N . GLY D 1 86 ? 26.977 42.172 34.432 1.00 53.80 70 GLY D N 1
ATOM 3288 C CA . GLY D 1 86 ? 28.250 42.157 35.138 1.00 40.78 70 GLY D CA 1
ATOM 3289 C C . GLY D 1 86 ? 29.380 42.936 34.459 1.00 51.96 70 GLY D C 1
ATOM 3290 O O . GLY D 1 86 ? 30.522 42.857 34.904 1.00 54.26 70 GLY D O 1
ATOM 3291 N N . LEU D 1 87 ? 29.068 43.693 33.409 1.00 38.92 71 LEU D N 1
ATOM 3292 C CA . LEU D 1 87 ? 30.094 44.395 32.634 1.00 46.24 71 LEU D CA 1
ATOM 3293 C C . LEU D 1 87 ? 30.502 45.702 33.323 1.00 54.25 71 LEU D C 1
ATOM 3294 O O . LEU D 1 87 ? 31.662 46.132 33.269 1.00 55.78 71 LEU D O 1
ATOM 3299 N N . ILE D 1 88 ? 29.525 46.328 33.972 1.00 44.96 72 ILE D N 1
ATOM 3300 C CA . ILE D 1 88 ? 29.772 47.490 34.787 1.00 43.34 72 ILE D CA 1
ATOM 3301 C C . ILE D 1 88 ? 29.202 47.265 36.185 1.00 50.69 72 ILE D C 1
ATOM 3302 O O . ILE D 1 88 ? 28.433 46.314 36.412 1.00 49.48 72 ILE D O 1
ATOM 3307 N N . GLU D 1 89 ? 29.588 48.129 37.115 1.00 45.87 73 GLU D N 1
ATOM 3308 C CA . GLU D 1 89 ? 29.020 48.115 38.467 1.00 44.36 73 GLU D CA 1
ATOM 3309 C C . GLU D 1 89 ? 27.972 49.222 38.644 1.00 48.15 73 GLU D C 1
ATOM 3310 O O . GLU D 1 89 ? 28.060 50.292 38.030 1.00 46.07 73 GLU D O 1
ATOM 3316 N N . ARG D 1 90 ? 26.977 48.933 39.478 1.00 53.95 74 ARG D N 1
ATOM 3317 C CA . ARG D 1 90 ? 25.911 49.859 39.822 1.00 54.91 74 ARG D CA 1
ATOM 3318 C C . ARG D 1 90 ? 26.005 50.057 41.322 1.00 56.18 74 ARG D C 1
ATOM 3319 O O . ARG D 1 90 ? 25.954 49.109 42.084 1.00 54.65 74 ARG D O 1
ATOM 3327 N N . GLU D 1 91 ? 26.144 51.295 41.749 1.00 49.55 75 GLU D N 1
ATOM 3328 C CA . GLU D 1 91 ? 26.194 51.574 43.162 1.00 50.13 75 GLU D CA 1
ATOM 3329 C C . GLU D 1 91 ? 25.090 52.580 43.438 1.00 60.09 75 GLU D C 1
ATOM 3330 O O . GLU D 1 91 ? 24.939 53.651 42.794 1.00 57.70 75 GLU D O 1
ATOM 3336 N N . LYS D 1 92 ? 24.321 52.228 44.439 1.00 59.78 76 LYS D N 1
ATOM 3337 C CA . LYS D 1 92 ? 23.216 53.033 44.819 1.00 55.75 76 LYS D CA 1
ATOM 3338 C C . LYS D 1 92 ? 23.458 53.882 46.026 1.00 57.02 76 LYS D C 1
ATOM 3339 O O . LYS D 1 92 ? 23.696 53.378 47.160 1.00 63.50 76 LYS D O 1
ATOM 3345 N N . VAL D 1 93 ? 23.355 55.171 45.706 1.00 46.61 77 VAL D N 1
ATOM 3346 C CA . VAL D 1 93 ? 23.584 56.318 46.553 1.00 54.23 77 VAL D CA 1
ATOM 3347 C C . VAL D 1 93 ? 22.464 57.082 47.174 1.00 56.03 77 VAL D C 1
ATOM 3348 O O . VAL D 1 93 ? 22.718 57.898 48.002 1.00 54.00 77 VAL D O 1
ATOM 3352 N N . SER D 1 94 ? 21.245 56.855 46.757 1.00 48.71 78 SER D N 1
ATOM 3353 C CA . SER D 1 94 ? 20.096 57.474 47.422 1.00 50.57 78 SER D CA 1
ATOM 3354 C C . SER D 1 94 ? 18.765 56.779 47.068 1.00 52.42 78 SER D C 1
ATOM 3355 O O . SER D 1 94 ? 18.661 56.088 46.050 1.00 48.28 78 SER D O 1
ATOM 3358 N N . ASN D 1 95 ? 17.771 56.938 47.938 1.00 48.94 79 ASN D N 1
ATOM 3359 C CA . ASN D 1 95 ? 16.402 56.548 47.631 1.00 53.09 79 ASN D CA 1
ATOM 3360 C C . ASN D 1 95 ? 15.486 57.761 47.376 1.00 52.54 79 ASN D C 1
ATOM 3361 O O . ASN D 1 95 ? 14.261 57.641 47.420 1.00 61.46 79 ASN D O 1
ATOM 3366 N N . GLU D 1 96 ? 16.070 58.918 47.074 1.00 44.67 80 GLU D N 1
ATOM 3367 C CA . GLU D 1 96 ? 15.271 60.152 46.993 1.00 53.20 80 GLU D CA 1
ATOM 3368 C C . GLU D 1 96 ? 15.293 60.830 45.622 1.00 55.26 80 GLU D C 1
ATOM 3369 O O . GLU D 1 96 ? 15.300 62.054 45.521 1.00 58.95 80 GLU D O 1
ATOM 3375 N N . GLY D 1 97 ? 15.246 60.006 44.592 1.00 53.62 81 GLY D N 1
ATOM 3376 C CA . GLY D 1 97 ? 15.200 60.437 43.219 1.00 49.86 81 GLY D CA 1
ATOM 3377 C C . GLY D 1 97 ? 13.773 60.799 42.919 1.00 56.48 81 GLY D C 1
ATOM 3378 O O . GLY D 1 97 ? 12.905 60.602 43.740 1.00 56.86 81 GLY D O 1
ATOM 3379 N N . ARG D 1 98 ? 13.524 61.332 41.740 1.00 65.66 82 ARG D N 1
ATOM 3380 C CA . ARG D 1 98 ? 12.178 61.716 41.376 1.00 74.42 82 ARG D CA 1
ATOM 3381 C C . ARG D 1 98 ? 11.257 60.505 41.460 1.00 65.95 82 ARG D C 1
ATOM 3382 O O . ARG D 1 98 ? 11.610 59.421 41.032 1.00 52.43 82 ARG D O 1
ATOM 3390 N N . LYS D 1 99 ? 10.078 60.707 42.033 1.00 68.75 83 LYS D N 1
ATOM 3391 C CA . LYS D 1 99 ? 9.092 59.647 42.195 1.00 79.87 83 LYS D CA 1
ATOM 3392 C C . LYS D 1 99 ? 9.553 58.659 43.245 1.00 77.79 83 LYS D C 1
ATOM 3393 O O . LYS D 1 99 ? 9.060 57.546 43.316 1.00 79.29 83 LYS D O 1
ATOM 3399 N N . GLY D 1 100 ? 10.543 59.039 44.034 1.00 60.97 84 GLY D N 1
ATOM 3400 C CA . GLY D 1 100 ? 11.051 58.158 45.066 1.00 56.16 84 GLY D CA 1
ATOM 3401 C C . GLY D 1 100 ? 11.879 57.024 44.514 1.00 57.80 84 GLY D C 1
ATOM 3402 O O . GLY D 1 100 ? 12.180 56.068 45.208 1.00 59.08 84 GLY D O 1
ATOM 3403 N N . ARG D 1 101 ? 12.237 57.135 43.248 1.00 51.43 85 ARG D N 1
ATOM 3404 C CA . ARG D 1 101 ? 13.031 56.134 42.574 1.00 60.68 85 ARG D CA 1
ATOM 3405 C C . ARG D 1 101 ? 14.431 56.204 43.135 1.00 60.24 85 ARG D C 1
ATOM 3406 O O . ARG D 1 101 ? 14.908 57.286 43.412 1.00 56.62 85 ARG D O 1
ATOM 3414 N N . PRO D 1 102 ? 15.111 55.078 43.304 1.00 55.89 86 PRO D N 1
ATOM 3415 C CA . PRO D 1 102 ? 16.486 55.179 43.824 1.00 53.27 86 PRO D CA 1
ATOM 3416 C C . PRO D 1 102 ? 17.455 55.781 42.822 1.00 49.47 86 PRO D C 1
ATOM 3417 O O . PRO D 1 102 ? 17.220 55.685 41.640 1.00 48.64 86 PRO D O 1
ATOM 3421 N N . ILE D 1 103 ? 18.522 56.406 43.300 1.00 40.49 87 ILE D N 1
ATOM 3422 C CA . ILE D 1 103 ? 19.503 57.023 42.411 1.00 46.31 87 ILE D CA 1
ATOM 3423 C C . ILE D 1 103 ? 20.754 56.156 42.384 1.00 51.80 87 ILE D C 1
ATOM 3424 O O . ILE D 1 103 ? 21.339 55.864 43.426 1.00 53.54 87 ILE D O 1
ATOM 3429 N N . TYR D 1 104 ? 21.146 55.721 41.192 1.00 49.09 88 TYR D N 1
ATOM 3430 C CA . TYR D 1 104 ? 22.350 54.922 41.036 1.00 46.47 88 TYR D CA 1
ATOM 3431 C C . TYR D 1 104 ? 23.505 55.697 40.428 1.00 54.10 88 TYR D C 1
ATOM 3432 O O . TYR D 1 104 ? 23.311 56.602 39.610 1.00 44.30 88 TYR D O 1
ATOM 3441 N N . VAL D 1 105 ? 24.717 55.319 40.800 1.00 37.93 89 VAL D N 1
ATOM 3442 C CA . VAL D 1 105 ? 25.853 55.720 39.995 1.00 52.56 89 VAL D CA 1
ATOM 3443 C C . VAL D 1 105 ? 26.492 54.463 39.420 1.00 46.84 89 VAL D C 1
ATOM 3444 O O . VAL D 1 105 ? 26.308 53.364 39.944 1.00 49.08 89 VAL D O 1
ATOM 3448 N N . TYR D 1 106 ? 27.213 54.623 38.324 1.00 45.16 90 TYR D N 1
ATOM 3449 C CA . TYR D 1 106 ? 27.781 53.475 37.629 1.00 43.33 90 TYR D CA 1
ATOM 3450 C C . TYR D 1 106 ? 29.235 53.680 37.350 1.00 48.68 90 TYR D C 1
ATOM 3451 O O . TYR D 1 106 ? 29.691 54.807 37.144 1.00 50.44 90 TYR D O 1
ATOM 3460 N N . TYR D 1 107 ? 29.956 52.577 37.308 1.00 46.89 91 TYR D N 1
ATOM 3461 C CA . TYR D 1 107 ? 31.375 52.638 37.039 1.00 47.55 91 TYR D CA 1
ATOM 3462 C C . TYR D 1 107 ? 31.873 51.298 36.554 1.00 43.28 91 TYR D C 1
ATOM 3463 O O . TYR D 1 107 ? 31.118 50.325 36.517 1.00 44.67 91 TYR D O 1
ATOM 3472 N N . VAL D 1 108 ? 33.150 51.252 36.202 1.00 51.44 92 VAL D N 1
ATOM 3473 C CA . VAL D 1 108 ? 33.775 50.005 35.800 1.00 58.74 92 VAL D CA 1
ATOM 3474 C C . VAL D 1 108 ? 34.890 49.600 36.756 1.00 55.51 92 VAL D C 1
ATOM 3475 O O . VAL D 1 108 ? 35.770 50.395 37.071 1.00 70.72 92 VAL D O 1
ATOM 3479 N N . ASP D 1 109 ? 34.822 48.363 37.241 1.00 64.72 93 ASP D N 1
ATOM 3480 C CA . ASP D 1 109 ? 35.930 47.703 37.961 1.00 58.44 93 ASP D CA 1
ATOM 3481 C C . ASP D 1 109 ? 36.877 47.150 36.888 1.00 60.24 93 ASP D C 1
ATOM 3482 O O . ASP D 1 109 ? 36.579 46.135 36.255 1.00 49.44 93 ASP D O 1
ATOM 3487 N N . ARG D 1 110 ? 37.994 47.834 36.667 1.00 49.77 94 ARG D N 1
ATOM 3488 C CA . ARG D 1 110 ? 38.880 47.524 35.549 1.00 55.66 94 ARG D CA 1
ATOM 3489 C C . ARG D 1 110 ? 39.516 46.129 35.588 1.00 57.95 94 ARG D C 1
ATOM 3490 O O . ARG D 1 110 ? 39.527 45.440 34.563 1.00 54.66 94 ARG D O 1
ATOM 3498 N N . GLU D 1 111 ? 40.054 45.727 36.745 1.00 58.62 95 GLU D N 1
ATOM 3499 C CA . GLU D 1 111 ? 40.612 44.379 36.935 1.00 61.27 95 GLU D CA 1
ATOM 3500 C C . GLU D 1 111 ? 39.574 43.280 36.654 1.00 63.65 95 GLU D C 1
ATOM 3501 O O . GLU D 1 111 ? 39.880 42.285 35.989 1.00 60.19 95 GLU D O 1
ATOM 3507 N N . GLN D 1 112 ? 38.346 43.471 37.137 1.00 55.15 96 GLN D N 1
ATOM 3508 C CA . GLN D 1 112 ? 37.296 42.483 36.950 1.00 50.45 96 GLN D CA 1
ATOM 3509 C C . GLN D 1 112 ? 36.891 42.412 35.480 1.00 55.18 96 GLN D C 1
ATOM 3510 O O . GLN D 1 112 ? 36.712 41.325 34.918 1.00 55.12 96 GLN D O 1
ATOM 3516 N N . LEU D 1 113 ? 36.749 43.576 34.860 1.00 49.65 97 LEU D N 1
ATOM 3517 C CA . LEU D 1 113 ? 36.294 43.642 33.487 1.00 48.44 97 LEU D CA 1
ATOM 3518 C C . LEU D 1 113 ? 37.319 42.988 32.550 1.00 55.86 97 LEU D C 1
ATOM 3519 O O . LEU D 1 113 ? 36.957 42.157 31.717 1.00 51.02 97 LEU D O 1
ATOM 3524 N N . PHE D 1 114 ? 38.588 43.352 32.697 1.00 50.79 98 PHE D N 1
ATOM 3525 C CA . PHE D 1 114 ? 39.620 42.764 31.861 1.00 55.48 98 PHE D CA 1
ATOM 3526 C C . PHE D 1 114 ? 39.689 41.236 32.001 1.00 57.97 98 PHE D C 1
ATOM 3527 O O . PHE D 1 114 ? 39.806 40.528 30.992 1.00 54.15 98 PHE D O 1
ATOM 3535 N N . LYS D 1 115 ? 39.636 40.734 33.241 1.00 53.30 99 LYS D N 1
ATOM 3536 C CA . LYS D 1 115 ? 39.723 39.289 33.482 1.00 56.76 99 LYS D CA 1
ATOM 3537 C C . LYS D 1 115 ? 38.517 38.580 32.893 1.00 61.61 99 LYS D C 1
ATOM 3538 O O . LYS D 1 115 ? 38.641 37.505 32.308 1.00 58.68 99 LYS D O 1
ATOM 3544 N N . ARG D 1 116 ? 37.360 39.173 33.064 1.00 67.14 100 ARG D N 1
ATOM 3545 C CA . ARG D 1 116 ? 36.149 38.607 32.542 1.00 66.72 100 ARG D CA 1
ATOM 3546 C C . ARG D 1 116 ? 36.101 38.575 31.026 1.00 64.46 100 ARG D C 1
ATOM 3547 O O . ARG D 1 116 ? 35.719 37.595 30.460 1.00 59.54 100 ARG D O 1
ATOM 3555 N N . ILE D 1 117 ? 36.499 39.641 30.366 1.00 57.67 101 ILE D N 1
ATOM 3556 C CA . ILE D 1 117 ? 36.518 39.639 28.905 1.00 59.64 101 ILE D CA 1
ATOM 3557 C C . ILE D 1 117 ? 37.635 38.691 28.438 1.00 61.50 101 ILE D C 1
ATOM 3558 O O . ILE D 1 117 ? 37.466 37.968 27.449 1.00 64.09 101 ILE D O 1
ATOM 3563 N N . SER D 1 118 ? 38.750 38.662 29.167 1.00 52.83 102 SER D N 1
ATOM 3564 C CA . SER D 1 118 ? 39.850 37.757 28.819 1.00 55.86 102 SER D CA 1
ATOM 3565 C C . SER D 1 118 ? 39.413 36.309 28.880 1.00 55.77 102 SER D C 1
ATOM 3566 O O . SER D 1 118 ? 39.642 35.542 27.946 1.00 56.95 102 SER D O 1
ATOM 3569 N N . ARG D 1 119 ? 38.760 35.951 29.979 1.00 52.75 103 ARG D N 1
ATOM 3570 C CA . ARG D 1 119 ? 38.298 34.587 30.176 1.00 56.04 103 ARG D CA 1
ATOM 3571 C C . ARG D 1 119 ? 37.284 34.217 29.096 1.00 59.94 103 ARG D C 1
ATOM 3572 O O . ARG D 1 119 ? 37.422 33.187 28.445 1.00 61.93 103 ARG D O 1
ATOM 3580 N N . ASP D 1 120 ? 36.303 35.083 28.872 1.00 60.46 104 ASP D N 1
ATOM 3581 C CA . ASP D 1 120 ? 35.242 34.808 27.903 1.00 60.80 104 ASP D CA 1
ATOM 3582 C C . ASP D 1 120 ? 35.738 34.696 26.460 1.00 66.13 104 ASP D C 1
ATOM 3583 O O . ASP D 1 120 ? 35.235 33.870 25.693 1.00 64.83 104 ASP D O 1
ATOM 3588 N N . LEU D 1 121 ? 36.718 35.516 26.086 1.00 61.49 105 LEU D N 1
ATOM 3589 C CA . LEU D 1 121 ? 37.299 35.414 24.759 1.00 59.39 105 LEU D CA 1
ATOM 3590 C C . LEU D 1 121 ? 38.021 34.068 24.570 1.00 65.54 105 LEU D C 1
ATOM 3591 O O . LEU D 1 121 ? 37.777 33.354 23.586 1.00 63.08 105 LEU D O 1
ATOM 3596 N N . GLU D 1 122 ? 38.898 33.735 25.513 1.00 61.57 106 GLU D N 1
ATOM 3597 C CA . GLU D 1 122 ? 39.597 32.452 25.511 1.00 61.75 106 GLU D CA 1
ATOM 3598 C C . GLU D 1 122 ? 38.612 31.280 25.401 1.00 68.52 106 GLU D C 1
ATOM 3599 O O . GLU D 1 122 ? 38.887 30.305 24.701 1.00 70.91 106 GLU D O 1
ATOM 3605 N N . GLU D 1 123 ? 37.457 31.376 26.059 1.00 62.90 107 GLU D N 1
ATOM 3606 C CA . GLU D 1 123 ? 36.486 30.279 25.996 1.00 65.26 107 GLU D CA 1
ATOM 3607 C C . GLU D 1 123 ? 35.770 30.233 24.648 1.00 67.26 107 GLU D C 1
ATOM 3608 O O . GLU D 1 123 ? 35.557 29.156 24.097 1.00 63.96 107 GLU D O 1
ATOM 3614 N N . LEU D 1 124 ? 35.416 31.400 24.116 1.00 60.84 108 LEU D N 1
ATOM 3615 C CA . LEU D 1 124 ? 34.755 31.490 22.817 1.00 61.17 108 LEU D CA 1
ATOM 3616 C C . LEU D 1 124 ? 35.620 30.865 21.723 1.00 60.73 108 LEU D C 1
ATOM 3617 O O . LEU D 1 124 ? 35.142 30.071 20.915 1.00 56.35 108 LEU D O 1
ATOM 3622 N N . VAL D 1 125 ? 36.894 31.235 21.710 1.00 55.42 109 VAL D N 1
ATOM 3623 C CA . VAL D 1 125 ? 37.847 30.693 20.757 1.00 61.18 109 VAL D CA 1
ATOM 3624 C C . VAL D 1 125 ? 38.008 29.182 20.899 1.00 66.84 109 VAL D C 1
ATOM 3625 O O . VAL D 1 125 ? 37.977 28.463 19.904 1.00 69.13 109 VAL D O 1
ATOM 3629 N N . GLN D 1 126 ? 38.168 28.700 22.128 1.00 67.11 110 GLN D N 1
ATOM 3630 C CA . GLN D 1 126 ? 38.388 27.279 22.330 1.00 70.35 110 GLN D CA 1
ATOM 3631 C C . GLN D 1 126 ? 37.168 26.476 21.889 1.00 62.33 110 GLN D C 1
ATOM 3632 O O . GLN D 1 126 ? 37.310 25.395 21.308 1.00 56.81 110 GLN D O 1
ATOM 3638 N N . ALA D 1 127 ? 35.973 27.007 22.142 1.00 51.13 111 ALA D N 1
ATOM 3639 C CA . ALA D 1 127 ? 34.752 26.291 21.792 1.00 52.22 111 ALA D CA 1
ATOM 3640 C C . ALA D 1 127 ? 34.493 26.392 20.290 1.00 60.17 111 ALA D C 1
ATOM 3641 O O . ALA D 1 127 ? 33.997 25.443 19.671 1.00 68.74 111 ALA D O 1
ATOM 3643 N N . SER D 1 128 ? 34.852 27.533 19.710 1.00 60.99 112 SER D N 1
ATOM 3644 C CA . SER D 1 128 ? 34.778 27.724 18.264 1.00 64.02 112 SER D CA 1
ATOM 3645 C C . SER D 1 128 ? 35.682 26.739 17.532 1.00 63.41 112 SER D C 1
ATOM 3646 O O . SER D 1 128 ? 35.239 26.007 16.640 1.00 58.36 112 SER D O 1
ATOM 3649 N N . ILE D 1 129 ? 36.948 26.714 17.933 1.00 60.55 113 ILE D N 1
ATOM 3650 C CA . ILE D 1 129 ? 37.920 25.805 17.357 1.00 60.19 113 ILE D CA 1
ATOM 3651 C C . ILE D 1 129 ? 37.446 24.359 17.484 1.00 62.32 113 ILE D C 1
ATOM 3652 O O . ILE D 1 129 ? 37.635 23.562 16.571 1.00 66.58 113 ILE D O 1
ATOM 3657 N N . ALA D 1 130 ? 36.783 24.036 18.588 1.00 63.35 114 ALA D N 1
ATOM 3658 C CA . ALA D 1 130 ? 36.308 22.674 18.801 1.00 64.93 114 ALA D CA 1
ATOM 3659 C C . ALA D 1 130 ? 35.057 22.346 17.964 1.00 59.38 114 ALA D C 1
ATOM 3660 O O . ALA D 1 130 ? 34.915 21.211 17.505 1.00 63.36 114 ALA D O 1
ATOM 3662 N N . LYS D 1 131 ? 34.148 23.310 17.779 1.00 58.03 115 LYS D N 1
ATOM 3663 C CA . LYS D 1 131 ? 32.961 23.071 16.946 1.00 62.50 115 LYS D CA 1
ATOM 3664 C C . LYS D 1 131 ? 33.402 22.886 15.496 1.00 59.41 115 LYS D C 1
ATOM 3665 O O . LYS D 1 131 ? 32.955 21.971 14.802 1.00 67.06 115 LYS D O 1
ATOM 3671 N N . LEU D 1 132 ? 34.297 23.764 15.064 1.00 57.94 116 LEU D N 1
ATOM 3672 C CA . LEU D 1 132 ? 34.917 23.705 13.752 1.00 63.82 116 LEU D CA 1
ATOM 3673 C C . LEU D 1 132 ? 35.576 22.348 13.491 1.00 68.69 116 LEU D C 1
ATOM 3674 O O . LEU D 1 132 ? 35.320 21.708 12.465 1.00 63.81 116 LEU D O 1
ATOM 3679 N N . LYS D 1 133 ? 36.394 21.899 14.427 1.00 73.43 117 LYS D N 1
ATOM 3680 C CA . LYS D 1 133 ? 37.091 20.646 14.253 1.00 68.05 117 LYS D CA 1
ATOM 3681 C C . LYS D 1 133 ? 36.131 19.495 14.082 1.00 66.42 117 LYS D C 1
ATOM 3682 O O . LYS D 1 133 ? 36.353 18.641 13.237 1.00 66.12 117 LYS D O 1
ATOM 3688 N N . GLU D 1 134 ? 35.066 19.457 14.869 1.00 61.00 118 GLU D N 1
ATOM 3689 C CA . GLU D 1 134 ? 34.110 18.376 14.709 1.00 77.48 118 GLU D CA 1
ATOM 3690 C C . GLU D 1 134 ? 33.431 18.481 13.349 1.00 74.13 118 GLU D C 1
ATOM 3691 O O . GLU D 1 134 ? 33.189 17.481 12.695 1.00 71.12 118 GLU D O 1
ATOM 3697 N N . TYR D 1 135 ? 33.119 19.697 12.931 1.00 66.75 119 TYR D N 1
ATOM 3698 C CA . TYR D 1 135 ? 32.510 19.909 11.633 1.00 68.60 119 TYR D CA 1
ATOM 3699 C C . TYR D 1 135 ? 33.411 19.577 10.437 1.00 71.72 119 TYR D C 1
ATOM 3700 O O . TYR D 1 135 ? 32.973 18.942 9.494 1.00 65.67 119 TYR D O 1
ATOM 3709 N N . ILE D 1 136 ? 34.669 20.005 10.479 1.00 69.22 120 ILE D N 1
ATOM 3710 C CA . ILE D 1 136 ? 35.591 19.749 9.379 1.00 69.22 120 ILE D CA 1
ATOM 3711 C C . ILE D 1 136 ? 35.825 18.266 9.220 1.00 79.50 120 ILE D C 1
ATOM 3712 O O . ILE D 1 136 ? 35.777 17.734 8.126 1.00 85.56 120 ILE D O 1
ATOM 3717 N N . PHE D 1 137 ? 36.056 17.599 10.333 1.00 79.93 121 PHE D N 1
ATOM 3718 C CA . PHE D 1 137 ? 36.247 16.145 10.316 1.00 80.36 121 PHE D CA 1
ATOM 3719 C C . PHE D 1 137 ? 34.970 15.426 10.758 1.00 88.63 121 PHE D C 1
ATOM 3720 O O . PHE D 1 137 ? 33.914 16.044 10.873 1.00 93.67 121 PHE D O 1
ATOM 3728 N N . LYS D 1 138 ? 35.066 14.123 10.985 1.00 96.68 122 LYS D N 1
ATOM 3729 C CA . LYS D 1 138 ? 33.926 13.333 11.455 1.00 113.19 122 LYS D CA 1
ATOM 3730 C C . LYS D 1 138 ? 32.684 13.511 10.578 1.00 113.22 122 LYS D C 1
ATOM 3731 O O . LYS D 1 138 ? 32.786 13.650 9.356 1.00 109.35 122 LYS D O 1
ATOM 3737 N N . LYS E 1 28 ? 47.471 38.116 69.154 1.00 138.76 12 LYS E N 1
ATOM 3738 C CA . LYS E 1 28 ? 46.368 37.160 69.107 1.00 132.08 12 LYS E CA 1
ATOM 3739 C C . LYS E 1 28 ? 45.558 37.171 70.401 1.00 119.77 12 LYS E C 1
ATOM 3740 O O . LYS E 1 28 ? 46.105 36.956 71.479 1.00 115.29 12 LYS E O 1
ATOM 3746 N N . THR E 1 29 ? 44.255 37.389 70.295 1.00 119.19 13 THR E N 1
ATOM 3747 C CA . THR E 1 29 ? 43.386 37.410 71.464 1.00 115.14 13 THR E CA 1
ATOM 3748 C C . THR E 1 29 ? 43.184 36.015 72.021 1.00 104.15 13 THR E C 1
ATOM 3749 O O . THR E 1 29 ? 43.443 35.035 71.349 1.00 106.57 13 THR E O 1
ATOM 3753 N N . GLN E 1 30 ? 42.704 35.931 73.253 1.00 98.20 14 GLN E N 1
ATOM 3754 C CA . GLN E 1 30 ? 42.482 34.638 73.884 1.00 105.78 14 GLN E CA 1
ATOM 3755 C C . GLN E 1 30 ? 41.426 33.796 73.182 1.00 102.99 14 GLN E C 1
ATOM 3756 O O . GLN E 1 30 ? 41.580 32.591 73.051 1.00 106.78 14 GLN E O 1
ATOM 3762 N N . ILE E 1 31 ? 40.358 34.437 72.728 1.00 90.68 15 ILE E N 1
ATOM 3763 C CA . ILE E 1 31 ? 39.283 33.740 72.036 1.00 94.41 15 ILE E CA 1
ATOM 3764 C C . ILE E 1 31 ? 39.819 33.109 70.763 1.00 87.85 15 ILE E C 1
ATOM 3765 O O . ILE E 1 31 ? 39.426 32.016 70.397 1.00 82.92 15 ILE E O 1
ATOM 3770 N N . GLU E 1 32 ? 40.716 33.808 70.093 1.00 86.51 16 GLU E N 1
ATOM 3771 C CA . GLU E 1 32 ? 41.300 33.303 68.872 1.00 94.51 16 GLU E CA 1
ATOM 3772 C C . GLU E 1 32 ? 42.033 32.019 69.206 1.00 100.77 16 GLU E C 1
ATOM 3773 O O . GLU E 1 32 ? 41.972 31.047 68.469 1.00 109.46 16 GLU E O 1
ATOM 3779 N N . LYS E 1 33 ? 42.723 32.023 70.336 1.00 89.86 17 LYS E N 1
ATOM 3780 C CA . LYS E 1 33 ? 43.480 30.862 70.806 1.00 87.62 17 LYS E CA 1
ATOM 3781 C C . LYS E 1 33 ? 42.576 29.716 71.252 1.00 85.00 17 LYS E C 1
ATOM 3782 O O . LYS E 1 33 ? 42.867 28.547 71.001 1.00 81.43 17 LYS E O 1
ATOM 3788 N N . LEU E 1 34 ? 41.480 30.057 71.921 1.00 83.61 18 LEU E N 1
ATOM 3789 C CA . LEU E 1 34 ? 40.507 29.064 72.362 1.00 84.86 18 LEU E CA 1
ATOM 3790 C C . LEU E 1 34 ? 39.923 28.288 71.181 1.00 79.20 18 LEU E C 1
ATOM 3791 O O . LEU E 1 34 ? 39.921 27.061 71.196 1.00 77.94 18 LEU E O 1
ATOM 3796 N N . LEU E 1 35 ? 39.481 29.002 70.163 1.00 79.26 19 LEU E N 1
ATOM 3797 C CA . LEU E 1 35 ? 38.891 28.394 68.992 1.00 83.11 19 LEU E CA 1
ATOM 3798 C C . LEU E 1 35 ? 39.836 27.503 68.242 1.00 78.89 19 LEU E C 1
ATOM 3799 O O . LEU E 1 35 ? 39.445 26.459 67.776 1.00 71.35 19 LEU E O 1
ATOM 3804 N N . GLU E 1 36 ? 41.079 27.919 68.118 1.00 76.58 20 GLU E N 1
ATOM 3805 C CA . GLU E 1 36 ? 42.033 27.112 67.406 1.00 80.94 20 GLU E CA 1
ATOM 3806 C C . GLU E 1 36 ? 42.217 25.790 68.105 1.00 78.25 20 GLU E C 1
ATOM 3807 O O . GLU E 1 36 ? 42.259 24.759 67.473 1.00 78.67 20 GLU E O 1
ATOM 3813 N N . PHE E 1 37 ? 42.330 25.819 69.418 1.00 68.94 21 PHE E N 1
ATOM 3814 C CA . PHE E 1 37 ? 42.493 24.601 70.169 1.00 72.66 21 PHE E CA 1
ATOM 3815 C C . PHE E 1 37 ? 41.261 23.731 70.104 1.00 72.16 21 PHE E C 1
ATOM 3816 O O . PHE E 1 37 ? 41.339 22.545 69.941 1.00 75.88 21 PHE E O 1
ATOM 3832 N N . TYR E 1 39 ? 38.693 23.614 67.865 1.00 75.89 23 TYR E N 1
ATOM 3833 C CA . TYR E 1 39 ? 38.291 23.044 66.599 1.00 76.63 23 TYR E CA 1
ATOM 3834 C C . TYR E 1 39 ? 39.435 22.681 65.697 1.00 85.74 23 TYR E C 1
ATOM 3835 O O . TYR E 1 39 ? 39.231 22.351 64.554 1.00 82.01 23 TYR E O 1
ATOM 3844 N N . GLY E 1 40 ? 40.641 22.744 66.217 1.00 85.86 24 GLY E N 1
ATOM 3845 C CA . GLY E 1 40 ? 41.833 22.475 65.427 1.00 77.40 24 GLY E CA 1
ATOM 3846 C C . GLY E 1 40 ? 41.916 23.339 64.181 1.00 88.29 24 GLY E C 1
ATOM 3847 O O . GLY E 1 40 ? 42.076 22.830 63.071 1.00 97.70 24 GLY E O 1
ATOM 3848 N N . LEU E 1 41 ? 41.783 24.651 64.359 1.00 89.67 25 LEU E N 1
ATOM 3849 C CA . LEU E 1 41 ? 41.796 25.588 63.239 1.00 85.24 25 LEU E CA 1
ATOM 3850 C C . LEU E 1 41 ? 43.130 26.327 63.176 1.00 92.24 25 LEU E C 1
ATOM 3851 O O . LEU E 1 41 ? 43.829 26.423 64.177 1.00 97.33 25 LEU E O 1
ATOM 3856 N N . ASN E 1 42 ? 43.477 26.846 62.002 1.00 93.89 26 ASN E N 1
ATOM 3857 C CA . ASN E 1 42 ? 44.604 27.766 61.867 1.00 102.69 26 ASN E CA 1
ATOM 3858 C C . ASN E 1 42 ? 44.201 29.174 62.310 1.00 101.37 26 ASN E C 1
ATOM 3859 O O . ASN E 1 42 ? 43.023 29.422 62.580 1.00 97.90 26 ASN E O 1
ATOM 3864 N N . GLU E 1 43 ? 45.164 30.090 62.396 1.00 100.82 27 GLU E N 1
ATOM 3865 C CA . GLU E 1 43 ? 44.844 31.482 62.731 1.00 112.24 27 GLU E CA 1
ATOM 3866 C C . GLU E 1 43 ? 43.909 32.081 61.686 1.00 106.02 27 GLU E C 1
ATOM 3867 O O . GLU E 1 43 ? 42.902 32.718 62.013 1.00 99.79 27 GLU E O 1
ATOM 3873 N N . LYS E 1 44 ? 44.257 31.853 60.425 1.00 100.23 28 LYS E N 1
ATOM 3874 C CA . LYS E 1 44 ? 43.526 32.425 59.314 1.00 93.68 28 LYS E CA 1
ATOM 3875 C C . LYS E 1 44 ? 42.093 31.892 59.217 1.00 87.58 28 LYS E C 1
ATOM 3876 O O . LYS E 1 44 ? 41.199 32.605 58.756 1.00 87.99 28 LYS E O 1
ATOM 3882 N N . GLU E 1 45 ? 41.864 30.657 59.662 1.00 86.75 29 GLU E N 1
ATOM 3883 C CA . GLU E 1 45 ? 40.502 30.105 59.666 1.00 82.09 29 GLU E CA 1
ATOM 3884 C C . GLU E 1 45 ? 39.625 30.769 60.726 1.00 85.81 29 GLU E C 1
ATOM 3885 O O . GLU E 1 45 ? 38.419 30.946 60.519 1.00 90.96 29 GLU E O 1
ATOM 3891 N N . VAL E 1 46 ? 40.225 31.146 61.854 1.00 85.97 30 VAL E N 1
ATOM 3892 C CA . VAL E 1 46 ? 39.503 31.914 62.860 1.00 77.77 30 VAL E CA 1
ATOM 3893 C C . VAL E 1 46 ? 39.222 33.324 62.333 1.00 73.02 30 VAL E C 1
ATOM 3894 O O . VAL E 1 46 ? 38.155 33.885 62.572 1.00 75.82 30 VAL E O 1
ATOM 3898 N N . GLN E 1 47 ? 40.172 33.894 61.603 1.00 67.48 31 GLN E N 1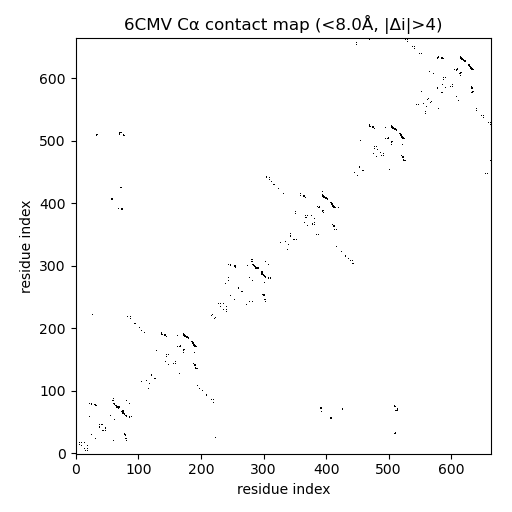
ATOM 3899 C CA . GLN E 1 47 ? 39.923 35.157 60.926 1.00 66.96 31 GLN E CA 1
ATOM 3900 C C . GLN E 1 47 ? 38.816 35.010 59.870 1.00 73.22 31 GLN E C 1
ATOM 3901 O O . GLN E 1 47 ? 38.010 35.925 59.672 1.00 75.60 31 GLN E O 1
ATOM 3907 N N . LEU E 1 48 ? 38.772 33.851 59.211 1.00 59.83 32 LEU E N 1
ATOM 3908 C CA . LEU E 1 48 ? 37.737 33.575 58.220 1.00 57.82 32 LEU E CA 1
ATOM 3909 C C . LEU E 1 48 ? 36.341 33.662 58.831 1.00 58.70 32 LEU E C 1
ATOM 3910 O O . LEU E 1 48 ? 35.475 34.380 58.312 1.00 64.27 32 LEU E O 1
ATOM 3915 N N . ILE E 1 49 ? 36.136 32.927 59.923 1.00 54.30 33 ILE E N 1
ATOM 3916 C CA . ILE E 1 49 ? 34.874 32.946 60.666 1.00 56.76 33 ILE E CA 1
ATOM 3917 C C . ILE E 1 49 ? 34.438 34.360 61.000 1.00 65.35 33 ILE E C 1
ATOM 3918 O O . ILE E 1 49 ? 33.289 34.735 60.787 1.00 61.28 33 ILE E O 1
ATOM 3923 N N . PHE E 1 50 ? 35.369 35.137 61.543 1.00 78.42 34 PHE E N 1
ATOM 3924 C CA . PHE E 1 50 ? 35.061 36.488 61.984 1.00 74.28 34 PHE E CA 1
ATOM 3925 C C . PHE E 1 50 ? 34.882 37.410 60.799 1.00 70.58 34 PHE E C 1
ATOM 3926 O O . PHE E 1 50 ? 34.075 38.343 60.858 1.00 63.44 34 PHE E O 1
ATOM 3934 N N . ARG E 1 51 ? 35.630 37.146 59.728 1.00 67.44 35 ARG E N 1
ATOM 3935 C CA . ARG E 1 51 ? 35.409 37.849 58.476 1.00 69.49 35 ARG E CA 1
ATOM 3936 C C . ARG E 1 51 ? 33.959 37.662 58.030 1.00 63.67 35 ARG E C 1
ATOM 3937 O O . ARG E 1 51 ? 33.298 38.626 57.640 1.00 67.69 35 ARG E O 1
ATOM 3945 N N . LEU E 1 52 ? 33.470 36.425 58.085 1.00 58.80 36 LEU E N 1
ATOM 3946 C CA . LEU E 1 52 ? 32.090 36.135 57.680 1.00 60.02 36 LEU E CA 1
ATOM 3947 C C . LEU E 1 52 ? 31.094 36.733 58.668 1.00 67.07 36 LEU E C 1
ATOM 3948 O O . LEU E 1 52 ? 30.034 37.228 58.277 1.00 64.27 36 LEU E O 1
ATOM 3953 N N . LEU E 1 53 ? 31.441 36.677 59.951 1.00 64.34 37 LEU E N 1
ATOM 3954 C CA . LEU E 1 53 ? 30.560 37.169 61.001 1.00 60.75 37 LEU E CA 1
ATOM 3955 C C . LEU E 1 53 ? 30.229 38.655 60.816 1.00 64.58 37 LEU E C 1
ATOM 3956 O O . LEU E 1 53 ? 29.068 39.045 60.912 1.00 67.30 37 LEU E O 1
ATOM 3961 N N . TYR E 1 54 ? 31.241 39.473 60.540 1.00 68.39 38 TYR E N 1
ATOM 3962 C CA . TYR E 1 54 ? 31.047 40.919 60.474 1.00 73.83 38 TYR E CA 1
ATOM 3963 C C . TYR E 1 54 ? 30.664 41.431 59.077 1.00 82.92 38 TYR E C 1
ATOM 3964 O O . TYR E 1 54 ? 30.736 42.619 58.800 1.00 95.76 38 TYR E O 1
ATOM 3973 N N . SER E 1 55 ? 30.248 40.524 58.217 1.00 79.04 39 SER E N 1
ATOM 3974 C CA . SER E 1 55 ? 29.879 40.895 56.877 1.00 65.13 39 SER E CA 1
ATOM 3975 C C . SER E 1 55 ? 28.386 41.069 56.731 1.00 79.37 39 SER E C 1
ATOM 3976 O O . SER E 1 55 ? 27.602 40.249 57.180 1.00 87.40 39 SER E O 1
ATOM 3979 N N . ASP E 1 56 ? 28.008 42.172 56.111 1.00 81.95 40 ASP E N 1
ATOM 3980 C CA . ASP E 1 56 ? 26.623 42.491 55.852 1.00 93.51 40 ASP E CA 1
ATOM 3981 C C . ASP E 1 56 ? 26.020 41.482 54.896 1.00 95.57 40 ASP E C 1
ATOM 3982 O O . ASP E 1 56 ? 24.854 41.125 54.999 1.00 99.83 40 ASP E O 1
ATOM 3987 N N . THR E 1 57 ? 26.830 41.050 53.940 1.00 84.40 41 THR E N 1
ATOM 3988 C CA . THR E 1 57 ? 26.386 40.139 52.907 1.00 71.47 41 THR E CA 1
ATOM 3989 C C . THR E 1 57 ? 27.109 38.807 52.768 1.00 70.15 41 THR E C 1
ATOM 3990 O O . THR E 1 57 ? 28.291 38.701 53.027 1.00 68.92 41 THR E O 1
ATOM 3994 N N . LYS E 1 58 ? 26.368 37.794 52.339 1.00 66.78 42 LYS E N 1
ATOM 3995 C CA . LYS E 1 58 ? 26.924 36.497 52.030 1.00 57.07 42 LYS E CA 1
ATOM 3996 C C . LYS E 1 58 ? 28.146 36.645 51.113 1.00 61.61 42 LYS E C 1
ATOM 3997 O O . LYS E 1 58 ? 28.126 37.434 50.173 1.00 67.87 42 LYS E O 1
ATOM 4003 N N . LEU E 1 59 ? 29.204 35.881 51.369 1.00 51.79 43 LEU E N 1
ATOM 4004 C CA . LEU E 1 59 ? 30.415 36.003 50.563 1.00 50.25 43 LEU E CA 1
ATOM 4005 C C . LEU E 1 59 ? 30.680 34.762 49.715 1.00 52.27 43 LEU E C 1
ATOM 4006 O O . LEU E 1 59 ? 30.354 33.646 50.121 1.00 49.66 43 LEU E O 1
ATOM 4011 N N . ASN E 1 60 ? 31.250 34.967 48.530 1.00 49.21 44 ASN E N 1
ATOM 4012 C CA . ASN E 1 60 ? 31.560 33.866 47.616 1.00 59.63 44 ASN E CA 1
ATOM 4013 C C . ASN E 1 60 ? 33.045 33.518 47.686 1.00 52.24 44 ASN E C 1
ATOM 4014 O O . ASN E 1 60 ? 33.835 34.258 48.283 1.00 54.93 44 ASN E O 1
ATOM 4019 N N . ILE E 1 61 ? 33.443 32.418 47.057 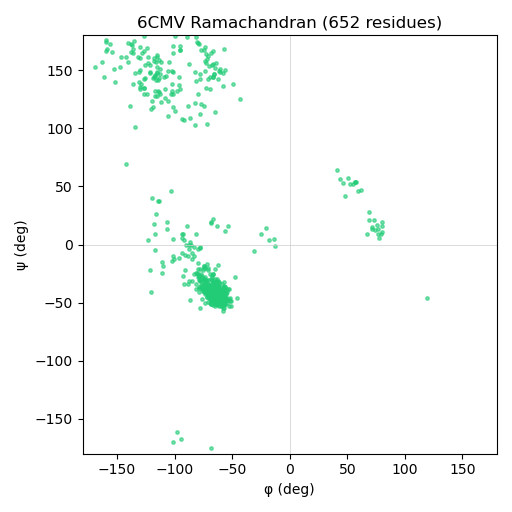1.00 55.03 45 ILE E N 1
ATOM 4020 C CA . ILE E 1 61 ? 34.832 31.952 47.196 1.00 62.53 45 ILE E CA 1
ATOM 4021 C C . ILE E 1 61 ? 35.860 32.830 46.480 1.00 61.57 45 ILE E C 1
ATOM 4022 O O . ILE E 1 61 ? 37.043 32.786 46.797 1.00 60.69 45 ILE E O 1
ATOM 4027 N N . GLU E 1 62 ? 35.423 33.622 45.515 1.00 55.71 46 GLU E N 1
ATOM 4028 C CA . GLU E 1 62 ? 36.378 34.371 44.724 1.00 57.18 46 GLU E CA 1
ATOM 4029 C C . GLU E 1 62 ? 36.881 35.553 45.536 1.00 71.81 46 GLU E C 1
ATOM 4030 O O . GLU E 1 62 ? 38.085 35.805 45.605 1.00 78.08 46 GLU E O 1
ATOM 4036 N N . GLU E 1 63 ? 35.958 36.272 46.165 1.00 77.82 47 GLU E N 1
ATOM 4037 C CA . GLU E 1 63 ? 36.348 37.450 46.923 1.00 72.67 47 GLU E CA 1
ATOM 4038 C C . GLU E 1 63 ? 37.110 37.037 48.175 1.00 70.23 47 GLU E C 1
ATOM 4039 O O . GLU E 1 63 ? 38.046 37.721 48.578 1.00 79.66 47 GLU E O 1
ATOM 4045 N N . LEU E 1 64 ? 36.715 35.914 48.775 1.00 66.47 48 LEU E N 1
ATOM 4046 C CA . LEU E 1 64 ? 37.424 35.369 49.932 1.00 70.80 48 LEU E CA 1
ATOM 4047 C C . LEU E 1 64 ? 38.843 34.935 49.562 1.00 74.26 48 LEU E C 1
ATOM 4048 O O . LEU E 1 64 ? 39.780 35.166 50.319 1.00 78.03 48 LEU E O 1
ATOM 4053 N N . ALA E 1 65 ? 39.003 34.337 48.391 1.00 80.30 49 ALA E N 1
ATOM 4054 C CA . ALA E 1 65 ? 40.318 33.917 47.938 1.00 79.23 49 ALA E CA 1
ATOM 4055 C C . ALA E 1 65 ? 41.249 35.101 47.731 1.00 85.36 49 ALA E C 1
ATOM 4056 O O . ALA E 1 65 ? 42.404 35.061 48.118 1.00 87.27 49 ALA E O 1
ATOM 4058 N N . GLU E 1 66 ? 40.734 36.159 47.124 1.00 89.80 50 GLU E N 1
ATOM 4059 C CA . GLU E 1 66 ? 41.518 37.357 46.873 1.00 103.43 50 GLU E CA 1
ATOM 4060 C C . GLU E 1 66 ? 41.949 38.008 48.168 1.00 103.40 50 GLU E C 1
ATOM 4061 O O . GLU E 1 66 ? 43.040 38.542 48.271 1.00 119.84 50 GLU E O 1
ATOM 4067 N N . GLU E 1 67 ? 41.067 37.982 49.150 1.00 85.07 51 GLU E N 1
ATOM 4068 C CA . GLU E 1 67 ? 41.336 38.586 50.447 1.00 83.10 51 GLU E CA 1
ATOM 4069 C C . GLU E 1 67 ? 42.367 37.840 51.277 1.00 86.60 51 GLU E C 1
ATOM 4070 O O . GLU E 1 67 ? 43.223 38.445 51.905 1.00 96.37 51 GLU E O 1
ATOM 4076 N N . PHE E 1 68 ? 42.277 36.520 51.288 1.00 77.16 52 PHE E N 1
ATOM 4077 C CA . PHE E 1 68 ? 43.193 35.710 52.072 1.00 82.16 52 PHE E CA 1
ATOM 4078 C C . PHE E 1 68 ? 44.387 35.300 51.211 1.00 91.24 52 PHE E C 1
ATOM 4079 O O . PHE E 1 68 ? 45.215 34.495 51.632 1.00 95.25 52 PHE E O 1
ATOM 4087 N N . LYS E 1 69 ? 44.470 35.899 50.020 1.00 96.54 53 LYS E N 1
ATOM 4088 C CA . LYS E 1 69 ? 45.578 35.717 49.075 1.00 97.57 53 LYS E CA 1
ATOM 4089 C C . LYS E 1 69 ? 45.951 34.248 48.906 1.00 88.65 53 LYS E C 1
ATOM 4090 O O . LYS E 1 69 ? 47.108 33.862 49.026 1.00 92.03 53 LYS E O 1
ATOM 4096 N N . VAL E 1 70 ? 44.941 33.448 48.596 1.00 85.16 54 VAL E N 1
ATOM 4097 C CA . VAL E 1 70 ? 45.039 32.001 48.573 1.00 81.58 54 VAL E CA 1
ATOM 4098 C C . VAL E 1 70 ? 44.233 31.522 47.358 1.00 86.43 54 VAL E C 1
ATOM 4099 O O . VAL E 1 70 ? 43.382 32.263 46.860 1.00 96.09 54 VAL E O 1
ATOM 4103 N N . SER E 1 71 ? 44.520 30.328 46.841 1.00 83.94 55 SER E N 1
ATOM 4104 C CA . SER E 1 71 ? 43.773 29.802 45.697 1.00 81.10 55 SER E CA 1
ATOM 4105 C C . SER E 1 71 ? 42.320 29.510 46.081 1.00 77.53 55 SER E C 1
ATOM 4106 O O . SER E 1 71 ? 41.975 29.474 47.260 1.00 81.04 55 SER E O 1
ATOM 4109 N N . LYS E 1 72 ? 41.467 29.292 45.088 1.00 81.57 56 LYS E N 1
ATOM 4110 C CA . LYS E 1 72 ? 40.066 29.012 45.370 1.00 76.56 56 LYS E CA 1
ATOM 4111 C C . LYS E 1 72 ? 39.918 27.638 46.006 1.00 65.76 56 LYS E C 1
ATOM 4112 O O . LYS E 1 72 ? 39.066 27.440 46.875 1.00 63.15 56 LYS E O 1
ATOM 4118 N N . ALA E 1 73 ? 40.750 26.696 45.574 1.00 70.39 57 ALA E N 1
ATOM 4119 C CA . ALA E 1 73 ? 40.706 25.332 46.096 1.00 75.45 57 ALA E CA 1
ATOM 4120 C C . ALA E 1 73 ? 41.002 25.293 47.591 1.00 80.34 57 ALA E C 1
ATOM 4121 O O . ALA E 1 73 ? 40.393 24.519 48.328 1.00 78.85 57 ALA E O 1
ATOM 4123 N N . LEU E 1 74 ? 41.933 26.132 48.039 1.00 76.24 58 LEU E N 1
ATOM 4124 C CA . LEU E 1 74 ? 42.324 26.122 49.439 1.00 78.12 58 LEU E CA 1
ATOM 4125 C C . LEU E 1 74 ? 41.310 26.866 50.318 1.00 76.23 58 LEU E C 1
ATOM 4126 O O . LEU E 1 74 ? 40.983 26.396 51.413 1.00 71.93 58 LEU E O 1
ATOM 4131 N N . ILE E 1 75 ? 40.802 28.007 49.847 1.00 73.64 59 ILE E N 1
ATOM 4132 C CA . ILE E 1 75 ? 39.762 28.707 50.598 1.00 71.90 59 ILE E CA 1
ATOM 4133 C C . ILE E 1 75 ? 38.540 27.790 50.708 1.00 72.52 59 ILE E C 1
ATOM 4134 O O . ILE E 1 75 ? 37.886 27.735 51.750 1.00 75.28 59 ILE E O 1
ATOM 4139 N N . SER E 1 76 ? 38.277 27.030 49.646 1.00 69.32 60 SER E N 1
ATOM 4140 C CA . SER E 1 76 ? 37.102 26.179 49.573 1.00 67.65 60 SER E CA 1
ATOM 4141 C C . SER E 1 76 ? 37.209 25.017 50.555 1.00 69.65 60 SER E C 1
ATOM 4142 O O . SER E 1 76 ? 36.213 24.606 51.147 1.00 71.05 60 SER E O 1
ATOM 4145 N N . LYS E 1 77 ? 38.426 24.511 50.742 1.00 71.21 61 LYS E N 1
ATOM 4146 C CA . LYS E 1 77 ? 38.693 23.464 51.725 1.00 69.86 61 LYS E CA 1
ATOM 4147 C C . LYS E 1 77 ? 38.430 23.940 53.160 1.00 67.18 61 LYS E C 1
ATOM 4148 O O . LYS E 1 77 ? 37.750 23.265 53.930 1.00 68.53 61 LYS E O 1
ATOM 4154 N N . SER E 1 78 ? 38.983 25.100 53.511 1.00 58.21 62 SER E N 1
ATOM 4155 C CA . SER E 1 78 ? 38.760 25.705 54.810 1.00 53.30 62 SER E CA 1
ATOM 4156 C C . SER E 1 78 ? 37.274 25.971 55.090 1.00 67.10 62 SER E C 1
ATOM 4157 O O . SER E 1 78 ? 36.775 25.627 56.161 1.00 67.68 62 SER E O 1
ATOM 4160 N N . LEU E 1 79 ? 36.572 26.573 54.131 1.00 64.00 63 LEU E N 1
ATOM 4161 C CA . LEU E 1 79 ? 35.143 26.842 54.279 1.00 64.62 63 LEU E CA 1
ATOM 4162 C C . LEU E 1 79 ? 34.321 25.568 54.525 1.00 70.41 63 LEU E C 1
ATOM 4163 O O . LEU E 1 79 ? 33.346 25.586 55.291 1.00 67.20 63 LEU E O 1
ATOM 4168 N N . SER E 1 80 ? 34.714 24.468 53.881 1.00 64.84 64 SER E N 1
ATOM 4169 C CA . SER E 1 80 ? 34.011 23.193 54.051 1.00 65.19 64 SER E CA 1
ATOM 4170 C C . SER E 1 80 ? 34.255 22.583 55.431 1.00 73.16 64 SER E C 1
ATOM 4171 O O . SER E 1 80 ? 33.358 21.975 56.015 1.00 70.92 64 SER E O 1
ATOM 4174 N N . GLU E 1 81 ? 35.471 22.751 55.944 1.00 75.22 65 GLU E N 1
ATOM 4175 C CA . GLU E 1 81 ? 35.813 22.278 57.278 1.00 77.89 65 GLU E CA 1
ATOM 4176 C C . GLU E 1 81 ? 35.063 23.072 58.358 1.00 71.40 65 GLU E C 1
ATOM 4177 O O . GLU E 1 81 ? 34.550 22.499 59.318 1.00 73.36 65 GLU E O 1
ATOM 4183 N N . LEU E 1 82 ? 35.001 24.389 58.197 1.00 59.74 66 LEU E N 1
ATOM 4184 C CA . LEU E 1 82 ? 34.180 25.232 59.058 1.00 56.96 66 LEU E CA 1
ATOM 4185 C C . LEU E 1 82 ? 32.696 24.873 58.911 1.00 61.23 66 LEU E C 1
ATOM 4186 O O . LEU E 1 82 ? 31.934 24.901 59.882 1.00 70.76 66 LEU E O 1
ATOM 4191 N N . ALA E 1 83 ? 32.283 24.539 57.692 1.00 61.16 67 ALA E N 1
ATOM 4192 C CA . ALA E 1 83 ? 30.904 24.130 57.455 1.00 57.43 67 ALA E CA 1
ATOM 4193 C C . ALA E 1 83 ? 30.610 22.846 58.217 1.00 67.43 67 ALA E C 1
ATOM 4194 O O . ALA E 1 83 ? 29.628 22.767 58.958 1.00 73.52 67 ALA E O 1
ATOM 4196 N N . ASN E 1 84 ? 31.475 21.851 58.042 1.00 70.09 68 ASN E N 1
ATOM 4197 C CA . ASN E 1 84 ? 31.316 20.557 58.703 1.00 78.76 68 ASN E CA 1
ATOM 4198 C C . ASN E 1 84 ? 31.379 20.610 60.225 1.00 74.12 68 ASN E C 1
ATOM 4199 O O . ASN E 1 84 ? 30.750 19.801 60.897 1.00 74.14 68 ASN E O 1
ATOM 4204 N N . LYS E 1 85 ? 32.132 21.568 60.762 1.00 59.68 69 LYS E N 1
ATOM 4205 C CA . LYS E 1 85 ? 32.235 21.752 62.208 1.00 59.71 69 LYS E CA 1
ATOM 4206 C C . LYS E 1 85 ? 31.028 22.502 62.767 1.00 66.75 69 LYS E C 1
ATOM 4207 O O . LYS E 1 85 ? 30.906 22.681 63.978 1.00 72.71 69 LYS E O 1
ATOM 4213 N N . GLY E 1 86 ? 30.134 22.929 61.876 1.00 61.48 70 GLY E N 1
ATOM 4214 C CA . GLY E 1 86 ? 28.916 23.612 62.269 1.00 48.88 70 GLY E CA 1
ATOM 4215 C C . GLY E 1 86 ? 29.125 25.084 62.590 1.00 55.56 70 GLY E C 1
ATOM 4216 O O . GLY E 1 86 ? 28.288 25.700 63.258 1.00 58.72 70 GLY E O 1
ATOM 4217 N N . LEU E 1 87 ? 30.230 25.651 62.113 1.00 53.88 71 LEU E N 1
ATOM 4218 C CA . LEU E 1 87 ? 30.614 27.021 62.487 1.00 56.67 71 LEU E CA 1
ATOM 4219 C C . LEU E 1 87 ? 30.086 28.079 61.523 1.00 61.18 71 LEU E C 1
ATOM 4220 O O . LEU E 1 87 ? 29.759 29.193 61.933 1.00 64.62 71 LEU E O 1
ATOM 4225 N N . ILE E 1 88 ? 30.005 27.733 60.241 1.00 56.95 72 ILE E N 1
ATOM 4226 C CA . ILE E 1 88 ? 29.504 28.671 59.262 1.00 58.20 72 ILE E CA 1
ATOM 4227 C C . ILE E 1 88 ? 28.399 28.027 58.449 1.00 63.77 72 ILE E C 1
ATOM 4228 O O . ILE E 1 88 ? 28.226 26.805 58.466 1.00 62.06 72 ILE E O 1
ATOM 4233 N N . GLU E 1 89 ? 27.647 28.858 57.745 1.00 61.43 73 GLU E N 1
ATOM 4234 C CA . GLU E 1 89 ? 26.559 28.386 56.908 1.00 53.42 73 GLU E CA 1
ATOM 4235 C C . GLU E 1 89 ? 26.996 28.382 55.458 1.00 51.90 73 GLU E C 1
ATOM 4236 O O . GLU E 1 89 ? 27.828 29.191 55.043 1.00 47.67 73 GLU E O 1
ATOM 4242 N N . ARG E 1 90 ? 26.435 27.462 54.688 1.00 54.69 74 ARG E N 1
ATOM 4243 C CA . ARG E 1 90 ? 26.696 27.403 53.263 1.00 48.93 74 ARG E CA 1
ATOM 4244 C C . ARG E 1 90 ? 25.344 27.416 52.579 1.00 53.62 74 ARG E C 1
ATOM 4245 O O . ARG E 1 90 ? 24.411 26.722 53.005 1.00 51.85 74 ARG E O 1
ATOM 4253 N N . GLU E 1 91 ? 25.217 28.230 51.541 1.00 54.39 75 GLU E N 1
ATOM 4254 C CA . GLU E 1 91 ? 23.968 28.299 50.806 1.00 50.03 75 GLU E CA 1
ATOM 4255 C C . GLU E 1 91 ? 24.194 28.076 49.291 1.00 49.57 75 GLU E C 1
ATOM 4256 O O . GLU E 1 91 ? 25.066 28.700 48.683 1.00 45.37 75 GLU E O 1
ATOM 4262 N N . LYS E 1 92 ? 23.434 27.168 48.687 1.00 49.93 76 LYS E N 1
ATOM 4263 C CA . LYS E 1 92 ? 23.406 27.062 47.232 1.00 49.02 76 LYS E CA 1
ATOM 4264 C C . LYS E 1 92 ? 22.519 28.177 46.634 1.00 55.75 76 LYS E C 1
ATOM 4265 O O . LYS E 1 92 ? 21.304 28.174 46.852 1.00 61.28 76 LYS E O 1
ATOM 4271 N N . VAL E 1 93 ? 23.107 29.132 45.908 1.00 46.97 77 VAL E N 1
ATOM 4272 C CA . VAL E 1 93 ? 22.325 30.224 45.304 1.00 52.46 77 VAL E CA 1
ATOM 4273 C C . VAL E 1 93 ? 21.967 29.931 43.842 1.00 61.34 77 VAL E C 1
ATOM 4274 O O . VAL E 1 93 ? 21.116 30.613 43.256 1.00 60.28 77 VAL E O 1
ATOM 4278 N N . SER E 1 94 ? 22.595 28.902 43.270 1.00 50.00 78 SER E N 1
ATOM 4279 C CA . SER E 1 94 ? 22.355 28.547 41.868 1.00 52.76 78 SER E CA 1
ATOM 4280 C C . SER E 1 94 ? 22.966 27.185 41.481 1.00 59.34 78 SER E C 1
ATOM 4281 O O . SER E 1 94 ? 23.955 26.737 42.091 1.00 61.26 78 SER E O 1
ATOM 4284 N N . ASN E 1 95 ? 22.368 26.533 40.475 1.00 76.96 79 ASN E N 1
ATOM 4285 C CA . ASN E 1 95 ? 22.949 25.352 39.808 1.00 72.38 79 ASN E CA 1
ATOM 4286 C C . ASN E 1 95 ? 23.596 25.708 38.469 1.00 79.11 79 ASN E C 1
ATOM 4287 O O . ASN E 1 95 ? 24.268 24.886 37.847 1.00 88.50 79 ASN E O 1
ATOM 4292 N N . GLU E 1 96 ? 23.373 26.939 38.025 1.00 79.50 80 GLU E N 1
ATOM 4293 C CA . GLU E 1 96 ? 23.792 27.375 36.705 1.00 77.25 80 GLU E CA 1
ATOM 4294 C C . GLU E 1 96 ? 25.044 28.238 36.759 1.00 70.14 80 GLU E C 1
ATOM 4295 O O . GLU E 1 96 ? 25.114 29.291 36.122 1.00 82.82 80 GLU E O 1
ATOM 4301 N N . GLY E 1 97 ? 26.030 27.790 37.518 1.00 58.46 81 GLY E N 1
ATOM 4302 C CA . GLY E 1 97 ? 27.337 28.422 37.517 1.00 57.90 81 GLY E CA 1
ATOM 4303 C C . GLY E 1 97 ? 28.098 28.232 36.213 1.00 64.43 81 GLY E C 1
ATOM 4304 O O . GLY E 1 97 ? 27.582 27.639 35.261 1.00 62.79 81 GLY E O 1
ATOM 4305 N N . ARG E 1 98 ? 29.336 28.691 36.147 1.00 66.92 82 ARG E N 1
ATOM 4306 C CA . ARG E 1 98 ? 30.073 28.704 34.889 1.00 75.42 82 ARG E CA 1
ATOM 4307 C C . ARG E 1 98 ? 30.225 27.420 34.101 1.00 88.32 82 ARG E C 1
ATOM 4308 O O . ARG E 1 98 ? 30.123 27.451 32.882 1.00 103.00 82 ARG E O 1
ATOM 4316 N N . LYS E 1 99 ? 30.461 26.305 34.756 1.00 82.59 83 LYS E N 1
ATOM 4317 C CA . LYS E 1 99 ? 30.609 25.059 34.034 1.00 85.88 83 LYS E CA 1
ATOM 4318 C C . LYS E 1 99 ? 29.473 24.135 34.376 1.00 73.94 83 LYS E C 1
ATOM 4319 O O . LYS E 1 99 ? 29.677 22.947 34.525 1.00 77.71 83 LYS E O 1
ATOM 4325 N N . GLY E 1 100 ? 28.276 24.674 34.545 1.00 67.35 84 GLY E N 1
ATOM 4326 C CA . GLY E 1 100 ? 27.183 23.807 34.950 1.00 75.44 84 GLY E CA 1
ATOM 4327 C C . GLY E 1 100 ? 27.312 23.357 36.394 1.00 78.42 84 GLY E C 1
ATOM 4328 O O . GLY E 1 100 ? 26.621 22.432 36.840 1.00 84.56 84 GLY E O 1
ATOM 4329 N N . ARG E 1 101 ? 28.198 24.024 37.124 1.00 61.64 85 ARG E N 1
ATOM 4330 C CA . ARG E 1 101 ? 28.487 23.696 38.509 1.00 67.96 85 ARG E CA 1
ATOM 4331 C C . ARG E 1 101 ? 27.690 24.580 39.451 1.00 65.14 85 ARG E C 1
ATOM 4332 O O . ARG E 1 101 ? 27.481 25.759 39.173 1.00 65.19 85 ARG E O 1
ATOM 4340 N N . PRO E 1 102 ? 27.251 24.041 40.578 1.00 69.49 86 PRO E N 1
ATOM 4341 C CA . PRO E 1 102 ? 26.469 24.835 41.520 1.00 63.43 86 PRO E CA 1
ATOM 4342 C C . PRO E 1 102 ? 27.308 25.944 42.179 1.00 61.24 86 PRO E C 1
ATOM 4343 O O . PRO E 1 102 ? 28.526 25.824 42.270 1.00 60.96 86 PRO E O 1
ATOM 4347 N N . ILE E 1 103 ? 26.659 27.015 42.616 1.00 59.95 87 ILE E N 1
ATOM 4348 C CA . ILE E 1 103 ? 27.353 28.134 43.239 1.00 55.39 87 ILE E CA 1
ATOM 4349 C C . ILE E 1 103 ? 26.971 28.217 44.722 1.00 54.60 87 ILE E C 1
ATOM 4350 O O . ILE E 1 103 ? 25.787 28.207 45.075 1.00 55.19 87 ILE E O 1
ATOM 4355 N N . TYR E 1 104 ? 27.965 28.298 45.591 1.00 58.80 88 TYR E N 1
ATOM 4356 C CA . TYR E 1 104 ? 27.685 28.405 47.012 1.00 51.03 88 TYR E CA 1
ATOM 4357 C C . TYR E 1 104 ? 28.138 29.743 47.546 1.00 49.57 88 TYR E C 1
ATOM 4358 O O . TYR E 1 104 ? 29.189 30.254 47.143 1.00 52.59 88 TYR E O 1
ATOM 4367 N N . VAL E 1 105 ? 27.351 30.320 48.449 1.00 47.58 89 VAL E N 1
ATOM 4368 C CA . VAL E 1 105 ? 27.848 31.457 49.210 1.00 45.37 89 VAL E CA 1
ATOM 4369 C C . VAL E 1 105 ? 27.876 31.091 50.700 1.00 48.18 89 VAL E C 1
ATOM 4370 O O . VAL E 1 105 ? 27.235 30.119 51.142 1.00 48.70 89 VAL E O 1
ATOM 4374 N N . TYR E 1 106 ? 28.656 31.851 51.452 1.00 44.82 90 TYR E N 1
ATOM 4375 C CA . TYR E 1 106 ? 28.934 31.538 52.832 1.00 45.70 90 TYR E CA 1
ATOM 4376 C C . TYR E 1 106 ? 28.602 32.708 53.742 1.00 43.97 90 TYR E C 1
ATOM 4377 O O . TYR E 1 106 ? 28.793 33.860 53.370 1.00 53.26 90 TYR E O 1
ATOM 4386 N N . TYR E 1 107 ? 28.095 32.400 54.930 1.00 54.08 91 TYR E N 1
ATOM 4387 C CA . TYR E 1 107 ? 27.737 33.420 55.908 1.00 52.12 91 TYR E CA 1
ATOM 4388 C C . TYR E 1 107 ? 27.710 32.779 57.296 1.00 52.18 91 TYR E C 1
ATOM 4389 O O . TYR E 1 107 ? 27.798 31.556 57.428 1.00 58.18 91 TYR E O 1
ATOM 4398 N N . VAL E 1 108 ? 27.645 33.608 58.331 1.00 58.26 92 VAL E N 1
ATOM 4399 C CA . VAL E 1 108 ? 27.512 33.123 59.699 1.00 48.64 92 VAL E CA 1
ATOM 4400 C C . VAL E 1 108 ? 26.101 33.408 60.218 1.00 53.08 92 VAL E C 1
ATOM 4401 O O . VAL E 1 108 ? 25.561 34.498 60.028 1.00 59.90 92 VAL E O 1
ATOM 4405 N N . ASP E 1 109 ? 25.492 32.409 60.834 1.00 49.75 93 ASP E N 1
ATOM 4406 C CA . ASP E 1 109 ? 24.258 32.593 61.588 1.00 50.93 93 ASP E CA 1
ATOM 4407 C C . ASP E 1 109 ? 24.667 32.835 63.058 1.00 64.00 93 ASP E C 1
ATOM 4408 O O . ASP E 1 109 ? 25.126 31.909 63.747 1.00 62.12 93 ASP E O 1
ATOM 4413 N N . ARG E 1 110 ? 24.520 34.074 63.514 1.00 60.09 94 ARG E N 1
ATOM 4414 C CA . ARG E 1 110 ? 25.006 34.521 64.836 1.00 54.83 94 ARG E CA 1
ATOM 4415 C C . ARG E 1 110 ? 24.523 33.694 66.022 1.00 56.64 94 ARG E C 1
ATOM 4416 O O . ARG E 1 110 ? 25.321 33.309 66.875 1.00 54.85 94 ARG E O 1
ATOM 4424 N N . GLU E 1 111 ? 23.222 33.422 66.081 1.00 52.57 95 GLU E N 1
ATOM 4425 C CA . GLU E 1 111 ? 22.669 32.579 67.137 1.00 46.97 95 GLU E CA 1
ATOM 4426 C C . GLU E 1 111 ? 23.251 31.164 67.091 1.00 54.04 95 GLU E C 1
ATOM 4427 O O . GLU E 1 111 ? 23.516 30.544 68.135 1.00 63.06 95 GLU E O 1
ATOM 4433 N N . GLN E 1 112 ? 23.436 30.661 65.876 1.00 55.27 96 GLN E N 1
ATOM 4434 C CA . GLN E 1 112 ? 23.933 29.310 65.652 1.00 55.94 96 GLN E CA 1
ATOM 4435 C C . GLN E 1 112 ? 25.412 29.204 66.045 1.00 54.82 96 GLN E C 1
ATOM 4436 O O . GLN E 1 112 ? 25.821 28.257 66.731 1.00 52.24 96 GLN E O 1
ATOM 4442 N N . LEU E 1 113 ? 26.207 30.179 65.617 1.00 51.37 97 LEU E N 1
ATOM 4443 C CA . LEU E 1 113 ? 27.618 30.220 65.985 1.00 55.17 97 LEU E CA 1
ATOM 4444 C C . LEU E 1 113 ? 27.806 30.247 67.506 1.00 62.59 97 LEU E C 1
ATOM 4445 O O . LEU E 1 113 ? 28.579 29.463 68.068 1.00 58.13 97 LEU E O 1
ATOM 4450 N N . PHE E 1 114 ? 27.092 31.158 68.163 1.00 49.63 98 PHE E N 1
ATOM 4451 C CA . PHE E 1 114 ? 27.162 31.258 69.604 1.00 60.14 98 PHE E CA 1
ATOM 4452 C C . PHE E 1 114 ? 26.684 29.972 70.261 1.00 54.65 98 PHE E C 1
ATOM 4453 O O . PHE E 1 114 ? 27.314 29.493 71.190 1.00 54.81 98 PHE E O 1
ATOM 4461 N N . LYS E 1 115 ? 25.583 29.408 69.778 1.00 58.38 99 LYS E N 1
ATOM 4462 C CA . LYS E 1 115 ? 25.098 28.135 70.313 1.00 58.11 99 LYS E CA 1
ATOM 4463 C C . LYS E 1 115 ? 26.121 27.017 70.117 1.00 59.20 99 LYS E C 1
ATOM 4464 O O . LYS E 1 115 ? 26.356 26.230 71.020 1.00 62.31 99 LYS E O 1
ATOM 4470 N N . ARG E 1 116 ? 26.720 26.945 68.930 1.00 61.34 100 ARG E N 1
ATOM 4471 C CA . ARG E 1 116 ? 27.679 25.881 68.629 1.00 64.08 100 ARG E CA 1
ATOM 4472 C C . ARG E 1 116 ? 28.911 25.922 69.543 1.00 66.36 100 ARG E C 1
ATOM 4473 O O . ARG E 1 116 ? 29.258 24.917 70.171 1.00 62.57 100 ARG E O 1
ATOM 4481 N N . ILE E 1 117 ? 29.554 27.085 69.633 1.00 65.95 101 ILE E N 1
ATOM 4482 C CA . ILE E 1 117 ? 30.776 27.238 70.426 1.00 65.91 101 ILE E CA 1
ATOM 4483 C C . ILE E 1 117 ? 30.543 27.062 71.929 1.00 67.62 101 ILE E C 1
ATOM 4484 O O . ILE E 1 117 ? 31.353 26.454 72.643 1.00 61.84 101 ILE E O 1
ATOM 4489 N N . SER E 1 118 ? 29.438 27.613 72.411 1.00 59.68 102 SER E N 1
ATOM 4490 C CA . SER E 1 118 ? 29.155 27.589 73.825 1.00 62.73 102 SER E CA 1
ATOM 4491 C C . SER E 1 118 ? 28.717 26.190 74.260 1.00 65.18 102 SER E C 1
ATOM 4492 O O . SER E 1 118 ? 29.123 25.727 75.322 1.00 67.76 102 SER E O 1
ATOM 4495 N N . ARG E 1 119 ? 27.902 25.512 73.450 1.00 66.15 103 ARG E N 1
ATOM 4496 C CA . ARG E 1 119 ? 27.528 24.129 73.759 1.00 65.33 103 ARG E CA 1
ATOM 4497 C C . ARG E 1 119 ? 28.740 23.196 73.721 1.00 67.63 103 ARG E C 1
ATOM 4498 O O . ARG E 1 119 ? 28.898 22.356 74.599 1.00 62.99 103 ARG E O 1
ATOM 4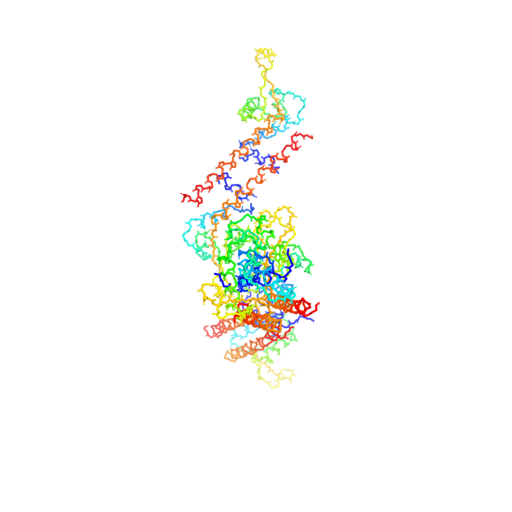506 N N . ASP E 1 120 ? 29.587 23.345 72.715 1.00 68.54 104 ASP E N 1
ATOM 4507 C CA . ASP E 1 120 ? 30.757 22.498 72.591 1.00 66.47 104 ASP E CA 1
ATOM 4508 C C . ASP E 1 120 ? 31.674 22.685 73.776 1.00 68.16 104 ASP E C 1
ATOM 4509 O O . ASP E 1 120 ? 32.216 21.732 74.309 1.00 62.18 104 ASP E O 1
ATOM 4514 N N . LEU E 1 121 ? 31.845 23.934 74.174 1.00 66.54 105 LEU E N 1
ATOM 4515 C CA . LEU E 1 121 ? 32.700 24.278 75.291 1.00 67.76 105 LEU E CA 1
ATOM 4516 C C . LEU E 1 121 ? 32.190 23.713 76.603 1.00 75.99 105 LEU E C 1
ATOM 4517 O O . LEU E 1 121 ? 32.948 23.177 77.391 1.00 74.57 105 LEU E O 1
ATOM 4522 N N . GLU E 1 122 ? 30.892 23.817 76.824 1.00 72.39 106 GLU E N 1
ATOM 4523 C CA . GLU E 1 122 ? 30.308 23.313 78.044 1.00 75.39 106 GLU E CA 1
ATOM 4524 C C . GLU E 1 122 ? 30.533 21.827 78.060 1.00 73.75 106 GLU E C 1
ATOM 4525 O O . GLU E 1 122 ? 30.819 21.231 79.079 1.00 84.00 106 GLU E O 1
ATOM 4531 N N . GLU E 1 123 ? 30.389 21.239 76.893 1.00 69.92 107 GLU E N 1
ATOM 4532 C CA . GLU E 1 123 ? 30.572 19.808 76.682 1.00 81.30 107 GLU E CA 1
ATOM 4533 C C . GLU E 1 123 ? 32.016 19.367 76.957 1.00 75.37 107 GLU E C 1
ATOM 4534 O O . GLU E 1 123 ? 32.254 18.306 77.532 1.00 74.31 107 GLU E O 1
ATOM 4540 N N . LEU E 1 124 ? 32.977 20.188 76.545 1.00 78.95 108 LEU E N 1
ATOM 4541 C CA . LEU E 1 124 ? 34.382 19.845 76.699 1.00 79.35 108 LEU E CA 1
ATOM 4542 C C . LEU E 1 124 ? 34.789 19.907 78.165 1.00 78.02 108 LEU E C 1
ATOM 4543 O O . LEU E 1 124 ? 35.585 19.095 78.630 1.00 82.08 108 LEU E O 1
ATOM 4548 N N . VAL E 1 125 ? 34.219 20.862 78.887 1.00 71.37 109 VAL E N 1
ATOM 4549 C CA . VAL E 1 125 ? 34.486 21.009 80.308 1.00 69.46 109 VAL E CA 1
ATOM 4550 C C . VAL E 1 125 ? 33.876 19.869 81.111 1.00 73.79 109 VAL E C 1
ATOM 4551 O O . VAL E 1 125 ? 34.542 19.295 81.962 1.00 74.27 109 VAL E O 1
ATOM 4555 N N . GLN E 1 126 ? 32.619 19.529 80.834 1.00 79.46 110 GLN E N 1
ATOM 4556 C CA . GLN E 1 126 ? 31.983 18.384 81.488 1.00 82.27 110 GLN E CA 1
ATOM 4557 C C . GLN E 1 126 ? 32.748 17.085 81.237 1.00 78.01 110 GLN E C 1
ATOM 4558 O O . GLN E 1 126 ? 33.029 16.336 82.176 1.00 69.33 110 GLN E O 1
ATOM 4564 N N . ALA E 1 127 ? 33.086 16.822 79.977 1.00 72.32 111 ALA E N 1
ATOM 4565 C CA . ALA E 1 127 ? 33.837 15.616 79.630 1.00 72.55 111 ALA E CA 1
ATOM 4566 C C . ALA E 1 127 ? 35.228 15.588 80.289 1.00 79.29 111 ALA E C 1
ATOM 4567 O O . ALA E 1 127 ? 35.647 14.561 80.818 1.00 89.38 111 ALA E O 1
ATOM 4569 N N . SER E 1 128 ? 35.930 16.720 80.261 1.00 79.08 112 SER E N 1
ATOM 4570 C CA . SER E 1 128 ? 37.266 16.826 80.846 1.00 80.89 112 SER E CA 1
ATOM 4571 C C . SER E 1 128 ? 37.269 16.637 82.358 1.00 83.67 112 SER E C 1
ATOM 4572 O O . SER E 1 128 ? 38.103 15.906 82.898 1.00 82.32 112 SER E O 1
ATOM 4575 N N . ILE E 1 129 ? 36.346 17.311 83.035 1.00 75.54 113 ILE E N 1
ATOM 4576 C CA . ILE E 1 129 ? 36.263 17.218 84.482 1.00 80.50 113 ILE E CA 1
ATOM 4577 C C . ILE E 1 129 ? 35.874 15.806 84.894 1.00 86.45 113 ILE E C 1
ATOM 4578 O O . ILE E 1 129 ? 36.375 15.284 85.884 1.00 88.80 113 ILE E O 1
ATOM 4583 N N . ALA E 1 130 ? 34.999 15.176 84.120 1.00 89.59 114 ALA E N 1
ATOM 4584 C CA . ALA E 1 130 ? 34.580 13.816 84.427 1.00 87.07 114 ALA E CA 1
ATOM 4585 C C . ALA E 1 130 ? 35.728 12.835 84.204 1.00 86.98 114 ALA E C 1
ATOM 4586 O O . ALA E 1 130 ? 35.919 11.909 84.985 1.00 82.21 114 ALA E O 1
ATOM 4588 N N . LYS E 1 131 ? 36.501 13.063 83.147 1.00 89.86 115 LYS E N 1
ATOM 4589 C CA . LYS E 1 131 ? 37.641 12.209 82.822 1.00 89.06 115 LYS E CA 1
ATOM 4590 C C . LYS E 1 131 ? 38.793 12.343 83.816 1.00 92.11 115 LYS E C 1
ATOM 4591 O O . LYS E 1 131 ? 39.307 11.333 84.313 1.00 107.16 115 LYS E O 1
ATOM 4597 N N . LEU E 1 132 ? 39.222 13.567 84.113 1.00 90.98 116 LEU E N 1
ATOM 4598 C CA . LEU E 1 132 ? 40.353 13.698 85.035 1.00 97.13 116 LEU E CA 1
ATOM 4599 C C . LEU E 1 132 ? 39.921 13.406 86.474 1.00 91.26 116 LEU E C 1
ATOM 4600 O O . LEU E 1 132 ? 40.755 13.089 87.309 1.00 80.47 116 LEU E O 1
ATOM 4605 N N . LYS E 1 133 ? 38.620 13.463 86.755 1.00 99.36 117 LYS E N 1
ATOM 4606 C CA . LYS E 1 133 ? 38.115 13.065 88.070 1.00 96.73 117 LYS E CA 1
ATOM 4607 C C . LYS E 1 133 ? 38.372 11.581 88.322 1.00 113.58 117 LYS E C 1
ATOM 4608 O O . LYS E 1 133 ? 38.593 11.161 89.459 1.00 117.71 117 LYS E O 1
ATOM 4614 N N . GLU E 1 134 ? 38.346 10.789 87.255 1.00 120.85 118 GLU E N 1
ATOM 4615 C CA . GLU E 1 134 ? 38.590 9.354 87.367 1.00 126.45 118 GLU E CA 1
ATOM 4616 C C . GLU E 1 134 ? 40.081 9.031 87.275 1.00 120.62 118 GLU E C 1
ATOM 4617 O O . GLU E 1 134 ? 40.543 8.073 87.877 1.00 121.42 118 GLU E O 1
ATOM 4623 N N . TYR E 1 135 ? 40.822 9.830 86.512 1.00 117.73 119 TYR E N 1
ATOM 4624 C CA . TYR E 1 135 ? 42.281 9.741 86.477 1.00 114.91 119 TYR E CA 1
ATOM 4625 C C . TYR E 1 135 ? 42.883 9.939 87.864 1.00 112.84 119 TYR E C 1
ATOM 4626 O O . TYR E 1 135 ? 43.645 9.104 88.356 1.00 113.61 119 TYR E O 1
ATOM 4635 N N . ILE E 1 136 ? 42.526 11.064 88.481 1.00 110.12 120 ILE E N 1
ATOM 4636 C CA . ILE E 1 136 ? 43.122 11.526 89.736 1.00 105.42 120 ILE E CA 1
ATOM 4637 C C . ILE E 1 136 ? 42.655 10.706 90.939 1.00 109.99 120 ILE E C 1
ATOM 4638 O O . ILE E 1 136 ? 43.471 10.242 91.722 1.00 114.86 120 ILE E O 1
ATOM 4643 N N . PHE E 1 137 ? 41.346 10.533 91.087 1.00 113.02 121 PHE E N 1
ATOM 4644 C CA . PHE E 1 137 ? 40.802 9.626 92.098 1.00 117.97 121 PHE E CA 1
ATOM 4645 C C . PHE E 1 137 ? 40.410 8.298 91.456 1.00 131.74 121 PHE E C 1
ATOM 4646 O O . PHE E 1 137 ? 39.498 8.256 90.632 1.00 140.69 121 PHE E O 1
ATOM 4654 N N . LYS E 1 138 ? 41.090 7.221 91.840 1.00 140.04 122 LYS E N 1
ATOM 4655 C CA . LYS E 1 138 ? 40.831 5.897 91.275 1.00 148.39 122 LYS E CA 1
ATOM 4656 C C . LYS E 1 138 ? 41.039 5.907 89.761 1.00 146.67 122 LYS E C 1
ATOM 4657 O O . LYS E 1 138 ? 41.002 4.867 89.104 1.00 147.07 122 LYS E O 1
ATOM 4663 N N . LYS F 1 28 ? 48.347 11.295 71.566 1.00 142.93 12 LYS F N 1
ATOM 4664 C CA . LYS F 1 28 ? 48.023 11.787 72.903 1.00 138.06 12 LYS F CA 1
ATOM 4665 C C . LYS F 1 28 ? 46.519 12.003 73.064 1.00 141.06 12 LYS F C 1
ATOM 4666 O O . LYS F 1 28 ? 45.841 12.395 72.112 1.00 148.02 12 LYS F O 1
ATOM 4672 N N . THR F 1 29 ? 46.066 11.787 74.293 1.00 137.11 13 THR F N 1
ATOM 4673 C CA . THR F 1 29 ? 44.687 11.948 74.708 1.00 137.20 13 THR F CA 1
ATOM 4674 C C . THR F 1 29 ? 44.322 13.412 74.843 1.00 123.25 13 THR F C 1
ATOM 4675 O O . THR F 1 29 ? 45.180 14.286 74.835 1.00 113.00 13 THR F O 1
ATOM 4679 N N . GLN F 1 30 ? 43.030 13.661 74.967 1.00 119.56 14 GLN F N 1
ATOM 4680 C CA . GLN F 1 30 ? 42.521 15.011 75.079 1.00 122.21 14 GLN F CA 1
ATOM 4681 C C . GLN F 1 30 ? 42.997 15.744 76.319 1.00 113.60 14 GLN F C 1
ATOM 4682 O O . GLN F 1 30 ? 43.286 16.932 76.269 1.00 107.74 14 GLN F O 1
ATOM 4688 N N . ILE F 1 31 ? 43.063 15.038 77.436 1.00 112.01 15 ILE F N 1
ATOM 4689 C CA . ILE F 1 31 ? 43.453 15.661 78.693 1.00 111.18 15 ILE F CA 1
ATOM 4690 C C . ILE F 1 31 ? 44.832 16.299 78.668 1.00 108.67 15 ILE F C 1
ATOM 4691 O O . ILE F 1 31 ? 45.014 17.381 79.202 1.00 106.81 15 ILE F O 1
ATOM 4696 N N . GLU F 1 32 ? 45.802 15.648 78.055 1.00 103.31 16 GLU F N 1
ATOM 4697 C CA . GLU F 1 32 ? 47.136 16.244 78.000 1.00 102.57 16 GLU F CA 1
ATOM 4698 C C . GLU F 1 32 ? 47.169 17.482 77.110 1.00 95.52 16 GLU F C 1
ATOM 4699 O O . GLU F 1 32 ? 47.733 18.499 77.527 1.00 93.82 16 GLU F O 1
ATOM 4705 N N . LYS F 1 33 ? 46.568 17.425 75.918 1.00 89.72 17 LYS F N 1
ATOM 4706 C CA . LYS F 1 33 ? 46.538 18.615 75.063 1.00 86.06 17 LYS F CA 1
ATOM 4707 C C . LYS F 1 33 ? 45.746 19.742 75.737 1.00 86.19 17 LYS F C 1
ATOM 4708 O O . LYS F 1 33 ? 46.103 20.913 75.612 1.00 95.47 17 LYS F O 1
ATOM 4714 N N . LEU F 1 34 ? 44.685 19.390 76.462 1.00 81.11 18 LEU F N 1
ATOM 4715 C CA . LEU F 1 34 ? 43.938 20.375 77.248 1.00 81.78 18 LEU F CA 1
ATOM 4716 C C . LEU F 1 34 ? 44.783 21.043 78.336 1.00 80.12 18 LEU F C 1
ATOM 4717 O O . LEU F 1 34 ? 44.680 22.244 78.550 1.00 74.59 18 LEU F O 1
ATOM 4722 N N . LEU F 1 35 ? 45.606 20.263 79.035 1.00 75.89 19 LEU F N 1
ATOM 4723 C CA . LEU F 1 35 ? 46.435 20.816 80.094 1.00 75.42 19 LEU F CA 1
ATOM 4724 C C . LEU F 1 35 ? 47.556 21.680 79.528 1.00 77.56 19 LEU F C 1
ATOM 4725 O O . LEU F 1 35 ? 47.946 22.677 80.135 1.00 82.97 19 LEU F O 1
ATOM 4730 N N . GLU F 1 36 ? 48.068 21.299 78.363 1.00 77.18 20 GLU F N 1
ATOM 4731 C CA . GLU F 1 36 ? 49.058 22.113 77.669 1.00 77.53 20 GLU F CA 1
ATOM 4732 C C . GLU F 1 36 ? 48.483 23.481 77.314 1.00 79.55 20 GLU F C 1
ATOM 4733 O O . GLU F 1 36 ? 49.140 24.499 77.508 1.00 85.06 20 GLU F O 1
ATOM 4739 N N . PHE F 1 37 ? 47.251 23.502 76.810 1.00 75.55 21 PHE F N 1
ATOM 4740 C CA . PHE F 1 37 ? 46.557 24.749 76.463 1.00 77.69 21 PHE F CA 1
ATOM 4741 C C . PHE F 1 37 ? 46.296 25.677 77.669 1.00 80.48 21 PHE F C 1
ATOM 4742 O O . PHE F 1 37 ? 46.472 26.896 77.572 1.00 80.15 21 PHE F O 1
ATOM 4758 N N . TYR F 1 39 ? 47.683 25.683 80.919 1.00 68.16 23 TYR F N 1
ATOM 4759 C CA . TYR F 1 39 ? 48.816 26.075 81.735 1.00 67.62 23 TYR F CA 1
ATOM 4760 C C . TYR F 1 39 ? 50.076 26.369 80.911 1.00 76.85 23 TYR F C 1
ATOM 4761 O O . TYR F 1 39 ? 51.134 26.664 81.464 1.00 90.24 23 TYR F O 1
ATOM 4770 N N . GLY F 1 40 ? 49.949 26.313 79.589 1.00 75.28 24 GLY F N 1
ATOM 4771 C CA . GLY F 1 40 ? 51.056 26.597 78.693 1.00 71.94 24 GLY F CA 1
ATOM 4772 C C . GLY F 1 40 ? 52.274 25.729 78.929 1.00 84.07 24 GLY F C 1
ATOM 4773 O O . GLY F 1 40 ? 53.370 26.254 79.113 1.00 89.32 24 GLY F O 1
ATOM 4774 N N . LEU F 1 41 ? 52.076 24.409 78.927 1.00 90.07 25 LEU F N 1
ATOM 4775 C CA . LEU F 1 41 ? 53.148 23.433 79.162 1.00 93.10 25 LEU F CA 1
ATOM 4776 C C . LEU F 1 41 ? 53.449 22.598 77.916 1.00 99.94 25 LEU F C 1
ATOM 4777 O O . LEU F 1 41 ? 52.602 22.470 77.032 1.00 102.47 25 LEU F O 1
ATOM 4782 N N . ASN F 1 42 ? 54.642 22.010 77.853 1.00 103.35 26 ASN F N 1
ATOM 4783 C CA . ASN F 1 42 ? 54.931 21.043 76.793 1.00 117.17 26 ASN F CA 1
ATOM 4784 C C . ASN F 1 42 ? 54.535 19.634 77.235 1.00 124.22 26 ASN F C 1
ATOM 4785 O O . ASN F 1 42 ? 54.064 19.442 78.356 1.00 120.47 26 ASN F O 1
ATOM 4790 N N . GLU F 1 43 ? 54.718 18.659 76.349 1.00 134.23 27 GLU F N 1
ATOM 4791 C CA . GLU F 1 43 ? 54.242 17.294 76.576 1.00 138.17 27 GLU F CA 1
ATOM 4792 C C . GLU F 1 43 ? 54.958 16.594 77.718 1.00 131.72 27 GLU F C 1
ATOM 4793 O O . GLU F 1 43 ? 54.352 15.837 78.479 1.00 130.92 27 GLU F O 1
ATOM 4799 N N . LYS F 1 44 ? 56.256 16.839 77.823 1.00 123.24 28 LYS F N 1
ATOM 4800 C CA . LYS F 1 44 ? 57.044 16.216 78.859 1.00 113.21 28 LYS F CA 1
ATOM 4801 C C . LYS F 1 44 ? 56.681 16.798 80.232 1.00 105.90 28 LYS F C 1
ATOM 4802 O O . LYS F 1 44 ? 56.765 16.100 81.248 1.00 110.05 28 LYS F O 1
ATOM 4808 N N . GLU F 1 45 ? 56.268 18.066 80.267 1.00 88.74 29 GLU F N 1
ATOM 4809 C CA . GLU F 1 45 ? 55.846 18.685 81.527 1.00 77.23 29 GLU F CA 1
ATOM 4810 C C . GLU F 1 45 ? 54.524 18.095 81.974 1.00 78.80 29 GLU F C 1
ATOM 4811 O O . GLU F 1 45 ? 54.182 18.136 83.155 1.00 84.17 29 GLU F O 1
ATOM 4817 N N . VAL F 1 46 ? 53.787 17.531 81.026 1.00 74.34 30 VAL F N 1
ATOM 4818 C CA . VAL F 1 46 ? 52.506 16.914 81.334 1.00 78.58 30 VAL F CA 1
ATOM 4819 C C . VAL F 1 46 ? 52.716 15.450 81.722 1.00 82.10 30 VAL F C 1
ATOM 4820 O O . VAL F 1 46 ? 52.008 14.921 82.577 1.00 84.52 30 VAL F O 1
ATOM 4824 N N . GLN F 1 47 ? 53.703 14.801 81.111 1.00 92.49 31 GLN F N 1
ATOM 4825 C CA . GLN F 1 47 ? 54.086 13.459 81.538 1.00 95.74 31 GLN F CA 1
ATOM 4826 C C . GLN F 1 47 ? 54.631 13.511 82.971 1.00 84.64 31 GLN F C 1
ATOM 4827 O O . GLN F 1 47 ? 54.419 12.595 83.765 1.00 89.26 31 GLN F O 1
ATOM 4833 N N . LEU F 1 48 ? 55.322 14.602 83.291 1.00 69.30 32 LEU F N 1
ATOM 4834 C CA . LEU F 1 48 ? 55.876 14.813 84.616 1.00 65.89 32 LEU F CA 1
ATOM 4835 C C . LEU F 1 48 ? 54.787 14.901 85.703 1.00 67.16 32 LEU F C 1
ATOM 4836 O O . LEU F 1 48 ? 54.897 14.252 86.743 1.00 65.65 32 LEU F O 1
ATOM 4841 N N . ILE F 1 49 ? 53.738 15.686 85.461 1.00 61.78 33 ILE F N 1
ATOM 4842 C CA . ILE F 1 49 ? 52.599 15.739 86.378 1.00 60.85 33 ILE F CA 1
ATOM 4843 C C . ILE F 1 49 ? 51.956 14.360 86.568 1.00 63.88 33 ILE F C 1
ATOM 4844 O O . ILE F 1 49 ? 51.613 13.964 87.683 1.00 70.21 33 ILE F O 1
ATOM 4849 N N . PHE F 1 50 ? 51.804 13.627 85.472 1.00 67.84 34 PHE F N 1
ATOM 4850 C CA . PHE F 1 50 ? 51.185 12.310 85.525 1.00 71.33 34 PHE F CA 1
ATOM 4851 C C . PHE F 1 50 ? 52.113 11.270 86.129 1.00 71.12 34 PHE F C 1
ATOM 4852 O O . PHE F 1 50 ? 51.652 10.311 86.746 1.00 72.83 34 PHE F O 1
ATOM 4860 N N . ARG F 1 51 ? 53.420 11.464 85.954 1.00 67.82 35 ARG F N 1
ATOM 4861 C CA . ARG F 1 51 ? 54.419 10.618 86.606 1.00 65.96 35 ARG F CA 1
ATOM 4862 C C . ARG F 1 51 ? 54.360 10.787 88.125 1.00 66.13 35 ARG F C 1
ATOM 4863 O O . ARG F 1 51 ? 54.416 9.807 88.870 1.00 66.21 35 ARG F O 1
ATOM 4871 N N . LEU F 1 52 ? 54.242 12.033 88.577 1.00 65.76 36 LEU F N 1
ATOM 4872 C CA . LEU F 1 52 ? 54.050 12.303 89.998 1.00 71.48 36 LEU F CA 1
ATOM 4873 C C . LEU F 1 52 ? 52.709 11.749 90.460 1.00 73.98 36 LEU F C 1
ATOM 4874 O O . LEU F 1 52 ? 52.652 11.007 91.435 1.00 76.53 36 LEU F O 1
ATOM 4879 N N . LEU F 1 53 ? 51.641 12.097 89.743 1.00 77.43 37 LEU F N 1
ATOM 4880 C CA . LEU F 1 53 ? 50.283 11.678 90.111 1.00 85.85 37 LEU F CA 1
ATOM 4881 C C . LEU F 1 53 ? 50.171 10.171 90.364 1.00 85.60 37 LEU F C 1
ATOM 4882 O O . LEU F 1 53 ? 49.706 9.753 91.426 1.00 95.58 37 LEU F O 1
ATOM 4887 N N . TYR F 1 54 ? 50.623 9.366 89.405 1.00 79.61 38 TYR F N 1
ATOM 4888 C CA . TYR F 1 54 ? 50.519 7.913 89.515 1.00 77.51 38 TYR F CA 1
ATOM 4889 C C . TYR F 1 54 ? 51.602 7.258 90.361 1.00 81.99 38 TYR F C 1
ATOM 4890 O O . TYR F 1 54 ? 51.697 6.040 90.400 1.00 94.41 38 TYR F O 1
ATOM 4899 N N . SER F 1 55 ? 52.406 8.052 91.056 1.00 83.36 39 SER F N 1
ATOM 4900 C CA . SER F 1 55 ? 53.480 7.480 91.860 1.00 80.86 39 SER F CA 1
ATOM 4901 C C . SER F 1 55 ? 53.011 6.974 93.211 1.00 78.25 39 SER F C 1
ATOM 4902 O O . SER F 1 55 ? 52.180 7.603 93.861 1.00 73.49 39 SER F O 1
ATOM 4905 N N . ASP F 1 56 ? 53.558 5.834 93.624 1.00 89.82 40 ASP F N 1
ATOM 4906 C CA . ASP F 1 56 ? 53.331 5.293 94.965 1.00 103.06 40 ASP F CA 1
ATOM 4907 C C . ASP F 1 56 ? 53.706 6.317 96.040 1.00 97.24 40 ASP F C 1
ATOM 4908 O O . ASP F 1 56 ? 52.989 6.509 97.027 1.00 102.10 40 ASP F O 1
ATOM 4913 N N . THR F 1 57 ? 54.828 6.989 95.807 1.00 76.53 41 THR F N 1
ATOM 4914 C CA . THR F 1 57 ? 55.493 7.806 96.802 1.00 69.23 41 THR F CA 1
ATOM 4915 C C . THR F 1 57 ? 55.960 9.153 96.228 1.00 64.98 41 THR F C 1
ATOM 4916 O O . THR F 1 57 ? 55.956 9.375 95.019 1.00 74.67 41 THR F O 1
ATOM 4920 N N . LYS F 1 58 ? 56.358 10.053 97.112 1.00 51.65 42 LYS F N 1
ATOM 4921 C CA . LYS F 1 58 ? 56.960 11.309 96.716 1.00 52.03 42 LYS F CA 1
ATOM 4922 C C . LYS F 1 58 ? 58.302 11.021 96.049 1.00 55.49 42 LYS F C 1
ATOM 4923 O O . LYS F 1 58 ? 58.987 10.048 96.403 1.00 64.21 42 LYS F O 1
ATOM 4929 N N . LEU F 1 59 ? 58.661 11.850 95.069 1.00 50.22 43 LEU F N 1
ATOM 4930 C CA . LEU F 1 59 ? 59.851 11.620 94.252 1.00 55.97 43 LEU F CA 1
ATOM 4931 C C . LEU F 1 59 ? 60.897 12.724 94.399 1.00 56.17 43 LEU F C 1
ATOM 4932 O O . LEU F 1 59 ? 60.554 13.894 94.579 1.00 54.99 43 LEU F O 1
ATOM 4937 N N . ASN F 1 60 ? 62.173 12.342 94.325 1.00 51.85 44 ASN F N 1
ATOM 4938 C CA . ASN F 1 60 ? 63.281 13.300 94.347 1.00 46.32 44 ASN F CA 1
ATOM 4939 C C . ASN F 1 60 ? 63.726 13.653 92.916 1.00 50.66 44 ASN F C 1
ATOM 4940 O O . ASN F 1 60 ? 63.264 13.029 91.932 1.00 49.65 44 ASN F O 1
ATOM 4945 N N . ILE F 1 61 ? 64.594 14.653 92.779 1.00 45.06 45 ILE F N 1
ATOM 4946 C CA . ILE F 1 61 ? 64.923 15.154 91.438 1.00 52.07 45 ILE F CA 1
ATOM 4947 C C . ILE F 1 61 ? 65.941 14.252 90.751 1.00 55.51 45 ILE F C 1
ATOM 4948 O O . ILE F 1 61 ? 66.050 14.266 89.525 1.00 59.68 45 ILE F O 1
ATOM 4953 N N . GLU F 1 62 ? 66.683 13.458 91.528 1.00 53.32 46 GLU F N 1
ATOM 4954 C CA . GLU F 1 62 ? 67.663 12.561 90.920 1.00 55.15 46 GLU F CA 1
ATOM 4955 C C . GLU F 1 62 ? 66.938 11.480 90.141 1.00 60.95 46 GLU F C 1
ATOM 4956 O O . GLU F 1 62 ? 67.263 11.221 88.972 1.00 73.62 46 GLU F O 1
ATOM 4962 N N . GLU F 1 63 ? 65.944 10.854 90.765 1.00 58.19 47 GLU F N 1
ATOM 4963 C CA . GLU F 1 63 ? 65.245 9.785 90.058 1.00 65.66 47 GLU F CA 1
ATOM 4964 C C . GLU F 1 63 ? 64.426 10.344 88.882 1.00 63.49 47 GLU F C 1
ATOM 4965 O O . GLU F 1 63 ? 64.359 9.712 87.844 1.00 66.51 47 GLU F O 1
ATOM 4971 N N . LEU F 1 64 ? 63.841 11.533 89.023 1.00 65.60 48 LEU F N 1
ATOM 4972 C CA . LEU F 1 64 ? 63.116 12.138 87.908 1.00 66.89 48 LEU F CA 1
ATOM 4973 C C . LEU F 1 64 ? 64.070 12.481 86.767 1.00 67.93 48 LEU F C 1
ATOM 4974 O O . LEU F 1 64 ? 63.735 12.285 85.600 1.00 68.50 48 LEU F O 1
ATOM 4979 N N . ALA F 1 65 ? 65.258 12.984 87.101 1.00 62.51 49 ALA F N 1
ATOM 4980 C CA . ALA F 1 65 ? 66.255 13.323 86.086 1.00 65.23 49 ALA F CA 1
ATOM 4981 C C . ALA F 1 65 ? 66.677 12.084 85.313 1.00 69.12 49 ALA F C 1
ATOM 4982 O O . ALA F 1 65 ? 66.912 12.142 84.100 1.00 71.09 49 ALA F O 1
ATOM 4984 N N . GLU F 1 66 ? 66.765 10.963 86.024 1.00 64.75 50 GLU F N 1
ATOM 4985 C CA . GLU F 1 66 ? 67.195 9.712 85.424 1.00 75.03 50 GLU F CA 1
ATOM 4986 C C . GLU F 1 66 ? 66.170 9.176 84.438 1.00 81.49 50 GLU F C 1
ATOM 4987 O O . GLU F 1 66 ? 66.531 8.793 83.328 1.00 86.58 50 GLU F O 1
ATOM 4993 N N . GLU F 1 67 ? 64.895 9.150 84.816 1.00 78.38 51 GLU F N 1
ATOM 4994 C CA . GLU F 1 67 ? 63.888 8.574 83.918 1.00 82.39 51 GLU F CA 1
ATOM 4995 C C . GLU F 1 67 ? 63.535 9.500 82.737 1.00 79.98 51 GLU F C 1
ATOM 4996 O O . GLU F 1 67 ? 63.193 9.028 81.644 1.00 86.36 51 GLU F O 1
ATOM 5002 N N . PHE F 1 68 ? 63.650 10.807 82.939 1.00 72.23 52 PHE F N 1
ATOM 5003 C CA . PHE F 1 68 ? 63.436 11.755 81.849 1.00 70.83 52 PHE F CA 1
ATOM 5004 C C . PHE F 1 68 ? 64.712 12.015 81.049 1.00 70.89 52 PHE F C 1
ATOM 5005 O O . PHE F 1 68 ? 64.694 12.784 80.094 1.00 72.59 52 PHE F O 1
ATOM 5013 N N . LYS F 1 69 ? 65.808 11.367 81.442 1.00 81.04 53 LYS F N 1
ATOM 5014 C CA . LYS F 1 69 ? 67.094 11.477 80.750 1.00 82.96 53 LYS F CA 1
ATOM 5015 C C . LYS F 1 69 ? 67.503 12.924 80.448 1.00 85.94 53 LYS F C 1
ATOM 5016 O O . LYS F 1 69 ? 67.987 13.225 79.353 1.00 88.13 53 LYS F O 1
ATOM 5022 N N . VAL F 1 70 ? 67.286 13.817 81.412 1.00 79.70 54 VAL F N 1
ATOM 5023 C CA . VAL F 1 70 ? 67.720 15.209 81.299 1.00 71.23 54 VAL F CA 1
ATOM 5024 C C . VAL F 1 70 ? 68.609 15.569 82.492 1.00 70.87 54 VAL F C 1
ATOM 5025 O O . VAL F 1 70 ? 68.683 14.824 83.473 1.00 67.04 54 VAL F O 1
ATOM 5029 N N . SER F 1 71 ? 69.264 16.722 82.425 1.00 72.33 55 SER F N 1
ATOM 5030 C CA . SER F 1 71 ? 70.083 17.172 83.543 1.00 65.32 55 SER F CA 1
ATOM 5031 C C . SER F 1 71 ? 69.206 17.493 84.766 1.00 69.89 55 SER F C 1
ATOM 5032 O O . SER F 1 71 ? 68.023 17.791 84.635 1.00 67.01 55 SER F O 1
ATOM 5035 N N . LYS F 1 72 ? 69.789 17.416 85.955 1.00 65.24 56 LYS F N 1
ATOM 5036 C CA . LYS F 1 72 ? 69.055 17.736 87.166 1.00 62.18 56 LYS F CA 1
ATOM 5037 C C . LYS F 1 72 ? 68.584 19.192 87.130 1.00 61.03 56 LYS F C 1
ATOM 5038 O O . LYS F 1 72 ? 67.529 19.526 87.675 1.00 51.05 56 LYS F O 1
ATOM 5044 N N . ALA F 1 73 ? 69.377 20.049 86.485 1.00 59.06 57 ALA F N 1
ATOM 5045 C CA . ALA F 1 73 ? 69.056 21.466 86.358 1.00 62.37 57 ALA F CA 1
ATOM 5046 C C . ALA F 1 73 ? 67.736 21.670 85.631 1.00 70.50 57 ALA F C 1
ATOM 5047 O O . ALA F 1 73 ? 66.885 22.461 86.052 1.00 70.89 57 ALA F O 1
ATOM 5049 N N . LEU F 1 74 ? 67.575 20.942 84.532 1.00 68.56 58 LEU F N 1
ATOM 5050 C CA . LEU F 1 74 ? 66.380 21.046 83.712 1.00 62.00 58 LEU F CA 1
ATOM 5051 C C . LEU F 1 74 ? 65.138 20.552 84.432 1.00 66.71 58 LEU F C 1
ATOM 5052 O O . LEU F 1 74 ? 64.076 21.180 84.357 1.00 72.50 58 LEU F O 1
ATOM 5057 N N . ILE F 1 75 ? 65.271 19.418 85.114 1.00 62.24 59 ILE F N 1
ATOM 5058 C CA . ILE F 1 75 ? 64.142 18.827 85.810 1.00 70.65 59 ILE F CA 1
ATOM 5059 C C . ILE F 1 75 ? 63.765 19.751 86.963 1.00 66.78 59 ILE F C 1
ATOM 5060 O O . ILE F 1 75 ? 62.604 19.829 87.352 1.00 69.45 59 ILE F O 1
ATOM 5065 N N . SER F 1 76 ? 64.750 20.485 87.469 1.00 57.60 60 SER F N 1
ATOM 5066 C CA . SER F 1 76 ? 64.530 21.399 88.574 1.00 58.03 60 SER F CA 1
ATOM 5067 C C . SER F 1 76 ? 63.734 22.614 88.089 1.00 64.69 60 SER F C 1
ATOM 5068 O O . SER F 1 76 ? 62.806 23.064 88.767 1.00 64.42 60 SER F O 1
ATOM 5071 N N . LYS F 1 77 ? 64.078 23.125 86.910 1.00 59.30 61 LYS F N 1
ATOM 5072 C CA . LYS F 1 77 ? 63.348 24.255 86.331 1.00 68.27 61 LYS F CA 1
ATOM 5073 C C . LYS F 1 77 ? 61.891 23.887 85.994 1.00 66.04 61 LYS F C 1
ATOM 5074 O O . LYS F 1 77 ? 60.979 24.668 86.254 1.00 70.79 61 LYS F O 1
ATOM 5080 N N . SER F 1 78 ? 61.676 22.696 85.442 1.00 56.79 62 SER F N 1
ATOM 5081 C CA . SER F 1 78 ? 60.329 22.235 85.112 1.00 56.17 62 SER F CA 1
ATOM 5082 C C . SER F 1 78 ? 59.460 22.067 86.351 1.00 64.47 62 SER F C 1
ATOM 5083 O O . SER F 1 78 ? 58.316 22.517 86.366 1.00 66.61 62 SER F O 1
ATOM 5086 N N . LEU F 1 79 ? 60.009 21.432 87.385 1.00 62.91 63 LEU F N 1
ATOM 5087 C CA . LEU F 1 79 ? 59.289 21.254 88.646 1.00 64.88 63 LEU F CA 1
ATOM 5088 C C . LEU F 1 79 ? 58.966 22.587 89.289 1.00 61.37 63 LEU F C 1
ATOM 5089 O O . LEU F 1 79 ? 57.886 22.778 89.843 1.00 62.36 63 LEU F O 1
ATOM 5094 N N . SER F 1 80 ? 59.914 23.505 89.215 1.00 59.60 64 SER F N 1
ATOM 5095 C CA . SER F 1 80 ? 59.744 24.822 89.805 1.00 65.07 64 SER F CA 1
ATOM 5096 C C . SER F 1 80 ? 58.598 25.557 89.119 1.00 68.80 64 SER F C 1
ATOM 5097 O O . SER F 1 80 ? 57.711 26.098 89.777 1.00 79.44 64 SER F O 1
ATOM 5100 N N . GLU F 1 81 ? 58.611 25.556 87.791 1.00 62.04 65 GLU F N 1
ATOM 5101 C CA . GLU F 1 81 ? 57.545 26.180 87.008 1.00 71.69 65 GLU F CA 1
ATOM 5102 C C . GLU F 1 81 ? 56.179 25.512 87.254 1.00 70.69 65 GLU F C 1
ATOM 5103 O O . GLU F 1 81 ? 55.148 26.186 87.299 1.00 71.87 65 GLU F O 1
ATOM 5109 N N . LEU F 1 82 ? 56.178 24.189 87.415 1.00 61.51 66 LEU F N 1
ATOM 5110 C CA . LEU F 1 82 ? 54.956 23.448 87.715 1.00 61.35 66 LEU F CA 1
ATOM 5111 C C . LEU F 1 82 ? 54.404 23.809 89.098 1.00 58.04 66 LEU F C 1
ATOM 5112 O O . LEU F 1 82 ? 53.182 23.909 89.286 1.00 58.27 66 LEU F O 1
ATOM 5117 N N . ALA F 1 83 ? 55.303 24.002 90.063 1.00 51.22 67 ALA F N 1
ATOM 5118 C CA . ALA F 1 83 ? 54.891 24.344 91.426 1.00 57.79 67 ALA F CA 1
ATOM 5119 C C . ALA F 1 83 ? 54.318 25.740 91.433 1.00 65.29 67 ALA F C 1
ATOM 5120 O O . ALA F 1 83 ? 53.308 26.009 92.093 1.00 64.41 67 ALA F O 1
ATOM 5122 N N . ASN F 1 84 ? 54.970 26.626 90.682 1.00 65.44 68 ASN F N 1
ATOM 5123 C CA . ASN F 1 84 ? 54.560 28.020 90.630 1.00 63.94 68 ASN F CA 1
ATOM 5124 C C . ASN F 1 84 ? 53.202 28.201 89.979 1.00 63.85 68 ASN F C 1
ATOM 5125 O O . ASN F 1 84 ? 52.507 29.162 90.267 1.00 71.71 68 ASN F O 1
ATOM 5130 N N . LYS F 1 85 ? 52.814 27.265 89.118 1.00 65.96 69 LYS F N 1
ATOM 5131 C CA . LYS F 1 85 ? 51.466 27.267 88.561 1.00 54.08 69 LYS F CA 1
ATOM 5132 C C . LYS F 1 85 ? 50.478 26.524 89.460 1.00 60.10 69 LYS F C 1
ATOM 5133 O O . LYS F 1 85 ? 49.314 26.378 89.105 1.00 68.65 69 LYS F O 1
ATOM 5139 N N . GLY F 1 86 ? 50.950 26.039 90.612 1.00 64.22 70 GLY F N 1
ATOM 5140 C CA . GLY F 1 86 ? 50.111 25.336 91.572 1.00 47.01 70 GLY F CA 1
ATOM 5141 C C . GLY F 1 86 ? 49.693 23.935 91.171 1.00 54.21 70 GLY F C 1
ATOM 5142 O O . GLY F 1 86 ? 48.698 23.401 91.695 1.00 54.05 70 GLY F O 1
ATOM 5143 N N . LEU F 1 87 ? 50.436 23.315 90.250 1.00 50.45 71 LEU F N 1
ATOM 5144 C CA . LEU F 1 87 ? 50.043 21.996 89.774 1.00 58.36 71 LEU F CA 1
ATOM 5145 C C . LEU F 1 87 ? 50.678 20.878 90.587 1.00 55.68 71 LEU F C 1
ATOM 5146 O O . LEU F 1 87 ? 50.176 19.757 90.595 1.00 54.17 71 LEU F O 1
ATOM 5151 N N . ILE F 1 88 ? 51.785 21.177 91.268 1.00 52.80 72 ILE F N 1
ATOM 5152 C CA . ILE F 1 88 ? 52.436 20.195 92.132 1.00 51.30 72 ILE F CA 1
ATOM 5153 C C . ILE F 1 88 ? 52.898 20.827 93.447 1.00 60.71 72 ILE F C 1
ATOM 5154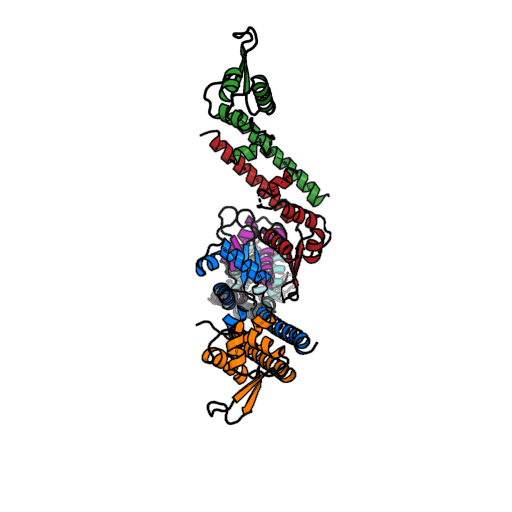 O O . ILE F 1 88 ? 52.982 22.049 93.587 1.00 62.98 72 ILE F O 1
ATOM 5159 N N . GLU F 1 89 ? 53.222 19.965 94.397 1.00 55.88 73 GLU F N 1
ATOM 5160 C CA . GLU F 1 89 ? 53.661 20.366 95.716 1.00 51.50 73 GLU F CA 1
ATOM 5161 C C . GLU F 1 89 ? 55.049 19.802 95.993 1.00 57.89 73 GLU F C 1
ATOM 5162 O O . GLU F 1 89 ? 55.452 18.791 95.397 1.00 52.71 73 GLU F O 1
ATOM 5168 N N . ARG F 1 90 ? 55.797 20.455 96.876 1.00 55.19 74 ARG F N 1
ATOM 5169 C CA . ARG F 1 90 ? 56.992 19.819 97.397 1.00 52.69 74 ARG F CA 1
ATOM 5170 C C . ARG F 1 90 ? 57.025 19.883 98.900 1.00 54.25 74 ARG F C 1
ATOM 5171 O O . ARG F 1 90 ? 56.349 20.680 99.539 1.00 60.24 74 ARG F O 1
ATOM 5179 N N . GLU F 1 91 ? 57.837 19.011 99.451 1.00 49.15 75 GLU F N 1
ATOM 5180 C CA . GLU F 1 91 ? 57.969 18.862 100.875 1.00 55.21 75 GLU F CA 1
ATOM 5181 C C . GLU F 1 91 ? 59.462 18.754 101.164 1.00 56.59 75 GLU F C 1
ATOM 5182 O O . GLU F 1 91 ? 60.223 18.143 100.404 1.00 50.46 75 GLU F O 1
ATOM 5188 N N . LYS F 1 92 ? 59.877 19.428 102.231 1.00 48.90 76 LYS F N 1
ATOM 5189 C CA . LYS F 1 92 ? 61.233 19.305 102.732 1.00 53.61 76 LYS F CA 1
ATOM 5190 C C . LYS F 1 92 ? 61.364 18.056 103.625 1.00 51.47 76 LYS F C 1
ATOM 5191 O O . LYS F 1 92 ? 60.643 17.931 104.619 1.00 49.39 76 LYS F O 1
ATOM 5197 N N . VAL F 1 93 ? 62.274 17.137 103.253 1.00 51.11 77 VAL F N 1
ATOM 5198 C CA . VAL F 1 93 ? 62.573 15.939 104.052 1.00 49.78 77 VAL F CA 1
ATOM 5199 C C . VAL F 1 93 ? 63.866 16.032 104.869 1.00 55.79 77 VAL F C 1
ATOM 5200 O O . VAL F 1 93 ? 64.110 15.200 105.750 1.00 58.58 77 VAL F O 1
ATOM 5204 N N . SER F 1 94 ? 64.703 17.021 104.564 1.00 52.90 78 SER F N 1
ATOM 5205 C CA . SER F 1 94 ? 65.868 17.307 105.390 1.00 48.93 78 SER F CA 1
ATOM 5206 C C . SER F 1 94 ? 66.257 18.776 105.301 1.00 50.57 78 SER F C 1
ATOM 5207 O O . SER F 1 94 ? 66.181 19.372 104.240 1.00 53.56 78 SER F O 1
ATOM 5210 N N . ASN F 1 95 ? 66.643 19.358 106.434 1.00 56.58 79 ASN F N 1
ATOM 5211 C CA . ASN F 1 95 ? 67.246 20.688 106.475 1.00 57.33 79 ASN F CA 1
ATOM 5212 C C . ASN F 1 95 ? 68.738 20.603 106.235 1.00 66.41 79 ASN F C 1
ATOM 5213 O O . ASN F 1 95 ? 69.415 21.605 106.025 1.00 76.29 79 ASN F O 1
ATOM 5218 N N . GLU F 1 96 ? 69.248 19.387 106.300 1.00 68.59 80 GLU F N 1
ATOM 5219 C CA . GLU F 1 96 ? 70.668 19.175 106.428 1.00 81.05 80 GLU F CA 1
ATOM 5220 C C . GLU F 1 96 ? 71.076 17.973 105.597 1.00 70.74 80 GLU F C 1
ATOM 5221 O O . GLU F 1 96 ? 71.428 16.929 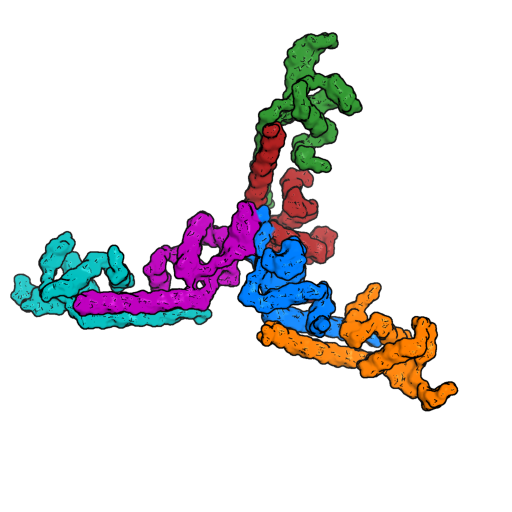106.133 1.00 67.35 80 GLU F O 1
ATOM 5227 N N . GLY F 1 97 ? 71.006 18.129 104.283 1.00 60.01 81 GLY F N 1
ATOM 5228 C CA . GLY F 1 97 ? 71.388 17.075 103.372 1.00 61.10 81 GLY F CA 1
ATOM 5229 C C . GLY F 1 97 ? 72.797 17.353 102.923 1.00 64.35 81 GLY F C 1
ATOM 5230 O O . GLY F 1 97 ? 73.508 18.117 103.580 1.00 67.93 81 GLY F O 1
ATOM 5231 N N . ARG F 1 98 ? 73.226 16.756 101.819 1.00 63.07 82 ARG F N 1
ATOM 5232 C CA . ARG F 1 98 ? 74.631 16.908 101.490 1.00 70.44 82 ARG F CA 1
ATOM 5233 C C . ARG F 1 98 ? 74.885 18.373 101.147 1.00 81.00 82 ARG F C 1
ATOM 5234 O O . ARG F 1 98 ? 74.000 19.065 100.634 1.00 79.20 82 ARG F O 1
ATOM 5242 N N . LYS F 1 99 ? 76.069 18.848 101.533 1.00 92.71 83 LYS F N 1
ATOM 5243 C CA . LYS F 1 99 ? 76.473 20.253 101.403 1.00 93.96 83 LYS F CA 1
ATOM 5244 C C . LYS F 1 99 ? 75.669 21.211 102.314 1.00 87.79 83 LYS F C 1
ATOM 5245 O O . LYS F 1 99 ? 75.804 22.424 102.209 1.00 93.01 83 LYS F O 1
ATOM 5251 N N . GLY F 1 100 ? 74.856 20.667 103.218 1.00 80.36 84 GLY F N 1
ATOM 5252 C CA . GLY F 1 100 ? 74.047 21.474 104.126 1.00 75.73 84 GLY F CA 1
ATOM 5253 C C . GLY F 1 100 ? 72.782 22.111 103.535 1.00 77.43 84 GLY F C 1
ATOM 5254 O O . GLY F 1 100 ? 72.098 22.901 104.199 1.00 74.33 84 GLY F O 1
ATOM 5255 N N . ARG F 1 101 ? 72.462 21.791 102.285 1.00 64.58 85 ARG F N 1
ATOM 5256 C CA . ARG F 1 101 ? 71.270 22.356 101.669 1.00 69.15 85 ARG F CA 1
ATOM 5257 C C . ARG F 1 101 ? 70.048 21.508 101.970 1.00 62.80 85 ARG F C 1
ATOM 5258 O O . ARG F 1 101 ? 70.178 20.313 102.272 1.00 58.07 85 ARG F O 1
ATOM 5266 N N . PRO F 1 102 ? 68.866 22.121 101.935 1.00 63.44 86 PRO F N 1
ATOM 5267 C CA . PRO F 1 102 ? 67.610 21.399 102.123 1.00 43.88 86 PRO F CA 1
ATOM 5268 C C . PRO F 1 102 ? 67.420 20.339 101.025 1.00 47.84 86 PRO F C 1
ATOM 5269 O O . PRO F 1 102 ? 67.901 20.539 99.908 1.00 52.53 86 PRO F O 1
ATOM 5273 N N . ILE F 1 103 ? 66.745 19.240 101.346 1.00 41.90 87 ILE F N 1
ATOM 5274 C CA . ILE F 1 103 ? 66.408 18.200 100.386 1.00 44.64 87 ILE F CA 1
ATOM 5275 C C . ILE F 1 103 ? 64.897 18.146 100.248 1.00 52.33 87 ILE F C 1
ATOM 5276 O O . ILE F 1 103 ? 64.172 18.050 101.247 1.00 46.64 87 ILE F O 1
ATOM 5281 N N . TYR F 1 104 ? 64.416 18.216 99.011 1.00 54.25 88 TYR F N 1
ATOM 5282 C CA . TYR F 1 104 ? 62.983 18.227 98.782 1.00 47.08 88 TYR F CA 1
ATOM 5283 C C . TYR F 1 104 ? 62.548 16.994 98.042 1.00 51.75 88 TYR F C 1
ATOM 5284 O O . TYR F 1 104 ? 63.325 16.389 97.296 1.00 58.12 88 TYR F O 1
ATOM 5293 N N . VAL F 1 105 ? 61.298 16.614 98.265 1.00 49.70 89 VAL F N 1
ATOM 5294 C CA . VAL F 1 105 ? 60.649 15.642 97.412 1.00 49.25 89 VAL F CA 1
ATOM 5295 C C . VAL F 1 105 ? 59.363 16.239 96.832 1.00 49.31 89 VAL F C 1
ATOM 5296 O O . VAL F 1 105 ? 58.778 17.176 97.393 1.00 44.45 89 VAL F O 1
ATOM 5300 N N . TYR F 1 106 ? 58.943 15.693 95.695 1.00 49.78 90 TYR F N 1
ATOM 5301 C CA . TYR F 1 106 ? 57.858 16.272 94.929 1.00 45.23 90 TYR F CA 1
ATOM 5302 C C . TYR F 1 106 ? 56.727 15.283 94.763 1.00 40.65 90 TYR F C 1
ATOM 5303 O O . TYR F 1 106 ? 56.941 14.049 94.685 1.00 41.18 90 TYR F O 1
ATOM 5312 N N . TYR F 1 107 ? 55.524 15.834 94.716 1.00 37.30 91 TYR F N 1
ATOM 5313 C CA . TYR F 1 107 ? 54.326 15.025 94.592 1.00 36.55 91 TYR F CA 1
ATOM 5314 C C . TYR F 1 107 ? 53.164 15.833 94.072 1.00 48.67 91 TYR F C 1
ATOM 5315 O O . TYR F 1 107 ? 53.211 17.058 94.054 1.00 46.40 91 TYR F O 1
ATOM 5324 N N . VAL F 1 108 ? 52.110 15.138 93.668 1.00 59.96 92 VAL F N 1
ATOM 5325 C CA . VAL F 1 108 ? 50.856 15.793 93.339 1.00 53.32 92 VAL F CA 1
ATOM 5326 C C . VAL F 1 108 ? 49.876 15.605 94.485 1.00 57.43 92 VAL F C 1
ATOM 5327 O O . VAL F 1 108 ? 49.720 14.495 95.014 1.00 52.84 92 VAL F O 1
ATOM 5331 N N . ASP F 1 109 ? 49.247 16.704 94.896 1.00 55.72 93 ASP F N 1
ATOM 5332 C CA . ASP F 1 109 ? 48.160 16.636 95.864 1.00 58.69 93 ASP F CA 1
ATOM 5333 C C . ASP F 1 109 ? 46.860 16.526 95.086 1.00 52.48 93 ASP F C 1
ATOM 5334 O O . ASP F 1 109 ? 46.394 17.511 94.510 1.00 50.36 93 ASP F O 1
ATOM 5339 N N . ARG F 1 110 ? 46.266 15.342 95.096 1.00 50.64 94 ARG F N 1
ATOM 5340 C CA . ARG F 1 110 ? 45.137 15.041 94.219 1.00 55.55 94 ARG F CA 1
ATOM 5341 C C . ARG F 1 110 ? 43.948 15.988 94.385 1.00 59.29 94 ARG F C 1
ATOM 5342 O O . ARG F 1 110 ? 43.469 16.554 93.393 1.00 57.03 94 ARG F O 1
ATOM 5350 N N . GLU F 1 111 ? 43.483 16.177 95.616 1.00 58.83 95 GLU F N 1
ATOM 5351 C CA . GLU F 1 111 ? 42.371 17.094 95.851 1.00 53.88 95 GLU F CA 1
ATOM 5352 C C . GLU F 1 111 ? 42.695 18.517 95.353 1.00 59.54 95 GLU F C 1
ATOM 5353 O O . GLU F 1 111 ? 41.838 19.180 94.751 1.00 55.82 95 GLU F O 1
ATOM 5359 N N . GLN F 1 112 ? 43.930 18.976 95.573 1.00 50.72 96 GLN F N 1
ATOM 5360 C CA . GLN F 1 112 ? 44.276 20.333 95.181 1.00 50.23 96 GLN F CA 1
ATOM 5361 C C . GLN F 1 112 ? 44.480 20.428 93.673 1.00 52.50 96 GLN F C 1
ATOM 5362 O O . GLN F 1 112 ? 44.109 21.426 93.052 1.00 49.29 96 GLN F O 1
ATOM 5368 N N . LEU F 1 113 ? 45.058 19.399 93.071 1.00 53.73 97 LEU F N 1
ATOM 5369 C CA . LEU F 1 113 ? 45.210 19.415 91.624 1.00 54.97 97 LEU F CA 1
ATOM 5370 C C . LEU F 1 113 ? 43.838 19.442 90.948 1.00 59.07 97 LEU F C 1
ATOM 5371 O O . LEU F 1 113 ? 43.617 20.246 90.053 1.00 48.89 97 LEU F O 1
ATOM 5376 N N . PHE F 1 114 ? 42.914 18.583 91.388 1.00 59.21 98 PHE F N 1
ATOM 5377 C CA . PHE F 1 114 ? 41.580 18.533 90.790 1.00 52.72 98 PHE F CA 1
ATOM 5378 C C . PHE F 1 114 ? 40.820 19.841 91.019 1.00 56.27 98 PHE F C 1
ATOM 5379 O O . PHE F 1 114 ? 40.134 20.329 90.136 1.00 58.30 98 PHE F O 1
ATOM 5387 N N . LYS F 1 115 ? 40.967 20.411 92.210 1.00 54.17 99 LYS F N 1
ATOM 5388 C CA . LYS F 1 115 ? 40.354 21.688 92.552 1.00 52.57 99 LYS F CA 1
ATOM 5389 C C . LYS F 1 115 ? 40.859 22.817 91.648 1.00 57.79 99 LYS F C 1
ATOM 5390 O O . LYS F 1 115 ? 40.086 23.651 91.183 1.00 64.99 99 LYS F O 1
ATOM 5396 N N . ARG F 1 116 ? 42.156 22.841 91.387 1.00 58.01 100 ARG F N 1
ATOM 5397 C CA . ARG F 1 116 ? 42.707 23.917 90.594 1.00 61.23 100 ARG F CA 1
ATOM 5398 C C . ARG F 1 116 ? 42.264 23.781 89.142 1.00 53.30 100 ARG F C 1
ATOM 5399 O O . ARG F 1 116 ? 41.771 24.742 88.553 1.00 49.45 100 ARG F O 1
ATOM 5407 N N . ILE F 1 117 ? 42.427 22.591 88.569 1.00 54.17 101 ILE F N 1
ATOM 5408 C CA . ILE F 1 117 ? 42.050 22.388 87.177 1.00 63.62 101 ILE F CA 1
ATOM 5409 C C . ILE F 1 117 ? 40.563 22.640 86.960 1.00 66.94 101 ILE F C 1
ATOM 5410 O O . ILE F 1 117 ? 40.180 23.401 86.068 1.00 64.81 101 ILE F O 1
ATOM 5415 N N . SER F 1 118 ? 39.734 22.039 87.806 1.00 57.82 102 SER F N 1
ATOM 5416 C CA . SER F 1 118 ? 38.315 22.024 87.539 1.00 55.37 102 SER F CA 1
ATOM 5417 C C . SER F 1 118 ? 37.756 23.433 87.688 1.00 65.36 102 SER F C 1
ATOM 5418 O O . SER F 1 118 ? 36.867 23.842 86.929 1.00 72.91 102 SER F O 1
ATOM 5421 N N . ARG F 1 119 ? 38.299 24.189 88.637 1.00 63.72 103 ARG F N 1
ATOM 5422 C CA . ARG F 1 119 ? 37.849 25.567 88.829 1.00 61.28 103 ARG F CA 1
ATOM 5423 C C . ARG F 1 119 ? 38.461 26.493 87.787 1.00 61.73 103 ARG F C 1
ATOM 5424 O O . ARG F 1 119 ? 37.860 27.499 87.436 1.00 60.91 103 ARG F O 1
ATOM 5432 N N . ASP F 1 120 ? 39.644 26.147 87.282 1.00 67.69 104 ASP F N 1
ATOM 5433 C CA . ASP F 1 120 ? 40.254 26.928 86.209 1.00 61.06 104 ASP F CA 1
ATOM 5434 C C . ASP F 1 120 ? 39.425 26.793 84.923 1.00 69.57 104 ASP F C 1
ATOM 5435 O O . ASP F 1 120 ? 39.174 27.781 84.234 1.00 65.84 104 ASP F O 1
ATOM 5440 N N . LEU F 1 121 ? 38.998 25.571 84.626 1.00 69.62 105 LEU F N 1
ATOM 5441 C CA . LEU F 1 121 ? 38.088 25.284 83.517 1.00 67.50 105 LEU F CA 1
ATOM 5442 C C . LEU F 1 121 ? 36.758 26.044 83.619 1.00 72.56 105 LEU F C 1
ATOM 5443 O O . LEU F 1 121 ? 36.333 26.702 82.665 1.00 65.72 105 LEU F O 1
ATOM 5448 N N . GLU F 1 122 ? 36.103 25.946 84.773 1.00 74.88 106 GLU F N 1
ATOM 5449 C CA . GLU F 1 122 ? 34.824 26.605 84.969 1.00 72.17 106 GLU F CA 1
ATOM 5450 C C . GLU F 1 122 ? 34.961 28.099 84.723 1.00 76.01 106 GLU F C 1
ATOM 5451 O O . GLU F 1 122 ? 34.087 28.718 84.118 1.00 75.56 106 GLU F O 1
ATOM 5457 N N . GLU F 1 123 ? 36.075 28.670 85.169 1.00 73.77 107 GLU F N 1
ATOM 5458 C CA . GLU F 1 123 ? 36.326 30.093 84.978 1.00 79.18 107 GLU F CA 1
ATOM 5459 C C . GLU F 1 123 ? 36.595 30.408 83.509 1.00 77.67 107 GLU F C 1
ATOM 5460 O O . GLU F 1 123 ? 36.084 31.389 82.963 1.00 70.86 107 GLU F O 1
ATOM 5466 N N . LEU F 1 124 ? 37.387 29.557 82.869 1.00 75.27 108 LEU F N 1
ATOM 5467 C CA . LEU F 1 124 ? 37.656 29.678 81.445 1.00 74.62 108 LEU F CA 1
ATOM 5468 C C . LEU F 1 124 ? 36.376 29.664 80.590 1.00 75.73 108 LEU F C 1
ATOM 5469 O O . LEU F 1 124 ? 36.207 30.502 79.707 1.00 72.38 108 LEU F O 1
ATOM 5474 N N . VAL F 1 125 ? 35.473 28.720 80.845 1.00 62.52 109 VAL F N 1
ATOM 5475 C CA . VAL F 1 125 ? 34.298 28.611 80.001 1.00 66.88 109 VAL F CA 1
ATOM 5476 C C . VAL F 1 125 ? 33.356 29.797 80.248 1.00 73.40 109 VAL F C 1
ATOM 5477 O O . VAL F 1 125 ? 32.741 30.308 79.311 1.00 79.28 109 VAL F O 1
ATOM 5481 N N . GLN F 1 126 ? 33.263 30.281 81.476 1.00 68.63 110 GLN F N 1
ATOM 5482 C CA . GLN F 1 126 ? 32.328 31.373 81.723 1.00 77.45 110 GLN F CA 1
ATOM 5483 C C . GLN F 1 126 ? 32.848 32.726 81.235 1.00 76.22 110 GLN F C 1
ATOM 5484 O O . GLN F 1 126 ? 32.055 33.574 80.816 1.00 78.55 110 GLN F O 1
ATOM 5490 N N . ALA F 1 127 ? 34.168 32.918 81.264 1.00 72.46 111 ALA F N 1
ATOM 5491 C CA . ALA F 1 127 ? 34.777 34.147 80.748 1.00 68.96 111 ALA F CA 1
ATOM 5492 C C . ALA F 1 127 ? 34.832 34.143 79.219 1.00 73.03 111 ALA F C 1
ATOM 5493 O O . ALA F 1 127 ? 34.625 35.176 78.576 1.00 83.92 111 ALA F O 1
ATOM 5495 N N . SER F 1 128 ? 35.096 32.980 78.640 1.00 69.98 112 SER F N 1
ATOM 5496 C CA . SER F 1 128 ? 35.083 32.840 77.187 1.00 72.51 112 SER F CA 1
ATOM 5497 C C . SER F 1 128 ? 33.693 33.035 76.581 1.00 71.81 112 SER F C 1
ATOM 5498 O O . SER F 1 128 ? 33.545 33.613 75.498 1.00 71.38 112 SER F O 1
ATOM 5501 N N . ILE F 1 129 ? 32.667 32.549 77.267 1.00 66.85 113 ILE F N 1
ATOM 5502 C CA . ILE F 1 129 ? 31.320 32.678 76.734 1.00 69.56 113 ILE F CA 1
ATOM 5503 C C . ILE F 1 129 ? 30.832 34.126 76.872 1.00 76.46 113 ILE F C 1
ATOM 5504 O O . ILE F 1 129 ? 30.058 34.607 76.047 1.00 78.52 113 ILE F O 1
ATOM 5509 N N . ALA F 1 130 ? 31.306 34.834 77.895 1.00 73.92 114 ALA F N 1
ATOM 5510 C CA . ALA F 1 130 ? 30.932 36.236 78.038 1.00 68.72 114 ALA F CA 1
ATOM 5511 C C . ALA F 1 130 ? 31.660 37.084 77.002 1.00 73.61 114 ALA F C 1
ATOM 5512 O O . ALA F 1 130 ? 31.111 38.062 76.489 1.00 76.59 114 ALA F O 1
ATOM 5514 N N . LYS F 1 131 ? 32.900 36.717 76.695 1.00 71.51 115 LYS F N 1
ATOM 5515 C CA . LYS F 1 131 ? 33.632 37.436 75.665 1.00 73.26 115 LYS F CA 1
ATOM 5516 C C . LYS F 1 131 ? 33.033 37.159 74.273 1.00 73.05 115 LYS F C 1
ATOM 5517 O O . LYS F 1 131 ? 32.843 38.091 73.487 1.00 69.05 115 LYS F O 1
ATOM 5523 N N . LEU F 1 132 ? 32.705 35.899 73.982 1.00 71.20 116 LEU F N 1
ATOM 5524 C CA . LEU F 1 132 ? 32.120 35.542 72.679 1.00 74.19 116 LEU F CA 1
ATOM 5525 C C . LEU F 1 132 ? 30.836 36.284 72.344 1.00 76.50 116 LEU F C 1
ATOM 5526 O O . LEU F 1 132 ? 30.676 36.743 71.214 1.00 76.30 116 LEU F O 1
ATOM 5531 N N . LYS F 1 133 ? 29.922 36.410 73.298 1.00 74.75 117 LYS F N 1
ATOM 5532 C CA . LYS F 1 133 ? 28.689 37.121 72.990 1.00 77.16 117 LYS F CA 1
ATOM 5533 C C . LYS F 1 133 ? 28.915 38.622 72.909 1.00 77.88 117 LYS F C 1
ATOM 5534 O O . LYS F 1 133 ? 28.124 39.327 72.306 1.00 86.84 117 LYS F O 1
ATOM 5540 N N . GLU F 1 134 ? 29.998 39.114 73.496 1.00 79.04 118 GLU F N 1
ATOM 5541 C CA . GLU F 1 134 ? 30.419 40.483 73.203 1.00 88.46 118 GLU F CA 1
ATOM 5542 C C . GLU F 1 134 ? 30.817 40.567 71.732 1.00 82.43 118 GLU F C 1
ATOM 5543 O O . GLU F 1 134 ? 30.338 41.421 71.017 1.00 81.78 118 GLU F O 1
ATOM 5549 N N . TYR F 1 135 ? 31.707 39.673 71.302 1.00 74.25 119 TYR F N 1
ATOM 5550 C CA . TYR F 1 135 ? 32.151 39.611 69.909 1.00 77.90 119 TYR F CA 1
ATOM 5551 C C . TYR F 1 135 ? 31.007 39.339 68.914 1.00 82.68 119 TYR F C 1
ATOM 5552 O O . TYR F 1 135 ? 30.867 40.043 67.912 1.00 81.68 119 TYR F O 1
ATOM 5561 N N . ILE F 1 136 ? 30.195 38.322 69.192 1.00 78.68 120 ILE F N 1
ATOM 5562 C CA . ILE F 1 136 ? 29.164 37.891 68.253 1.00 74.63 120 ILE F CA 1
ATOM 5563 C C . ILE F 1 136 ? 27.990 38.864 68.136 1.00 84.67 120 ILE F C 1
ATOM 5564 O O . ILE F 1 136 ? 27.469 39.077 67.041 1.00 90.81 120 ILE F O 1
ATOM 5569 N N . PHE F 1 137 ? 27.576 39.471 69.241 1.00 86.27 121 PHE F N 1
ATOM 5570 C CA . PHE F 1 137 ? 26.388 40.321 69.210 1.00 90.59 121 PHE F CA 1
ATOM 5571 C C . PHE F 1 137 ? 26.662 41.816 69.398 1.00 101.80 121 PHE F C 1
ATOM 5572 O O . PHE F 1 137 ? 25.798 42.651 69.108 1.00 112.63 121 PHE F O 1
ATOM 5580 N N . LYS F 1 138 ? 27.860 42.144 69.873 1.00 105.72 122 LYS F N 1
ATOM 5581 C CA . LYS F 1 138 ? 28.222 43.517 70.234 1.00 114.22 122 LYS F CA 1
ATOM 5582 C C . LYS F 1 138 ? 27.287 44.084 71.306 1.00 116.71 122 LYS F C 1
ATOM 5583 O O . LYS F 1 138 ? 27.553 43.966 72.507 1.00 111.57 122 LYS F O 1
#

Solvent-accessible surface area: 38134 Å² total

Organism: Sulfolobus acidocaldarius (strain ATCC 33909 / DSM 639 / JCM 8929 / NBRC 15157 / NCIMB 11770) (NCBI:txid330779)

Nearest PDB structures (foldseek):
  6cmv-assembly3_F  TM=9.455E-01  e=6.696E-17  Sulfolobus acidocaldarius
  3r0a-assembly1_A  TM=7.906E-01  e=3.220E-05  Methanosarcina mazei
  5jbr-assembly1_B  TM=6.596E-01  e=1.960E-04  Beutenbergia cavernae DSM 12333
  6pln-assembly2_B  TM=6.573E-01  e=1.049E-03  Pyrococcus furiosus
  6kf9-assembly1_G  TM=6.509E-01  e=8.261E-03  Thermococcus kodakarensis KOD1

Secondary structure (DSSP, 8-state):
---HHHHHHH-----HHHHHHHHHHHH-SS-B-HHHHHHHHTS-HHHHHHHHHHHHHTTSSEEEEEES-BGGG--EEEEE--HHHHHHHHHHHHHHHHHHHHHHHHHHHH-/---HHHHHHH-----HHHHHHHHHHHT-SS-B-HHHHHHHTT--HHHHHHHHHHHHHTTSSEEEEEESS-TTSS-EEEEE--HHHHHHHHHHHHHHHHHHHHHHHHHHHH--/--HHHHHHH---PPTTHHHHHHHHHH-SS-B-HHHHHHHTTS-HHHHHHHHHHHHHTTSSEEEEEESS-TTSS-EEEEE--HHHHHHHHHHHHHHHHHHHHHHHHHHHH--/--HHHHHHH-----HHHHHHHHHHHH-SS-EEHHHHHHHHTS-HHHHHHHHHHHHHTTSSEEEEEES-SGGG--EEEEE--HHHHHHHHHHHHHHHHHHHHHHHHHHH--/--HHHHHHH-----HHHHHHHHHHHT-SS-B-HHHHHHHTT--HHHHHHHHHHHHHTTSSEEEEEES-BTTS--EEEEE--HHHHHHHHHHHHHHHHHHHHHHHHHHH--/--HHHHHHH-----HHHHHHHHHHHT-SS-B-HHHHHHHTTS-HHHHHHHHHHHHHTTS-EEEEEESS-GGG--EEEEE--HHHHHHHHHHHHHHHHHHHHHHHHHHHH-

InterPro domains:
  IPR001845 HTH ArsR-type DNA-binding domain [SM00418] (20-110)
  IPR002831 Transcription regulator TrmB, N-terminal [PF01978] (19-90)
  IPR011991 ArsR-like helix-turn-helix domain [cd00090] (33-106)
  IPR036388 Winged helix-like DNA-binding domain superfamily [G3DSA:1.10.10.10] (9-115)
  IPR036390 Winged helix DNA-binding domain superfamily [SSF46785] (15-120)

Radius of gyration: 41.87 Å; Cα contacts (8 Å, |Δi|>4): 744; chains: 6; bounding box: 122×75×131 Å